Protein AF-0000000085168026 (afdb_homodimer)

Secondary structure (DSSP, 8-state):
-----SEEEES--EEEEEE-TTSEEEEEEE-HHHHHHHHHHHTT--EEEE-EEESSHHHHHHHHHHHHTT--GGG-EEESSBPPEEEEEEETTEEEEEE-TTBGGGG--GGGSPTTHHHH-SEEEEEGGGGGSTTHHHHHHHHHHHHHHTT-EEEEE----GGG-SHHHHHHHHHHHHH-SEEEEEHHHHHHHSTT-TTHHHHHHHH-TT-EEEEE-GGG-EEEEETTEEEEEPPPP---S--TTHHHHHHHHHHHHHHH-TTS-HHHHHHHHHHHHHHHHTSSSS----HHHHHHHHHH-/-----SEEEES--EEEEEE-TTSEEEEEEE-HHHHHHHHHHHTT--EEEE-EEESSHHHHHHHHHHHHTT--GGG-EEESSBPPEEEEEEETTEEEEEE-TTBGGGG--GGGSPTTHHHH-SEEEEEGGGGGSTTHHHHHHHHHHHHHHTT-EEEEE----GGG-SHHHHHHHHHHHHH-SEEEEEHHHHHHHSTT-TTHHHHHHHH-TT-EEEEE-GGG-EEEEETTEEEEEPPPP---S--TTHHHHHHHHHHHHHHH-TTS-HHHHHHHHHHHHHHHHTSSSS----HHHHHHHHHH-

Solvent-accessible surface area (backbone atoms only — not comparable to full-atom values): 30003 Å² total; per-residue (Å²): 125,86,74,66,36,35,34,38,24,32,34,34,50,30,35,34,35,37,52,42,95,86,66,32,31,40,74,41,80,41,38,65,33,44,42,20,30,39,16,17,16,40,44,69,39,47,19,17,39,42,30,16,30,10,65,47,74,67,19,44,48,48,52,51,50,42,53,72,40,59,35,42,64,71,36,47,43,69,34,99,34,38,53,34,35,36,42,29,72,32,79,83,67,73,39,68,50,72,41,55,87,60,13,12,44,51,65,55,55,79,85,68,44,56,85,65,46,74,75,54,30,50,36,38,33,42,33,34,69,33,54,63,35,78,61,33,21,61,53,52,51,50,49,51,53,53,36,47,74,68,70,36,43,26,34,37,36,56,66,72,56,86,76,57,82,42,73,70,32,51,56,51,50,48,54,51,33,57,60,20,41,33,35,43,46,39,61,67,36,39,50,68,75,32,68,90,49,91,54,38,67,59,54,50,42,67,48,17,72,72,24,38,32,40,41,37,52,68,84,68,13,35,31,43,35,46,89,88,48,72,46,82,42,68,45,57,91,62,69,75,68,25,68,47,44,18,69,26,17,22,53,13,24,31,54,35,35,43,72,76,39,72,84,57,58,70,67,58,26,49,50,37,11,37,33,23,19,32,54,8,16,47,28,77,47,69,39,57,49,40,48,65,58,32,54,49,52,63,70,70,101,124,84,74,64,36,36,33,37,23,31,33,34,51,30,34,34,36,38,55,42,96,85,67,32,30,39,75,40,81,42,37,63,33,44,43,20,30,38,16,17,19,39,45,69,37,46,18,17,39,42,30,17,31,10,67,48,75,67,19,44,48,50,52,51,51,42,53,74,40,59,36,41,65,70,37,46,42,72,35,95,33,39,53,36,36,35,43,30,73,33,79,84,67,74,39,68,50,71,40,54,86,61,14,13,45,52,65,54,54,79,84,67,44,55,84,65,44,74,76,53,30,49,36,38,34,42,33,35,68,34,52,62,36,78,61,32,22,60,53,52,51,52,50,52,52,53,36,48,76,67,69,36,42,26,34,36,34,56,67,73,55,86,78,57,81,39,74,69,34,52,58,52,48,48,55,51,34,57,61,20,40,34,36,41,43,39,60,68,36,41,49,69,76,34,69,92,50,92,53,38,66,60,52,50,43,68,47,16,73,73,24,38,33,41,40,36,51,68,85,67,12,34,33,42,36,46,90,89,47,74,45,82,43,68,46,60,90,62,69,74,67,24,67,47,44,18,68,26,17,21,53,12,24,30,52,34,34,43,71,77,39,72,85,57,58,69,67,57,27,48,49,38,12,36,33,23,19,31,53,7,16,48,29,77,47,69,38,55,49,39,49,65,58,34,53,49,51,63,69,72,101

Sequence (602 aa):
MTQSAAFVVFGEALTDFIRQPDEQWRAIPGGACWNVARAAARLGVPTGYAGSVSTDVFGAELYALTQAAGLDMRFTQQYAKAPLLAMVTSTTPPDYFFIGDDSADLHFDPQRLPAGWLDDAQVLHFGCISLTREPLASRLLQIAQEAARRNKKIAFDPNWRKLMDSPSYRLLFQQLLSLSHYVKVSDEDLERLFPGDTNALATLQSLAPQAEILYTLGAKGMQWIKGEQVIDQPAYRVEVIDTVGCGDASMGGWIASQLRQPDAPAQVHLQCAAAGAAIAASKAGAYAATWDEVQALIAHAMTQSAAFVVFGEALTDFIRQPDEQWRAIPGGACWNVARAAARLGVPTGYAGSVSTDVFGAELYALTQAAGLDMRFTQQYAKAPLLAMVTSTTPPDYFFIGDDSADLHFDPQRLPAGWLDDAQVLHFGCISLTREPLASRLLQIAQEAARRNKKIAFDPNWRKLMDSPSYRLLFQQLLSLSHYVKVSDEDLERLFPGDTNALATLQSLAPQAEILYTLGAKGMQWIKGEQVIDQPAYRVEVIDTVGCGDASMGGWIASQLRQPDAPAQVHLQCAAAGAAIAASKAGAYAATWDEVQALIAHA

Radius of gyration: 28.91 Å; Cα contacts (8 Å, |Δi|>4): 1362; chains: 2; bounding box: 50×87×67 Å

pLDDT: mean 96.21, std 5.26, range [40.66, 98.94]

Nearest PDB structures (foldseek):
  3iq0-assembly1_B  TM=8.845E-01  e=1.396E-22  Escherichia coli O6
  1v19-assembly1_A  TM=8.884E-01  e=4.660E-22  Thermus thermophilus HB8
  3k9e-assembly1_A  TM=8.737E-01  e=1.648E-21  Escherichia coli O6
  4e3a-assembly1_A  TM=8.126E-01  e=1.338E-15  Rhizobium etli CFN 42
  3ubo-assembly1_B  TM=8.043E-01  e=1.264E-15  Sinorhizobium meliloti

Organism: Herbaspirillum seropedicae (strain SmR1) (NCBI:txid757424)

InterPro domains:
  IPR011611 Carbohydrate kinase PfkB [PF00294] (8-289)
  IPR029056 Ribokinase-like [G3DSA:3.40.1190.20] (3-301)
  IPR029056 Ribokinase-like [SSF53613] (7-297)
  IPR050306 PfkB Carbohydrate Kinase [PTHR43085] (8-290)

Foldseek 3Di:
DLQFAQEEFEFDKAWEWAQDPVRDTDTDIDDLSLLLQLQLLQQPGAYAYAFEFEPDPNSVVSLVVCVVSPHDSQRYHYDNFAGKYWYFHDVVVTDIDIDCLPGGRQVRDPVSHDPCSLVNYAEYEDEECLCLHPPSVVVVLVVLVVSLVVVHAYEYEHVDDPSCPDPSNLVSVLSSLCSHAEYEDEPVRLCVNPPPDPCSVVVSCVSNVNYWYWYAYPQQAIWTDHPHDIDTDHAQDDDFDAQAQLSSQLSSQLVSCCVVPVPDDSVSSSQSSRLSSRVCRNDPHNDHDYSVSSVVSSVVD/DLQFAQEEFEFDKAWEWAQDPVRDTDTDIDDLSLLLQLQLLQQPGAYAYAFEFEPDPNSVVSLVVCVVSVHDSLRYYYDNFAGKYWYFHDVVVTDIDIDALPGGRQVRDPVSHDPCSLVSYAEYEDEECLCLHPPSVVVVLVVLVVSLVVVHAYEYEHVDDPSCPDPSNLVSVLSSLCSHAEYEDEPVRLCVNPPPDPCSVVVSCVSNVNYWYWYAYPQQAIWTDHPHDIDTDHAQDDDFDAQAQLSSQLSSQLVSCCVVPVPDDSVSSSLSSRLSSRVCRNDPHNDHDYSVSSVVSSVVD

Structure (mmCIF, N/CA/C/O backbone):
data_AF-0000000085168026-model_v1
#
loop_
_entity.id
_entity.type
_entity.pdbx_description
1 polymer 'Fructokinase protein'
#
loop_
_atom_site.group_PDB
_atom_site.id
_atom_site.type_symbol
_atom_site.label_atom_id
_atom_site.label_alt_id
_atom_site.label_comp_id
_atom_site.label_asym_id
_atom_site.label_entity_id
_atom_site.label_seq_id
_atom_site.pdbx_PDB_ins_code
_atom_site.Cartn_x
_atom_site.Cartn_y
_atom_site.Cartn_z
_atom_site.occupancy
_atom_site.B_iso_or_equiv
_atom_site.auth_seq_id
_atom_site.auth_comp_id
_atom_site.auth_asym_id
_atom_site.auth_atom_id
_atom_site.pdbx_PDB_model_num
ATOM 1 N N . MET A 1 1 ? -26.188 23.391 19.219 1 40.66 1 MET A N 1
ATOM 2 C CA . MET A 1 1 ? -25.781 23.594 17.844 1 40.66 1 MET A CA 1
ATOM 3 C C . MET A 1 1 ? -24.297 23.297 17.656 1 40.66 1 MET A C 1
ATOM 5 O O . MET A 1 1 ? -23.469 23.734 18.438 1 40.66 1 MET A O 1
ATOM 9 N N . THR A 1 2 ? -23.953 22.219 17.016 1 56.66 2 THR A N 1
ATOM 10 C CA . THR A 1 2 ? -22.547 21.844 16.938 1 56.66 2 THR A CA 1
ATOM 11 C C . THR A 1 2 ? -21.719 23.016 16.438 1 56.66 2 THR A C 1
ATOM 13 O O . THR A 1 2 ? -22.109 23.719 15.5 1 56.66 2 THR A O 1
ATOM 16 N N . GLN A 1 3 ? -20.891 23.547 17.359 1 77 3 GLN A N 1
ATOM 17 C CA . GLN A 1 3 ? -20.062 24.719 17.062 1 77 3 GLN A CA 1
ATOM 18 C C . GLN A 1 3 ? -19.344 24.547 15.727 1 77 3 GLN A C 1
ATOM 20 O O . GLN A 1 3 ? -18.812 23.469 15.43 1 77 3 GLN A O 1
ATOM 25 N N . SER A 1 4 ? -19.578 25.516 14.836 1 87.88 4 SER A N 1
ATOM 26 C CA . SER A 1 4 ? -18.953 25.547 13.516 1 87.88 4 SER A CA 1
ATOM 27 C C . SER A 1 4 ? -17.438 25.531 13.617 1 87.88 4 SER A C 1
ATOM 29 O O . SER A 1 4 ? -16.875 26.078 14.562 1 87.88 4 SER A O 1
ATOM 31 N N . ALA A 1 5 ? -16.734 24.891 12.75 1 96.5 5 ALA A N 1
ATOM 32 C CA . ALA A 1 5 ? -15.281 24.812 12.758 1 96.5 5 ALA A CA 1
ATOM 33 C C . ALA A 1 5 ? -14.656 26.172 12.438 1 96.5 5 ALA A C 1
ATOM 35 O O . ALA A 1 5 ? -14.898 26.75 11.375 1 96.5 5 ALA A O 1
ATOM 36 N N . ALA A 1 6 ? -13.977 26.688 13.406 1 98 6 ALA A N 1
ATOM 37 C CA . ALA A 1 6 ? -13.242 27.938 13.219 1 98 6 ALA A CA 1
ATOM 38 C C . ALA A 1 6 ? -11.914 27.688 12.5 1 98 6 ALA A C 1
ATOM 40 O O . ALA A 1 6 ? -11.398 28.578 11.805 1 98 6 ALA A O 1
ATOM 41 N N . PHE A 1 7 ? -11.391 26.547 12.734 1 98.75 7 PHE A N 1
ATOM 42 C CA . PHE A 1 7 ? -10.148 26.094 12.125 1 98.75 7 PHE A CA 1
ATOM 43 C C . PHE A 1 7 ? -10.391 24.859 11.25 1 98.75 7 PHE A C 1
ATOM 45 O O . PHE A 1 7 ? -10.883 23.844 11.727 1 98.75 7 PHE A O 1
ATOM 52 N N . VAL A 1 8 ? -10.086 24.953 9.938 1 98.94 8 VAL A N 1
ATOM 53 C CA . VAL A 1 8 ? -10.234 23.828 9.023 1 98.94 8 VAL A CA 1
ATOM 54 C C . VAL A 1 8 ? -8.875 23.438 8.445 1 98.94 8 VAL A C 1
ATOM 56 O O . VAL A 1 8 ? -8.203 24.266 7.824 1 98.94 8 VAL A O 1
ATOM 59 N N . VAL A 1 9 ? -8.469 22.25 8.688 1 98.94 9 VAL A N 1
ATOM 60 C CA . VAL A 1 9 ? -7.172 21.75 8.227 1 98.94 9 VAL A CA 1
ATOM 61 C C . VAL A 1 9 ? -7.367 20.812 7.039 1 98.94 9 VAL A C 1
ATOM 63 O O . VAL A 1 9 ? -8.023 19.781 7.16 1 98.94 9 VAL A O 1
ATOM 66 N N . PHE A 1 10 ? -6.793 21.219 5.898 1 98.94 10 PHE A N 1
ATOM 67 C CA . PHE A 1 10 ? -6.875 20.406 4.684 1 98.94 10 PHE A CA 1
ATOM 68 C C . PHE A 1 10 ? -5.609 19.594 4.488 1 98.94 10 PHE A C 1
ATOM 70 O O . PHE A 1 10 ? -4.504 20.062 4.742 1 98.94 10 PHE A O 1
ATOM 77 N N . GLY A 1 11 ? -5.781 18.375 4.035 1 98.62 11 GLY A N 1
ATOM 78 C CA . GLY A 1 11 ? -4.602 17.609 3.67 1 98.62 11 GLY A CA 1
ATOM 79 C C . GLY A 1 11 ? -4.73 16.125 3.979 1 98.62 11 GLY A C 1
ATOM 80 O O . GLY A 1 11 ? -5.824 15.57 3.904 1 98.62 11 GLY A O 1
ATOM 81 N N . GLU A 1 12 ? -3.611 15.508 4.223 1 97.94 12 GLU A N 1
ATOM 82 C CA . GLU A 1 12 ? -3.596 14.047 4.223 1 97.94 12 GLU A CA 1
ATOM 83 C C . GLU A 1 12 ? -3.67 13.492 5.645 1 97.94 12 GLU A C 1
ATOM 85 O O . GLU A 1 12 ? -3.213 14.141 6.59 1 97.94 12 GLU A O 1
ATOM 90 N N . ALA A 1 13 ? -4.273 12.398 5.82 1 98.75 13 ALA A N 1
ATOM 91 C CA . ALA A 1 13 ? -4.098 11.391 6.859 1 98.75 13 ALA A CA 1
ATOM 92 C C . ALA A 1 13 ? -3.596 10.07 6.27 1 98.75 13 ALA A C 1
ATOM 94 O O . ALA A 1 13 ? -3.939 9.719 5.141 1 98.75 13 ALA A O 1
ATOM 95 N N . LEU A 1 14 ? -2.727 9.461 6.969 1 98.69 14 LEU A N 1
ATOM 96 C CA . LEU A 1 14 ? -2.135 8.234 6.441 1 98.69 14 LEU A CA 1
ATOM 97 C C . LEU A 1 14 ? -1.729 7.297 7.57 1 98.69 14 LEU A C 1
ATOM 99 O O . LEU A 1 14 ? -1.909 7.617 8.75 1 98.69 14 LEU A O 1
ATOM 103 N N . THR A 1 15 ? -1.341 6.125 7.262 1 98.5 15 THR A N 1
ATOM 104 C CA . THR A 1 15 ? -0.771 5.176 8.211 1 98.5 15 THR A CA 1
ATOM 105 C C . THR A 1 15 ? 0.721 4.984 7.957 1 98.5 15 THR A C 1
ATOM 107 O O . THR A 1 15 ? 1.132 4.668 6.84 1 98.5 15 THR A O 1
ATOM 110 N N . ASP A 1 16 ? 1.492 5.242 8.945 1 97.38 16 ASP A N 1
ATOM 111 C CA . ASP A 1 16 ? 2.926 4.969 8.906 1 97.38 16 ASP A CA 1
ATOM 112 C C . ASP A 1 16 ? 3.213 3.502 9.219 1 97.38 16 ASP A C 1
ATOM 114 O O . ASP A 1 16 ? 2.826 3.004 10.281 1 97.38 16 ASP A O 1
ATOM 118 N N . PHE A 1 17 ? 3.822 2.83 8.305 1 97.5 17 PHE A N 1
ATOM 119 C CA . PHE A 1 17 ? 4.383 1.514 8.578 1 97.5 17 PHE A CA 1
ATOM 120 C C . PHE A 1 17 ? 5.875 1.615 8.883 1 97.5 17 PHE A C 1
ATOM 122 O O . PHE A 1 17 ? 6.676 1.896 7.992 1 97.5 17 PHE A O 1
ATOM 129 N N . ILE A 1 18 ? 6.195 1.359 10.094 1 95.5 18 ILE A N 1
ATOM 130 C CA . ILE A 1 18 ? 7.566 1.572 10.547 1 95.5 18 ILE A CA 1
ATOM 131 C C . ILE A 1 18 ? 8.258 0.226 10.742 1 95.5 18 ILE A C 1
ATOM 133 O O . ILE A 1 18 ? 7.828 -0.588 11.562 1 95.5 18 ILE A O 1
ATOM 137 N N . ARG A 1 19 ? 9.297 -0.004 10 1 95.75 19 ARG A N 1
ATOM 138 C CA . ARG A 1 19 ? 10.078 -1.226 10.148 1 95.75 19 ARG A CA 1
ATOM 139 C C . ARG A 1 19 ? 10.805 -1.249 11.492 1 95.75 19 ARG A C 1
ATOM 141 O O . ARG A 1 19 ? 11.453 -0.273 11.867 1 95.75 19 ARG A O 1
ATOM 148 N N . GLN A 1 20 ? 10.656 -2.32 12.195 1 92.94 20 GLN A N 1
ATOM 149 C CA . GLN A 1 20 ? 11.297 -2.51 13.492 1 92.94 20 GLN A CA 1
ATOM 150 C C . GLN A 1 20 ? 12.617 -3.26 13.352 1 92.94 20 GLN A C 1
ATOM 152 O O . GLN A 1 20 ? 12.875 -3.875 12.312 1 92.94 20 GLN A O 1
ATOM 157 N N . PRO A 1 21 ? 13.461 -3.254 14.359 1 87.5 21 PRO A N 1
ATOM 158 C CA . PRO A 1 21 ? 14.75 -3.953 14.289 1 87.5 21 PRO A CA 1
ATOM 159 C C . PRO A 1 21 ? 14.594 -5.461 14.094 1 87.5 21 PRO A C 1
ATOM 161 O O . PRO A 1 21 ? 15.469 -6.105 13.508 1 87.5 21 PRO A O 1
ATOM 164 N N . ASP A 1 22 ? 13.531 -6.125 14.531 1 86.5 22 ASP A N 1
ATOM 165 C CA . ASP A 1 22 ? 13.312 -7.562 14.414 1 86.5 22 ASP A CA 1
ATOM 166 C C . ASP A 1 22 ? 12.594 -7.906 13.109 1 86.5 22 ASP A C 1
ATOM 168 O O . ASP A 1 22 ? 11.961 -8.961 13 1 86.5 22 ASP A O 1
ATOM 172 N N . GLU A 1 23 ? 12.539 -7.035 12.211 1 84.94 23 GLU A N 1
ATOM 173 C CA . GLU A 1 23 ? 12.016 -7.188 10.859 1 84.94 23 GLU A CA 1
ATOM 174 C C . GLU A 1 23 ? 10.484 -7.184 10.859 1 84.94 23 GLU A C 1
ATOM 176 O O . GLU A 1 23 ? 9.859 -7.453 9.836 1 84.94 23 GLU A O 1
ATOM 181 N N . GLN A 1 24 ? 10.016 -6.914 12.031 1 93.38 24 GLN A N 1
ATOM 182 C CA . GLN A 1 24 ? 8.578 -6.68 12.117 1 93.38 24 GLN A CA 1
ATOM 183 C C . GLN A 1 24 ? 8.227 -5.238 11.758 1 93.38 24 GLN A C 1
ATOM 185 O O . GLN A 1 24 ? 9.117 -4.422 11.523 1 93.38 24 GLN A O 1
ATOM 190 N N . TRP A 1 25 ? 6.953 -5.031 11.586 1 97 25 TRP A N 1
ATOM 191 C CA . TRP A 1 25 ? 6.469 -3.695 11.25 1 97 25 TRP A CA 1
ATOM 192 C C . TRP A 1 25 ? 5.41 -3.236 12.242 1 97 25 TRP A C 1
ATOM 194 O O . TRP A 1 25 ? 4.664 -4.055 12.789 1 97 25 TRP A O 1
ATOM 204 N N . ARG A 1 26 ? 5.402 -1.965 12.461 1 95.56 26 ARG A N 1
ATOM 205 C CA . ARG A 1 26 ? 4.344 -1.345 13.258 1 95.56 26 ARG A CA 1
ATOM 206 C C . ARG A 1 26 ? 3.559 -0.335 12.422 1 95.56 26 ARG A C 1
ATOM 208 O O . ARG A 1 26 ? 4.145 0.464 11.695 1 95.56 26 ARG A O 1
ATOM 215 N N . ALA A 1 27 ? 2.254 -0.431 12.516 1 96.75 27 ALA A N 1
ATOM 216 C CA . ALA A 1 27 ? 1.377 0.529 11.844 1 96.75 27 ALA A CA 1
ATOM 217 C C . ALA A 1 27 ? 0.901 1.604 12.82 1 96.75 27 ALA A C 1
ATOM 219 O O . ALA A 1 27 ? 0.384 1.293 13.891 1 96.75 27 ALA A O 1
ATOM 220 N N . ILE A 1 28 ? 1.105 2.877 12.469 1 96.44 28 ILE A N 1
ATOM 221 C CA . ILE A 1 28 ? 0.729 3.992 13.328 1 96.44 28 ILE A CA 1
ATOM 222 C C . ILE A 1 28 ? -0.019 5.043 12.508 1 96.44 28 ILE A C 1
ATOM 224 O O . ILE A 1 28 ? 0.492 5.535 11.5 1 96.44 28 ILE A O 1
ATOM 228 N N . PRO A 1 29 ? -1.245 5.371 12.945 1 97.69 29 PRO A N 1
ATOM 229 C CA . PRO A 1 29 ? -1.928 6.465 12.25 1 97.69 29 PRO A CA 1
ATOM 230 C C . PRO A 1 29 ? -1.153 7.777 12.312 1 97.69 29 PRO A C 1
ATOM 232 O O . PRO A 1 29 ? -0.539 8.086 13.336 1 97.69 29 PRO A O 1
ATOM 235 N N . GLY A 1 30 ? -1.171 8.5 11.195 1 97.69 30 GLY A N 1
ATOM 236 C CA . GLY A 1 30 ? -0.46 9.766 11.148 1 97.69 30 GLY A CA 1
ATOM 237 C C . GLY A 1 30 ? -0.885 10.648 9.992 1 97.69 30 GLY A C 1
ATOM 238 O O . GLY A 1 30 ? -1.996 10.516 9.477 1 97.69 30 GLY A O 1
ATOM 239 N N . GLY A 1 31 ? 0.082 11.539 9.633 1 97.81 31 GLY A N 1
ATOM 240 C CA . GLY A 1 31 ? -0.162 12.617 8.68 1 97.81 31 GLY A CA 1
ATOM 241 C C . GLY A 1 31 ? -0.035 14 9.305 1 97.81 31 GLY A C 1
ATOM 242 O O . GLY A 1 31 ? -0.676 14.289 10.312 1 97.81 31 GLY A O 1
ATOM 243 N N . ALA A 1 32 ? 0.714 14.773 8.633 1 97.88 32 ALA A N 1
ATOM 244 C CA . ALA A 1 32 ? 1.046 16.078 9.219 1 97.88 32 ALA A CA 1
ATOM 245 C C . ALA A 1 32 ? -0.206 16.922 9.398 1 97.88 32 ALA A C 1
ATOM 247 O O . ALA A 1 32 ? -0.462 17.438 10.5 1 97.88 32 ALA A O 1
ATOM 248 N N . CYS A 1 33 ? -0.998 17.047 8.383 1 98.75 33 CYS A N 1
ATOM 249 C CA . CYS A 1 33 ? -2.188 17.891 8.438 1 98.75 33 CYS A CA 1
ATOM 250 C C . CYS A 1 33 ? -3.199 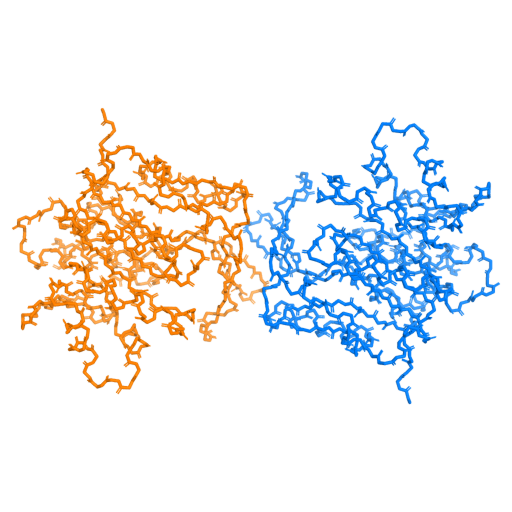17.344 9.438 1 98.75 33 CYS A C 1
ATOM 252 O O . CYS A 1 33 ? -3.787 18.109 10.211 1 98.75 33 CYS A O 1
ATOM 254 N N . TRP A 1 34 ? -3.354 16.047 9.398 1 98.81 34 TRP A N 1
ATOM 255 C CA . TRP A 1 34 ? -4.258 15.406 10.344 1 98.81 34 TRP A CA 1
ATOM 256 C C . TRP A 1 34 ? -3.791 15.625 11.781 1 98.81 34 TRP A C 1
ATOM 258 O O . TRP A 1 34 ? -4.602 15.906 12.672 1 98.81 34 TRP A O 1
ATOM 268 N N . ASN A 1 35 ? -2.518 15.586 12.047 1 98.69 35 ASN A N 1
ATOM 269 C CA . ASN A 1 35 ? -1.95 15.836 13.367 1 98.69 35 ASN A CA 1
ATOM 270 C C . ASN A 1 35 ? -2.178 17.281 13.812 1 98.69 35 ASN A C 1
ATOM 272 O O . ASN A 1 35 ? -2.459 17.547 14.984 1 98.69 35 ASN A O 1
ATOM 276 N N . VAL A 1 36 ? -2.025 18.203 12.883 1 98.88 36 VAL A N 1
ATOM 277 C CA . VAL A 1 36 ? -2.264 19.609 13.195 1 98.88 36 VAL A CA 1
ATOM 278 C C . VAL A 1 36 ? -3.711 19.797 13.641 1 98.88 36 VAL A C 1
ATOM 280 O O . VAL A 1 36 ? -3.975 20.5 14.625 1 98.88 36 VAL A O 1
ATOM 283 N N . ALA A 1 37 ? -4.633 19.203 12.906 1 98.88 37 ALA A N 1
ATOM 284 C CA . ALA A 1 37 ? -6.047 19.297 13.258 1 98.88 37 ALA A CA 1
ATOM 285 C C . ALA A 1 37 ? -6.309 18.75 14.656 1 98.88 37 ALA A C 1
ATOM 287 O O . ALA A 1 37 ? -7.008 19.391 15.453 1 98.88 37 ALA A O 1
ATOM 288 N N . ARG A 1 38 ? -5.73 17.625 14.938 1 98.69 38 ARG A N 1
ATOM 289 C CA . ARG A 1 38 ? -5.914 17 16.25 1 98.69 38 ARG A CA 1
ATOM 290 C C . ARG A 1 38 ? -5.34 17.891 17.359 1 98.69 38 ARG A C 1
ATOM 292 O O . ARG A 1 38 ? -5.957 18.047 18.406 1 98.69 38 ARG A O 1
ATOM 299 N N . ALA A 1 39 ? -4.168 18.406 17.094 1 98.62 39 ALA A N 1
ATOM 300 C CA . ALA A 1 39 ? -3.531 19.266 18.094 1 98.62 39 ALA A CA 1
ATOM 301 C C . ALA A 1 39 ? -4.418 20.469 18.422 1 98.62 39 ALA A C 1
ATOM 303 O O . ALA A 1 39 ? -4.641 20.781 19.594 1 98.62 39 ALA A O 1
ATOM 304 N N . ALA A 1 40 ? -4.945 21.109 17.406 1 98.75 40 ALA A N 1
ATOM 305 C CA . ALA A 1 40 ? -5.77 22.297 17.625 1 98.75 40 ALA A CA 1
ATOM 306 C C . ALA A 1 40 ? -7.062 21.938 18.344 1 98.75 40 ALA A C 1
ATOM 308 O O . ALA A 1 40 ? -7.492 22.672 19.25 1 98.75 40 ALA A O 1
ATOM 309 N N . ALA A 1 41 ? -7.664 20.828 17.938 1 98.5 41 ALA A N 1
ATOM 310 C CA . ALA A 1 41 ? -8.906 20.406 18.562 1 98.5 41 ALA A CA 1
ATOM 311 C C . ALA A 1 41 ? -8.703 20.125 20.047 1 98.5 41 ALA A C 1
ATOM 313 O O . ALA A 1 41 ? -9.523 20.516 20.891 1 98.5 41 ALA A O 1
ATOM 314 N N . ARG A 1 42 ? -7.617 19.516 20.359 1 98.06 42 ARG A N 1
ATOM 315 C CA . ARG A 1 42 ? -7.328 19.156 21.75 1 98.06 42 ARG A CA 1
ATOM 316 C C . ARG A 1 42 ? -7.07 20.406 22.594 1 98.06 42 ARG A C 1
ATOM 318 O O . ARG A 1 42 ? -7.273 20.406 23.797 1 98.06 42 ARG A O 1
ATOM 325 N N . LEU A 1 43 ? -6.691 21.422 21.969 1 98.31 43 LEU A N 1
ATOM 326 C CA . LEU A 1 43 ? -6.434 22.703 22.641 1 98.31 43 LEU A CA 1
ATOM 327 C C . LEU A 1 43 ? -7.719 23.5 22.781 1 98.31 43 LEU A C 1
ATOM 329 O O . LEU A 1 43 ? -7.691 24.641 23.281 1 98.31 43 LEU A O 1
ATOM 333 N N . GLY A 1 44 ? -8.82 22.984 22.297 1 97.12 44 GLY A N 1
ATOM 334 C CA . GLY A 1 44 ? -10.125 23.578 22.578 1 97.12 44 GLY A CA 1
ATOM 335 C C . GLY A 1 44 ? -10.664 24.406 21.438 1 97.12 44 GLY A C 1
ATOM 336 O O . GLY A 1 44 ? -11.664 25.109 21.594 1 97.12 44 GLY A O 1
ATOM 337 N N . VAL A 1 45 ? -10.062 24.359 20.328 1 98.12 45 VAL A N 1
ATOM 338 C CA . VAL A 1 45 ? -10.523 25.109 19.172 1 98.12 45 VAL A CA 1
ATOM 339 C C . VAL A 1 45 ? -11.484 24.266 18.344 1 98.12 45 VAL A C 1
ATOM 341 O O . VAL A 1 45 ? -11.172 23.109 18.031 1 98.12 45 VAL A O 1
ATOM 344 N N . PRO A 1 46 ? -12.711 24.766 18.031 1 98.44 46 PRO A N 1
ATOM 345 C CA . PRO A 1 46 ? -13.539 24.031 17.078 1 98.44 46 PRO A CA 1
ATOM 346 C C . PRO A 1 46 ? -12.844 23.812 15.734 1 98.44 46 PRO A C 1
ATOM 348 O O . PRO A 1 46 ? -12.586 24.781 15.008 1 98.44 46 PRO A O 1
ATOM 351 N N . THR A 1 47 ? -12.484 22.578 15.461 1 98.75 47 THR A N 1
ATOM 352 C CA . THR A 1 47 ? -11.617 22.266 14.328 1 98.75 47 THR A CA 1
ATOM 353 C C . THR A 1 47 ? -12.227 21.172 13.461 1 98.75 47 THR A C 1
ATOM 355 O O . THR A 1 47 ? -12.859 20.25 13.969 1 98.75 47 THR A O 1
ATOM 358 N N . GLY A 1 48 ? -12.133 21.344 12.148 1 98.75 48 GLY A N 1
ATOM 359 C CA . GLY A 1 48 ? -12.461 20.297 11.195 1 98.75 48 GLY A CA 1
ATOM 360 C C . GLY A 1 48 ? -11.258 19.797 10.422 1 98.75 48 GLY A C 1
ATOM 361 O O . GLY A 1 48 ? -10.43 20.594 9.969 1 98.75 48 GLY A O 1
ATOM 362 N N . TYR A 1 49 ? -11.086 18.516 10.406 1 98.81 49 TYR A N 1
ATOM 363 C CA . TYR A 1 49 ? -10.156 17.922 9.445 1 98.81 49 TYR A CA 1
ATOM 364 C C . TYR A 1 49 ? -10.844 17.641 8.117 1 98.81 49 TYR A C 1
ATOM 366 O O . TYR A 1 49 ? -11.719 16.781 8.039 1 98.81 49 TYR A O 1
ATOM 374 N N . ALA A 1 50 ? -10.414 18.359 7.129 1 98.88 50 ALA A N 1
ATOM 375 C CA . ALA A 1 50 ? -10.984 18.234 5.793 1 98.88 50 ALA A CA 1
ATOM 376 C C . ALA A 1 50 ? -10.109 17.375 4.891 1 98.88 50 ALA A C 1
ATOM 378 O O . ALA A 1 50 ? -9.375 17.891 4.051 1 98.88 50 ALA A O 1
ATOM 379 N N . GLY A 1 51 ? -10.133 16.156 4.969 1 98.75 51 GLY A N 1
ATOM 380 C CA . GLY A 1 51 ? -9.484 15.125 4.184 1 98.75 51 GLY A CA 1
ATOM 381 C C . GLY A 1 51 ? -10.305 13.852 4.078 1 98.75 51 GLY A C 1
ATOM 382 O O . GLY A 1 51 ? -11.422 13.789 4.59 1 98.75 51 GLY A O 1
ATOM 383 N N . SER A 1 52 ? -9.836 12.93 3.34 1 98.81 52 SER A N 1
ATOM 384 C CA . SER A 1 52 ? -10.562 11.68 3.16 1 98.81 52 SER A CA 1
ATOM 385 C C . SER A 1 52 ? -9.68 10.477 3.471 1 98.81 52 SER A C 1
ATOM 387 O O . SER A 1 52 ? -8.484 10.484 3.18 1 98.81 52 SER A O 1
ATOM 389 N N . VAL A 1 53 ? -10.258 9.469 4.094 1 98.88 53 VAL A N 1
ATOM 390 C CA . VAL A 1 53 ? -9.578 8.234 4.457 1 98.88 53 VAL A CA 1
ATOM 391 C C . VAL A 1 53 ? -10.344 7.039 3.883 1 98.88 53 VAL A C 1
ATOM 393 O O . VAL A 1 53 ? -11.492 7.172 3.469 1 98.88 53 VAL A O 1
ATOM 396 N N . SER A 1 54 ? -9.648 5.895 3.828 1 98.75 54 SER A N 1
ATOM 397 C CA . SER A 1 54 ? -10.242 4.672 3.299 1 98.75 54 SER A CA 1
ATOM 398 C C . SER A 1 54 ? -11.312 4.129 4.238 1 98.75 54 SER A C 1
ATOM 400 O O . SER A 1 54 ? -11.484 4.625 5.352 1 98.75 54 SER A O 1
ATOM 402 N N . THR A 1 55 ? -12.102 3.104 3.762 1 98.38 55 THR A N 1
ATOM 403 C CA . THR A 1 55 ? -13.094 2.439 4.598 1 98.38 55 THR A CA 1
ATOM 404 C C . THR A 1 55 ? -12.539 1.13 5.156 1 98.38 55 THR A C 1
ATOM 406 O O . THR A 1 55 ? -13.258 0.393 5.84 1 98.38 55 THR A O 1
ATOM 409 N N . ASP A 1 56 ? -11.297 0.817 4.816 1 97.5 56 ASP A N 1
ATOM 410 C CA . ASP A 1 56 ? -10.68 -0.398 5.336 1 97.5 56 ASP A CA 1
ATOM 411 C C . ASP A 1 56 ? -10.242 -0.212 6.785 1 97.5 56 ASP A C 1
ATOM 413 O O . ASP A 1 56 ? -10.609 0.771 7.434 1 97.5 56 ASP A O 1
ATOM 417 N N . VAL A 1 57 ? -9.5 -1.145 7.355 1 97.06 57 VAL A N 1
ATOM 418 C CA . VAL A 1 57 ? -9.141 -1.16 8.766 1 97.06 57 VAL A CA 1
ATOM 419 C C . VAL A 1 57 ? -8.289 0.063 9.102 1 97.06 57 VAL A C 1
ATOM 421 O O . VAL A 1 57 ? -8.391 0.622 10.195 1 97.06 57 VAL A O 1
ATOM 424 N N . PHE A 1 58 ? -7.461 0.493 8.18 1 98.25 58 PHE A N 1
ATOM 425 C CA . PHE A 1 58 ? -6.594 1.641 8.414 1 98.25 58 PHE A CA 1
ATOM 426 C C . PHE A 1 58 ? -7.398 2.936 8.422 1 98.25 58 PHE A C 1
ATOM 428 O O . PHE A 1 58 ? -7.219 3.779 9.297 1 98.25 58 PHE A O 1
ATOM 435 N N . GLY A 1 59 ? -8.234 3.066 7.359 1 98.69 59 GLY A N 1
ATOM 436 C CA . GLY A 1 59 ? -9.117 4.223 7.336 1 98.69 59 GLY A CA 1
ATOM 437 C C . GLY A 1 59 ? -10.078 4.262 8.508 1 98.69 59 GLY A C 1
ATOM 438 O O . GLY A 1 59 ? -10.375 5.332 9.039 1 98.69 59 GLY A O 1
ATOM 439 N N . ALA A 1 60 ? -10.578 3.127 8.914 1 98.38 60 ALA A N 1
ATOM 440 C CA . ALA A 1 60 ? -11.477 3.043 10.062 1 98.38 60 ALA A CA 1
ATOM 441 C C . ALA A 1 60 ? -10.789 3.523 11.336 1 98.38 60 ALA A C 1
ATOM 443 O O . ALA A 1 60 ? -11.406 4.199 12.164 1 98.38 60 ALA A O 1
ATOM 444 N N . GLU A 1 61 ? -9.586 3.15 11.516 1 98.12 61 GLU A N 1
ATOM 445 C CA . GLU A 1 61 ? -8.828 3.605 12.68 1 98.12 61 GLU A CA 1
ATOM 446 C C . GLU A 1 61 ? -8.656 5.121 12.664 1 98.12 61 GLU A C 1
ATOM 448 O O . GLU A 1 61 ? -8.875 5.785 13.688 1 98.12 61 GLU A O 1
ATOM 453 N N . LEU A 1 62 ? -8.25 5.672 11.547 1 98.81 62 LEU A N 1
ATOM 454 C CA . LEU A 1 62 ? -8.086 7.117 11.414 1 98.81 62 LEU A CA 1
ATOM 455 C C . LEU A 1 62 ? -9.406 7.836 11.688 1 98.81 62 LEU A C 1
ATOM 457 O O . LEU A 1 62 ? -9.422 8.867 12.359 1 98.81 62 LEU A O 1
ATOM 461 N N . TYR A 1 63 ? -10.414 7.273 11.148 1 98.81 63 TYR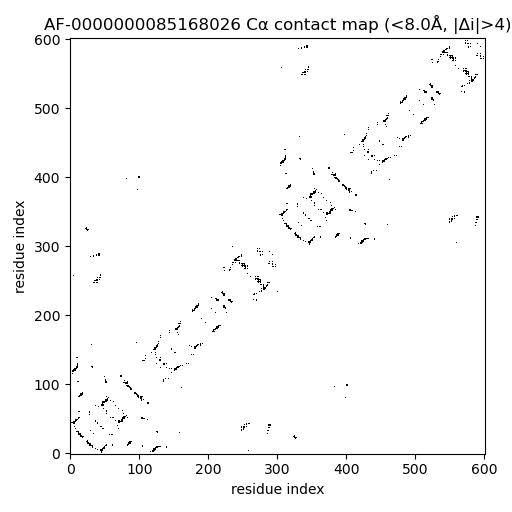 A N 1
ATOM 462 C CA . TYR A 1 63 ? -11.742 7.855 11.328 1 98.81 63 TYR A CA 1
ATOM 463 C C . TYR A 1 63 ? -12.133 7.867 12.797 1 98.81 63 TYR A C 1
ATOM 465 O O . TYR A 1 63 ? -12.617 8.883 13.312 1 98.81 63 TYR A O 1
ATOM 473 N N . ALA A 1 64 ? -11.93 6.766 13.477 1 98.69 64 ALA A N 1
ATOM 474 C CA . ALA A 1 64 ? -12.25 6.656 14.898 1 98.69 64 ALA A CA 1
ATOM 475 C C . ALA A 1 64 ? -11.414 7.625 15.727 1 98.69 64 ALA A C 1
ATOM 477 O O . ALA A 1 64 ? -11.93 8.25 16.656 1 98.69 64 ALA A O 1
ATOM 478 N N . LEU A 1 65 ? -10.172 7.742 15.438 1 98.38 65 LEU A N 1
ATOM 479 C CA . LEU A 1 65 ? -9.273 8.641 16.156 1 98.38 65 LEU A CA 1
ATOM 480 C C . LEU A 1 65 ? -9.648 10.102 15.898 1 98.38 65 LEU A C 1
ATOM 482 O O . LEU A 1 65 ? -9.484 10.945 16.781 1 98.38 65 LEU A O 1
ATOM 486 N N . THR A 1 66 ? -10.086 10.375 14.664 1 98.62 66 THR A N 1
ATOM 487 C CA . THR A 1 66 ? -10.586 11.711 14.352 1 98.62 66 THR A CA 1
ATOM 488 C C . THR A 1 66 ? -11.758 12.078 15.258 1 98.62 66 THR A C 1
ATOM 490 O O . THR A 1 66 ? -11.789 13.172 15.82 1 98.62 66 THR A O 1
ATOM 493 N N . GLN A 1 67 ? -12.648 11.148 15.391 1 98 67 GLN A N 1
ATOM 494 C CA . GLN A 1 67 ? -13.805 11.344 16.266 1 98 67 GLN A CA 1
ATOM 495 C C . GLN A 1 67 ? -13.367 11.492 17.719 1 98 67 GLN A C 1
ATOM 497 O O . GLN A 1 67 ? -13.844 12.383 18.422 1 98 67 GLN A O 1
ATOM 502 N N . ALA A 1 68 ? -12.477 10.68 18.141 1 97.81 68 ALA A N 1
ATOM 503 C CA . ALA A 1 68 ? -12 10.688 19.531 1 97.81 68 ALA A CA 1
ATOM 504 C C . ALA A 1 68 ? -11.305 12 19.859 1 97.81 68 ALA A C 1
ATOM 506 O O . ALA A 1 68 ? -11.336 12.453 21 1 97.81 68 ALA A O 1
ATOM 507 N N . ALA A 1 69 ? -10.734 12.656 18.859 1 97.5 69 ALA A N 1
ATOM 508 C CA . ALA A 1 69 ? -9.992 13.898 19.062 1 97.5 69 ALA A CA 1
ATOM 509 C C . ALA A 1 69 ? -10.945 15.094 19.156 1 97.5 69 ALA A C 1
ATOM 511 O O . ALA A 1 69 ? -10.516 16.219 19.438 1 97.5 69 ALA A O 1
ATOM 512 N N . GLY A 1 70 ? -12.211 14.883 18.828 1 97.06 70 GLY A N 1
ATOM 513 C CA . GLY A 1 70 ? -13.203 15.938 18.922 1 97.06 70 GLY A CA 1
ATOM 514 C C . GLY A 1 70 ? -13.289 16.797 17.672 1 97.06 70 GLY A C 1
ATOM 515 O O . GLY A 1 70 ? -13.742 17.938 17.734 1 97.06 70 GLY A O 1
ATOM 516 N N . LEU A 1 71 ? -12.82 16.281 16.594 1 98.38 71 LEU A N 1
ATOM 517 C CA . LEU A 1 71 ? -12.906 17.016 15.336 1 98.38 71 LEU A CA 1
ATOM 518 C C . LEU A 1 71 ? -14.336 16.984 14.789 1 98.38 71 LEU A C 1
ATOM 520 O O . LEU A 1 71 ? -15.102 16.062 15.086 1 98.38 71 LEU A O 1
ATOM 524 N N . ASP A 1 72 ? -14.734 18.016 14.078 1 98.25 72 ASP A N 1
ATOM 525 C CA . ASP A 1 72 ? -16.031 18.062 13.406 1 98.25 72 ASP A CA 1
ATOM 526 C C . ASP A 1 72 ? -16.109 17.016 12.289 1 98.25 72 ASP A C 1
ATOM 528 O O . ASP A 1 72 ? -15.516 17.203 11.219 1 98.25 72 ASP A O 1
ATOM 532 N N . MET A 1 73 ? -16.859 16.016 12.516 1 98 73 MET A N 1
ATOM 533 C CA . MET A 1 73 ? -16.859 14.836 11.648 1 98 73 MET A CA 1
ATOM 534 C C . MET A 1 73 ? -17.531 15.141 10.312 1 98 73 MET A C 1
ATOM 536 O O . MET A 1 73 ? -17.375 14.398 9.344 1 98 73 MET A O 1
ATOM 540 N N . ARG A 1 74 ? -18.297 16.281 10.211 1 98.06 74 ARG A N 1
ATOM 541 C CA . ARG A 1 74 ? -18.938 16.672 8.953 1 98.06 74 ARG A CA 1
ATOM 542 C C . ARG A 1 74 ? -17.891 16.984 7.887 1 98.06 74 ARG A C 1
ATOM 544 O O . ARG A 1 74 ? -18.219 17.016 6.695 1 98.06 74 ARG A O 1
ATOM 551 N N . PHE A 1 75 ? -16.594 17.156 8.258 1 98.75 75 PHE A N 1
ATOM 552 C CA . PHE A 1 75 ? -15.547 17.562 7.328 1 98.75 75 PHE A CA 1
ATOM 553 C C . PHE A 1 75 ? -14.781 16.344 6.812 1 98.75 75 PHE A C 1
ATOM 555 O O . PHE A 1 75 ? -14.164 16.391 5.75 1 98.75 75 PHE A O 1
ATOM 562 N N . THR A 1 76 ? -14.742 15.289 7.566 1 98.81 76 THR A N 1
ATOM 563 C CA . THR A 1 76 ? -13.945 14.109 7.234 1 98.81 76 THR A CA 1
ATOM 564 C C . THR A 1 76 ? -14.727 13.18 6.309 1 98.81 76 THR A C 1
ATOM 566 O O . THR A 1 76 ? -15.875 12.836 6.59 1 98.81 76 THR A O 1
ATOM 569 N N . GLN A 1 77 ? -14.133 12.781 5.234 1 98.88 77 GLN A N 1
ATOM 570 C CA . GLN A 1 77 ? -14.781 11.93 4.246 1 98.88 77 GLN A CA 1
ATOM 571 C C . GLN A 1 77 ? -14.148 10.539 4.215 1 98.88 77 GLN A C 1
ATOM 573 O O . GLN A 1 77 ? -13 10.367 4.629 1 98.88 77 GLN A O 1
ATOM 578 N N . GLN A 1 78 ? -14.891 9.523 3.807 1 98.75 78 GLN A N 1
ATOM 579 C CA . GLN A 1 78 ? -14.406 8.164 3.617 1 98.75 78 GLN A CA 1
ATOM 580 C C . GLN A 1 78 ? -14.758 7.641 2.227 1 98.75 78 GLN A C 1
ATOM 582 O O . GLN A 1 78 ? -15.836 7.93 1.703 1 98.75 78 GLN A O 1
ATOM 587 N N . TYR A 1 79 ? -13.859 7.008 1.611 1 98.69 79 TYR A N 1
ATOM 588 C CA . TYR A 1 79 ? -14.055 6.395 0.301 1 98.69 79 TYR A CA 1
ATOM 589 C C . TYR A 1 79 ? -13.586 4.949 0.298 1 98.69 79 TYR A C 1
ATOM 591 O O . TYR A 1 79 ? -12.617 4.602 0.985 1 98.69 79 TYR A O 1
ATOM 599 N N . ALA A 1 80 ? -14.297 4.059 -0.48 1 97.44 80 ALA A N 1
ATOM 600 C CA . ALA A 1 80 ? -13.859 2.68 -0.69 1 97.44 80 ALA A CA 1
ATOM 601 C C . ALA A 1 80 ? -12.688 2.615 -1.659 1 97.44 80 ALA A C 1
ATOM 603 O O . ALA A 1 80 ? -12.828 2.141 -2.789 1 97.44 80 ALA A O 1
ATOM 604 N N . LYS A 1 81 ? -11.586 3.15 -1.27 1 98 81 LYS A N 1
ATOM 605 C CA . LYS A 1 81 ? -10.289 3.197 -1.951 1 98 81 LYS A CA 1
ATOM 606 C C . LYS A 1 81 ? -9.172 2.725 -1.034 1 98 81 LYS A C 1
ATOM 608 O O . LYS A 1 81 ? -9.375 2.545 0.168 1 98 81 LYS A O 1
ATOM 613 N N . ALA A 1 82 ? -8.07 2.459 -1.549 1 97.88 82 ALA A N 1
ATOM 614 C CA . ALA A 1 82 ? -6.902 2.072 -0.767 1 97.88 82 ALA A CA 1
ATOM 615 C C . ALA A 1 82 ? -6.496 3.186 0.196 1 97.88 82 ALA A C 1
ATOM 617 O O . ALA A 1 82 ? -6.777 4.359 -0.05 1 97.88 82 ALA A O 1
ATOM 618 N N . PRO A 1 83 ? -5.914 2.83 1.32 1 98.5 83 PRO A N 1
ATOM 619 C CA . PRO A 1 83 ? -5.344 3.848 2.205 1 98.5 83 PRO A CA 1
ATOM 620 C C . PRO A 1 83 ? -4.055 4.453 1.656 1 98.5 83 PRO A C 1
ATOM 622 O O . PRO A 1 83 ? -3.449 3.896 0.737 1 98.5 83 PRO A O 1
ATOM 625 N N . LEU A 1 84 ? -3.721 5.621 2.104 1 98.62 84 LEU A N 1
ATOM 626 C CA . LEU A 1 84 ? -2.383 6.172 1.914 1 98.62 84 LEU A CA 1
ATOM 627 C C . LEU A 1 84 ? -1.422 5.637 2.971 1 98.62 84 LEU A C 1
ATOM 629 O O . LEU A 1 84 ? -1.701 5.723 4.168 1 98.62 84 LEU A O 1
ATOM 633 N N . LEU A 1 85 ? -0.324 5.027 2.557 1 98.56 85 LEU A N 1
ATOM 634 C CA . LEU A 1 85 ? 0.653 4.449 3.477 1 98.56 85 LEU A CA 1
ATOM 635 C C . LEU A 1 85 ? 2.002 5.148 3.342 1 98.56 85 LEU A C 1
ATOM 637 O O . LEU A 1 85 ? 2.42 5.496 2.234 1 98.56 85 LEU A O 1
ATOM 641 N N . ALA A 1 86 ? 2.65 5.418 4.41 1 97.88 86 ALA A N 1
ATOM 642 C CA . ALA A 1 86 ? 4.066 5.777 4.449 1 97.88 86 ALA A CA 1
ATOM 643 C C . ALA A 1 86 ? 4.914 4.605 4.945 1 97.88 86 ALA A C 1
ATOM 645 O O . ALA A 1 86 ? 4.789 4.188 6.098 1 97.88 86 ALA A O 1
ATOM 646 N N . MET A 1 87 ? 5.699 4.098 4.059 1 97.75 87 MET A N 1
ATOM 647 C CA . MET A 1 87 ? 6.57 2.979 4.406 1 97.75 87 MET A CA 1
ATOM 648 C C . MET A 1 87 ? 7.926 3.477 4.898 1 97.75 87 MET A C 1
ATOM 650 O O . MET A 1 87 ? 8.766 3.902 4.098 1 97.75 87 MET A O 1
ATOM 654 N N . VAL A 1 88 ? 8.125 3.404 6.18 1 96.69 88 VAL A N 1
ATOM 655 C CA . VAL A 1 88 ? 9.375 3.84 6.789 1 96.69 88 VAL A CA 1
ATOM 656 C C . VAL A 1 88 ? 10.328 2.65 6.926 1 96.69 88 VAL A C 1
ATOM 658 O O . VAL A 1 88 ? 10.297 1.942 7.938 1 96.69 88 VAL A O 1
ATOM 661 N N . THR A 1 89 ? 11.195 2.533 6.012 1 95.75 89 THR A N 1
ATOM 662 C CA . THR A 1 89 ? 12.031 1.345 5.906 1 95.75 89 THR A CA 1
ATOM 663 C C . THR A 1 89 ? 13.242 1.455 6.832 1 95.75 89 THR A C 1
ATOM 665 O O . THR A 1 89 ? 13.867 0.447 7.168 1 95.75 89 THR A O 1
ATOM 668 N N . SER A 1 90 ? 13.609 2.672 7.125 1 92.31 90 SER A N 1
ATOM 669 C CA . SER A 1 90 ? 14.703 2.934 8.055 1 92.31 90 SER A CA 1
ATOM 670 C C . SER A 1 90 ? 14.523 4.27 8.758 1 92.31 90 SER A C 1
ATOM 672 O O . SER A 1 90 ? 14.031 5.234 8.164 1 92.31 90 SER A O 1
ATOM 674 N N . THR A 1 91 ? 14.906 4.293 10.031 1 85.62 91 THR A N 1
ATOM 675 C CA . THR A 1 91 ? 14.852 5.543 10.781 1 85.62 91 THR A CA 1
ATOM 676 C C . THR A 1 91 ? 16.234 6.16 10.906 1 85.62 91 THR A C 1
ATOM 678 O O . THR A 1 91 ? 16.375 7.352 11.188 1 85.62 91 THR A O 1
ATOM 681 N N . THR A 1 92 ? 17.281 5.297 10.703 1 85.06 92 THR A N 1
ATOM 682 C CA . THR A 1 92 ? 18.672 5.758 10.805 1 85.06 92 THR A CA 1
ATOM 683 C C . THR A 1 92 ? 19.547 5.062 9.766 1 85.06 92 THR A C 1
ATOM 685 O O . THR A 1 92 ? 20.016 3.945 9.992 1 85.06 92 THR A O 1
ATOM 688 N N . PRO A 1 93 ? 19.859 5.77 8.719 1 87.75 93 PRO A N 1
ATOM 689 C CA . PRO A 1 93 ? 19.328 7.062 8.273 1 87.75 93 PRO A CA 1
ATOM 690 C C . PRO A 1 93 ? 17.859 6.984 7.859 1 87.75 93 PRO A C 1
ATOM 692 O O . PRO A 1 93 ? 17.375 5.906 7.523 1 87.75 93 PRO A O 1
ATOM 695 N N . PRO A 1 94 ? 17.234 8.078 7.91 1 88 94 PRO A N 1
ATOM 696 C CA . PRO A 1 94 ? 15.82 8.055 7.531 1 88 94 PRO A CA 1
ATOM 697 C C . PRO A 1 94 ? 15.609 7.66 6.07 1 88 94 PRO A C 1
ATOM 699 O O . PRO A 1 94 ? 16.297 8.164 5.184 1 88 94 PRO A O 1
ATOM 702 N N . ASP A 1 95 ? 14.766 6.711 5.836 1 93.94 95 ASP A N 1
ATOM 703 C CA . ASP A 1 95 ? 14.352 6.273 4.508 1 93.94 95 ASP A CA 1
ATOM 704 C C . ASP A 1 95 ? 12.883 5.852 4.508 1 93.94 95 ASP A C 1
ATOM 706 O O . ASP A 1 95 ? 12.43 5.156 5.418 1 93.94 95 ASP A O 1
ATOM 710 N N . TYR A 1 96 ? 12.195 6.426 3.533 1 95.5 96 TYR A N 1
ATOM 711 C CA . TYR A 1 96 ? 10.766 6.129 3.451 1 95.5 96 TYR A CA 1
ATOM 712 C C . TYR A 1 96 ? 10.234 6.391 2.049 1 95.5 96 TYR A C 1
ATOM 714 O O . TYR A 1 96 ? 10.898 7.035 1.234 1 95.5 96 TYR A O 1
ATOM 722 N N . PHE A 1 97 ? 9.148 5.812 1.775 1 96.5 97 PHE A N 1
ATOM 723 C CA . PHE A 1 97 ? 8.398 6.129 0.566 1 96.5 97 PHE A CA 1
ATOM 724 C C . PHE A 1 97 ? 6.898 5.969 0.802 1 96.5 97 PHE A C 1
ATOM 726 O O . PHE A 1 97 ? 6.48 5.434 1.831 1 96.5 97 PHE A O 1
ATOM 733 N N . PHE A 1 98 ? 6.137 6.457 -0.129 1 96.88 98 PHE A N 1
ATOM 734 C CA . PHE A 1 98 ? 4.688 6.453 0.036 1 96.88 98 PHE A CA 1
ATOM 735 C C . PHE A 1 98 ? 4.035 5.484 -0.944 1 96.88 98 PHE A C 1
ATOM 737 O O . PHE A 1 98 ? 4.523 5.301 -2.061 1 96.88 98 PHE A O 1
ATOM 744 N N . ILE A 1 99 ? 2.996 4.883 -0.494 1 97.81 99 ILE A N 1
ATOM 745 C CA . ILE A 1 99 ? 2.133 4.062 -1.337 1 97.81 99 ILE A CA 1
ATOM 746 C C . ILE A 1 99 ? 0.71 4.621 -1.312 1 97.81 99 ILE A C 1
ATOM 748 O O . ILE A 1 99 ? 0.091 4.711 -0.25 1 97.81 99 ILE A O 1
ATOM 752 N N . GLY A 1 100 ? 0.201 5.016 -2.572 1 97.44 100 GLY A N 1
ATOM 753 C CA . GLY A 1 100 ? -1.15 5.555 -2.592 1 97.44 100 GLY A CA 1
ATOM 754 C C . GLY A 1 100 ? -1.518 6.195 -3.916 1 97.44 100 GLY A C 1
ATOM 755 O O . GLY A 1 100 ? -2.045 7.309 -3.947 1 97.44 100 GLY A O 1
ATOM 756 N N . ASP A 1 101 ? -1.275 5.617 -5.113 1 94.69 101 ASP A N 1
ATOM 757 C CA . ASP A 1 101 ? -1.491 6.184 -6.441 1 94.69 101 ASP A CA 1
ATOM 758 C C . ASP A 1 101 ? -2.98 6.375 -6.723 1 94.69 101 ASP A C 1
ATOM 760 O O . ASP A 1 101 ? -3.355 7.133 -7.617 1 94.69 101 ASP A O 1
ATOM 764 N N . ASP A 1 102 ? -3.904 5.844 -6.07 1 96.69 102 ASP A N 1
ATOM 765 C CA . ASP A 1 102 ? -5.352 6.027 -6.121 1 96.69 102 ASP A CA 1
ATOM 766 C C . ASP A 1 102 ? -5.984 5.816 -4.75 1 96.69 102 ASP A C 1
ATOM 768 O O . ASP A 1 102 ? -7.055 5.219 -4.641 1 96.69 102 ASP A O 1
ATOM 772 N N . SER A 1 103 ? -5.262 6.328 -3.82 1 98.25 103 SER A N 1
ATOM 773 C CA . SER A 1 103 ? -5.707 6.152 -2.439 1 98.25 103 SER A CA 1
ATOM 774 C C . SER A 1 103 ? -6.832 7.121 -2.094 1 98.25 103 SER A C 1
ATOM 776 O O . SER A 1 103 ? -7.129 8.031 -2.863 1 98.25 103 SER A O 1
ATOM 778 N N . ALA A 1 104 ? -7.469 6.941 -0.982 1 98.69 104 ALA A N 1
ATOM 779 C CA . ALA A 1 104 ? -8.68 7.625 -0.543 1 98.69 104 ALA A CA 1
ATOM 780 C C . ALA A 1 104 ? -8.469 9.133 -0.48 1 98.69 104 ALA A C 1
ATOM 782 O O . ALA A 1 104 ? -9.375 9.914 -0.778 1 98.69 104 ALA A O 1
ATOM 783 N N . ASP A 1 105 ? -7.293 9.602 -0.083 1 98.75 105 ASP A N 1
ATOM 784 C CA . ASP A 1 105 ? -7.027 11.031 0.079 1 98.75 105 ASP A CA 1
ATOM 785 C C . ASP A 1 105 ? -7.242 11.781 -1.233 1 98.75 105 ASP A C 1
ATOM 787 O O . ASP A 1 105 ? -7.68 12.938 -1.23 1 98.75 105 ASP A O 1
ATOM 791 N N . LEU A 1 106 ? -7.023 11.109 -2.348 1 98.62 106 LEU A N 1
ATOM 792 C CA . LEU A 1 106 ? -7.074 11.758 -3.656 1 98.62 106 LEU A CA 1
ATOM 793 C C . LEU A 1 106 ? -8.516 11.969 -4.102 1 98.62 106 LEU A C 1
ATOM 795 O O . LEU A 1 106 ? -8.773 12.703 -5.059 1 98.62 106 LEU A O 1
ATOM 799 N N . HIS A 1 107 ? -9.406 11.422 -3.402 1 98.69 107 HIS A N 1
ATOM 800 C CA . HIS A 1 107 ? -10.812 11.477 -3.803 1 98.69 107 HIS A CA 1
ATOM 801 C C . HIS A 1 107 ? -11.578 12.5 -2.973 1 98.69 107 HIS A C 1
ATOM 803 O O . HIS A 1 107 ? -12.797 12.633 -3.119 1 98.69 107 HIS A O 1
ATOM 809 N N . PHE A 1 108 ? -10.891 13.227 -2.139 1 98.81 108 PHE A N 1
ATOM 810 C CA . PHE A 1 108 ? -11.523 14.281 -1.362 1 98.81 108 PHE A CA 1
ATOM 811 C C . PHE A 1 108 ? -12.32 15.219 -2.268 1 98.81 108 PHE A C 1
ATOM 813 O O . PHE A 1 108 ? -11.805 15.695 -3.279 1 98.81 108 PHE A O 1
ATOM 820 N N . ASP A 1 109 ? -13.531 15.445 -1.88 1 98.56 109 ASP A N 1
ATOM 821 C CA . ASP A 1 109 ? -14.438 16.266 -2.676 1 98.56 109 ASP A CA 1
ATOM 822 C C . ASP A 1 109 ? -14.859 17.516 -1.915 1 98.56 109 ASP A C 1
ATOM 824 O O . ASP A 1 109 ? -15.703 17.453 -1.019 1 98.56 109 ASP A O 1
ATOM 828 N N . PRO A 1 110 ? -14.375 18.656 -2.291 1 98.12 110 PRO A N 1
ATOM 829 C CA . PRO A 1 110 ? -14.727 19.906 -1.609 1 98.12 110 PRO A CA 1
ATOM 830 C C . PRO A 1 110 ? -16.234 20.188 -1.619 1 98.12 110 PRO A C 1
ATOM 832 O O . PRO A 1 110 ? -16.75 20.844 -0.717 1 98.12 110 PRO A O 1
ATOM 835 N N . GLN A 1 111 ? -16.938 19.625 -2.586 1 97.75 111 GLN A N 1
ATOM 836 C CA . GLN A 1 111 ? -18.375 19.875 -2.713 1 97.75 111 GLN A CA 1
ATOM 837 C C . GLN A 1 111 ? -19.156 19.141 -1.628 1 97.75 111 GLN A C 1
ATOM 839 O O . GLN A 1 111 ? -20.328 19.438 -1.405 1 97.75 111 GLN A O 1
ATOM 844 N N . ARG A 1 112 ? -18.5 18.234 -0.957 1 98 112 ARG A N 1
ATOM 845 C CA . ARG A 1 112 ? -19.172 17.469 0.081 1 98 112 ARG A CA 1
ATOM 846 C C . ARG A 1 112 ? -18.953 18.094 1.456 1 98 112 ARG A C 1
ATOM 848 O O . ARG A 1 112 ? -19.438 17.562 2.463 1 98 112 ARG A O 1
ATOM 855 N N . LEU A 1 113 ? -18.25 19.172 1.536 1 98.06 113 LEU A N 1
ATOM 856 C CA . LEU A 1 113 ? -18.094 19.906 2.791 1 98.06 113 LEU A CA 1
ATOM 857 C C . LEU A 1 113 ? -19.422 20.516 3.234 1 98.06 113 LEU A C 1
ATOM 859 O O . LEU A 1 113 ? -20.312 20.719 2.414 1 98.06 113 LEU A O 1
ATOM 863 N N . PRO A 1 114 ? -19.531 20.797 4.523 1 96.44 114 PRO A N 1
ATOM 864 C CA . PRO A 1 114 ? -20.797 21.359 5 1 96.44 114 PRO A CA 1
ATOM 865 C C . PRO A 1 114 ? -21.109 22.719 4.371 1 96.44 114 PRO A C 1
ATOM 867 O O . PRO A 1 114 ? -20.203 23.531 4.156 1 96.44 114 PRO A O 1
ATOM 870 N N . ALA A 1 115 ? -22.375 22.906 4.195 1 94.94 115 ALA A N 1
ATOM 871 C CA . ALA A 1 115 ? -22.812 24.188 3.648 1 94.94 115 ALA A CA 1
ATOM 872 C C . ALA A 1 115 ? -22.391 25.344 4.559 1 94.94 115 ALA A C 1
ATOM 874 O O . ALA A 1 115 ? -22.547 25.266 5.777 1 94.94 115 ALA A O 1
ATOM 875 N N . GLY A 1 116 ? -21.859 26.359 3.951 1 95.69 116 GLY A N 1
ATOM 876 C CA . GLY A 1 116 ? -21.516 27.578 4.68 1 95.69 116 GLY A CA 1
ATOM 877 C C . GLY A 1 116 ? -20.25 27.438 5.496 1 95.69 116 GLY A C 1
ATOM 878 O O . GLY A 1 116 ? -19.906 28.344 6.266 1 95.69 116 GLY A O 1
ATOM 879 N N . TRP A 1 117 ? -19.594 26.359 5.328 1 97.5 117 TRP A N 1
ATOM 880 C CA . TRP A 1 117 ? -18.438 26.109 6.18 1 97.5 117 TRP A CA 1
ATOM 881 C C . TRP A 1 117 ? -17.391 27.219 6.035 1 97.5 117 TRP A C 1
ATOM 883 O O . TRP A 1 117 ? -16.766 27.625 7.016 1 97.5 117 TRP A O 1
ATOM 893 N N . LEU A 1 118 ? -17.219 27.703 4.82 1 97.56 118 LEU A N 1
ATOM 894 C CA . LEU A 1 118 ? -16.188 28.703 4.559 1 97.56 118 LEU A CA 1
ATOM 895 C C . LEU A 1 118 ? -16.531 30.031 5.25 1 97.56 118 LEU A C 1
ATOM 897 O O . LEU A 1 118 ? -15.641 30.75 5.688 1 97.56 118 LEU A O 1
ATOM 901 N N . ASP A 1 119 ? -17.781 30.281 5.363 1 96.5 119 ASP A N 1
ATOM 902 C CA . ASP A 1 119 ? -18.203 31.5 6.07 1 96.5 119 ASP A CA 1
ATOM 903 C C . ASP A 1 119 ? -17.875 31.406 7.555 1 96.5 119 ASP A C 1
ATOM 905 O O . ASP A 1 119 ? -17.531 32.406 8.18 1 96.5 119 ASP A O 1
ATOM 909 N N . ASP A 1 120 ? -17.984 30.25 8.039 1 95.88 120 ASP A N 1
ATOM 910 C CA . ASP A 1 120 ? -17.781 30.047 9.477 1 95.88 120 ASP A CA 1
ATOM 911 C C . ASP A 1 120 ? -16.297 29.922 9.812 1 95.88 120 ASP A C 1
ATOM 913 O O . ASP A 1 120 ? -15.891 30.25 10.93 1 95.88 120 ASP A O 1
ATOM 917 N N . ALA A 1 121 ? -15.508 29.469 8.891 1 97.81 121 ALA A N 1
ATOM 918 C CA . ALA A 1 121 ? -14.086 29.25 9.133 1 97.81 121 ALA A CA 1
ATOM 919 C C . ALA A 1 121 ? -13.344 30.562 9.305 1 97.81 121 ALA A C 1
ATOM 921 O O . ALA A 1 121 ? -13.68 31.562 8.664 1 97.81 121 ALA A O 1
ATOM 922 N N . GLN A 1 122 ? -12.414 30.516 10.195 1 97.88 122 GLN A N 1
ATOM 923 C CA . GLN A 1 122 ? -11.578 31.688 10.406 1 97.88 122 GLN A CA 1
ATOM 924 C C . GLN A 1 122 ? -10.18 31.484 9.82 1 97.88 122 GLN A C 1
ATOM 926 O O . GLN A 1 122 ? -9.617 32.406 9.219 1 97.88 122 GLN A O 1
ATOM 931 N N . VAL A 1 123 ? -9.617 30.328 10.016 1 98.75 123 VAL A N 1
ATOM 932 C CA . VAL A 1 123 ? -8.297 30 9.5 1 98.75 123 VAL A CA 1
ATOM 933 C C . VAL A 1 123 ? -8.359 28.672 8.742 1 98.75 123 VAL A C 1
ATOM 935 O O . VAL A 1 123 ? -8.984 27.703 9.211 1 98.75 123 VAL A O 1
ATOM 938 N N . LEU A 1 124 ? -7.781 28.625 7.547 1 98.94 124 LEU A N 1
ATOM 939 C CA . LEU A 1 124 ? -7.609 27.391 6.77 1 98.94 124 LEU A CA 1
ATOM 940 C C . LEU A 1 124 ? -6.141 26.984 6.711 1 98.94 124 LEU A C 1
ATOM 942 O O . LEU A 1 124 ? -5.27 27.828 6.461 1 98.94 124 LEU A O 1
ATOM 946 N N . HIS A 1 125 ? -5.902 25.734 6.945 1 98.94 125 HIS A N 1
ATOM 947 C CA . HIS A 1 125 ? -4.535 25.234 6.961 1 98.94 125 HIS A CA 1
ATOM 948 C C . HIS A 1 125 ? -4.285 24.266 5.805 1 98.94 125 HIS A C 1
ATOM 950 O O . HIS A 1 125 ? -5.117 23.406 5.516 1 98.94 125 HIS A O 1
ATOM 956 N N . PHE A 1 126 ? -3.129 24.406 5.184 1 98.81 126 PHE A N 1
ATOM 957 C CA . PHE A 1 126 ? -2.652 23.547 4.109 1 98.81 126 PHE A CA 1
ATOM 958 C C . PHE A 1 126 ? -1.204 23.141 4.348 1 98.81 126 PHE A C 1
ATOM 960 O O . PHE A 1 126 ? -0.439 23.875 4.973 1 98.81 126 PHE A O 1
ATOM 967 N N . GLY A 1 127 ? -0.913 21.891 3.875 1 97.25 127 GLY A N 1
ATOM 968 C CA . GLY A 1 127 ? 0.503 21.594 4.02 1 97.25 127 GLY A CA 1
ATOM 969 C C . GLY A 1 127 ? 0.862 20.188 3.576 1 97.25 127 GLY A C 1
ATOM 970 O O . GLY A 1 127 ? -0.015 19.406 3.197 1 97.25 127 GLY A O 1
ATOM 971 N N . CYS A 1 128 ? 2.1 19.984 3.541 1 96 128 CYS A N 1
ATOM 972 C CA . CYS A 1 128 ? 2.795 18.703 3.48 1 96 128 CYS A CA 1
ATOM 973 C C . CYS A 1 128 ? 2.484 17.969 2.18 1 96 128 CYS A C 1
ATOM 975 O O . CYS A 1 128 ? 2.406 18.594 1.117 1 96 128 CYS A O 1
ATOM 977 N N . ILE A 1 129 ? 2.43 16.688 2.119 1 96.62 129 ILE A N 1
ATOM 978 C CA . ILE A 1 129 ? 2.523 15.859 0.918 1 96.62 129 ILE A CA 1
ATOM 979 C C . ILE A 1 129 ? 1.226 15.961 0.122 1 96.62 129 ILE A C 1
ATOM 981 O O . ILE A 1 129 ? 1.203 15.68 -1.079 1 96.62 129 ILE A O 1
ATOM 985 N N . SER A 1 130 ? 0.137 16.406 0.76 1 97.75 130 SER A N 1
ATOM 986 C CA . SER A 1 130 ? -1.125 16.562 0.043 1 97.75 130 SER A CA 1
ATOM 987 C C . SER A 1 130 ? -0.983 17.547 -1.117 1 97.75 130 SER A C 1
ATOM 989 O O . SER A 1 130 ? -1.715 17.453 -2.105 1 97.75 130 SER A O 1
ATOM 991 N N . LEU A 1 131 ? 0.006 18.375 -1.028 1 97.75 131 LEU A N 1
ATOM 992 C CA . LEU A 1 131 ? 0.193 19.438 -2.016 1 97.75 131 LEU A CA 1
ATOM 993 C C . LEU A 1 131 ? 1.053 18.938 -3.178 1 97.75 131 LEU A C 1
ATOM 995 O O . LEU A 1 131 ? 1.336 19.703 -4.109 1 97.75 131 LEU A O 1
ATOM 999 N N . THR A 1 132 ? 1.463 17.703 -3.158 1 96.44 132 THR A N 1
ATOM 1000 C CA . THR A 1 132 ? 2.227 17.109 -4.254 1 96.44 132 THR A CA 1
ATOM 1001 C C . THR A 1 132 ? 1.445 15.984 -4.914 1 96.44 132 THR A C 1
ATOM 1003 O O . THR A 1 132 ? 1.967 15.289 -5.789 1 96.44 132 THR A O 1
ATOM 1006 N N . ARG A 1 133 ? 0.26 15.805 -4.523 1 96.56 133 ARG A N 1
ATOM 1007 C CA . ARG A 1 133 ? -0.503 14.641 -4.973 1 96.56 133 ARG A CA 1
ATOM 1008 C C . ARG A 1 133 ? -1.75 15.07 -5.738 1 96.56 133 ARG A C 1
ATOM 1010 O O . ARG A 1 133 ? -2.746 15.484 -5.141 1 96.56 133 ARG A O 1
ATOM 1017 N N . GLU A 1 134 ? -1.634 14.977 -7.012 1 96.38 134 GLU A N 1
ATOM 1018 C CA . GLU A 1 134 ? -2.781 15.32 -7.844 1 96.38 134 GLU A CA 1
ATOM 1019 C C . GLU A 1 134 ? -3.82 14.203 -7.844 1 96.38 134 GLU A C 1
ATOM 1021 O O . GLU A 1 134 ? -3.473 13.023 -7.766 1 96.38 134 GLU A O 1
ATOM 1026 N N . PRO A 1 135 ? -5.113 14.586 -7.902 1 97.62 135 PRO A N 1
ATOM 1027 C CA . PRO A 1 135 ? -5.711 15.906 -8.125 1 97.62 135 PRO A CA 1
ATOM 1028 C C . PRO A 1 135 ? -5.906 16.688 -6.832 1 97.62 135 PRO A C 1
ATOM 1030 O O . PRO A 1 135 ? -6.438 17.797 -6.852 1 97.62 135 PRO A O 1
ATOM 1033 N N . LEU A 1 136 ? -5.547 16.109 -5.742 1 98.38 136 LEU A N 1
ATOM 1034 C CA . LEU A 1 136 ? -5.766 16.734 -4.438 1 98.38 136 LEU A CA 1
ATOM 1035 C C . LEU A 1 136 ? -5.059 18.078 -4.355 1 98.38 136 LEU A C 1
ATOM 1037 O O . LEU A 1 136 ? -5.652 19.062 -3.908 1 98.38 136 LEU A O 1
ATOM 1041 N N . ALA A 1 137 ? -3.85 18.156 -4.793 1 98.12 137 ALA A N 1
ATOM 1042 C CA . ALA A 1 137 ? -3.045 19.375 -4.738 1 98.12 137 ALA A CA 1
ATOM 1043 C C . ALA A 1 137 ? -3.766 20.547 -5.402 1 98.12 137 ALA A C 1
ATOM 1045 O O . ALA A 1 137 ? -3.902 21.609 -4.809 1 98.12 137 ALA A O 1
ATOM 1046 N N . SER A 1 138 ? -4.266 20.297 -6.598 1 97.81 138 SER A N 1
ATOM 1047 C CA . SER A 1 138 ? -4.969 21.344 -7.344 1 97.81 138 SER A CA 1
ATOM 1048 C C . SER A 1 138 ? -6.254 21.75 -6.641 1 97.81 138 SER A C 1
ATOM 1050 O O . SER A 1 138 ? -6.602 22.938 -6.605 1 97.81 138 SER A O 1
ATOM 1052 N N . ARG A 1 139 ? -6.957 20.781 -6.078 1 98.31 139 ARG A N 1
ATOM 1053 C CA . ARG A 1 139 ? -8.18 21.062 -5.336 1 98.31 139 ARG A CA 1
ATOM 1054 C C . ARG A 1 139 ? -7.902 21.953 -4.125 1 98.31 139 ARG A C 1
ATOM 1056 O O . ARG A 1 139 ? -8.633 22.906 -3.863 1 98.31 139 ARG A O 1
ATOM 1063 N N . LEU A 1 140 ? -6.875 21.641 -3.455 1 98.62 140 LEU A N 1
ATOM 1064 C CA . LEU A 1 140 ? -6.531 22.375 -2.242 1 98.62 140 LEU A CA 1
ATOM 1065 C C . LEU A 1 140 ? -6.098 23.797 -2.574 1 98.62 140 LEU A C 1
ATOM 1067 O O . LEU A 1 140 ? -6.445 24.734 -1.857 1 98.62 140 LEU A O 1
ATOM 1071 N N . LEU A 1 141 ? -5.344 23.906 -3.639 1 98.44 141 LEU A N 1
ATOM 1072 C CA . LEU A 1 141 ? -4.945 25.25 -4.066 1 98.44 141 LEU A CA 1
ATOM 1073 C C . LEU A 1 141 ? -6.168 26.094 -4.426 1 98.44 141 LEU A C 1
ATOM 1075 O O . LEU A 1 141 ? -6.238 27.266 -4.078 1 98.44 141 LEU A O 1
ATOM 1079 N N . GLN A 1 142 ? -7.102 25.484 -5.086 1 98.5 142 GLN A N 1
ATOM 1080 C CA . GLN A 1 142 ? -8.328 26.203 -5.445 1 98.5 142 GLN A CA 1
ATOM 1081 C C . GLN A 1 142 ? -9.086 26.656 -4.203 1 98.5 142 GLN A C 1
ATOM 1083 O O . GLN A 1 142 ? -9.633 27.75 -4.168 1 98.5 142 GLN A O 1
ATOM 1088 N N . ILE A 1 143 ? -9.125 25.828 -3.234 1 98.75 143 ILE A N 1
ATOM 1089 C CA . ILE A 1 143 ? -9.789 26.172 -1.979 1 98.75 143 ILE A CA 1
ATOM 1090 C C . ILE A 1 143 ? -9.078 27.344 -1.32 1 98.75 143 ILE A C 1
ATOM 1092 O O . ILE A 1 143 ? -9.727 28.281 -0.831 1 98.75 143 ILE A O 1
ATOM 1096 N N . ALA A 1 144 ? -7.785 27.297 -1.304 1 98.69 144 ALA A N 1
ATOM 1097 C CA . ALA A 1 144 ? -7 28.375 -0.722 1 98.69 144 ALA A CA 1
ATOM 1098 C C . ALA A 1 144 ? -7.277 29.703 -1.432 1 98.69 144 ALA A C 1
ATOM 1100 O O . ALA A 1 144 ? -7.434 30.734 -0.784 1 98.69 144 ALA A O 1
ATOM 1101 N N . GLN A 1 145 ? -7.34 29.609 -2.717 1 98.38 145 GLN A N 1
ATOM 1102 C CA . GLN A 1 145 ? -7.602 30.812 -3.516 1 98.38 145 GLN A CA 1
ATOM 1103 C C . GLN A 1 145 ? -8.992 31.375 -3.223 1 98.38 145 GLN A C 1
ATOM 1105 O O . GLN A 1 145 ? -9.156 32.594 -3.08 1 98.38 145 GLN A O 1
ATOM 1110 N N . GLU A 1 146 ? -9.906 30.5 -3.164 1 98.19 146 GLU A N 1
ATOM 1111 C CA . GLU A 1 146 ? -11.266 30.938 -2.836 1 98.19 146 GLU A CA 1
ATOM 1112 C C . GLU A 1 146 ? -11.32 31.562 -1.444 1 98.19 146 GLU A C 1
ATOM 1114 O O . GLU A 1 146 ? -11.977 32.594 -1.244 1 98.19 146 GLU A O 1
ATOM 1119 N N . ALA A 1 147 ? -10.711 30.938 -0.53 1 98.25 147 ALA A N 1
ATOM 1120 C CA . ALA A 1 147 ? -10.664 31.438 0.84 1 98.25 147 ALA A CA 1
ATOM 1121 C C . ALA A 1 147 ? -10.039 32.812 0.895 1 98.25 147 ALA A C 1
ATOM 1123 O O . ALA A 1 147 ? -10.516 33.719 1.612 1 98.25 147 ALA A O 1
ATOM 1124 N N . ALA A 1 148 ? -8.953 33 0.172 1 96.94 148 ALA A N 1
ATOM 1125 C CA . ALA A 1 148 ? -8.273 34.281 0.113 1 96.94 148 ALA A CA 1
ATOM 1126 C C . ALA A 1 148 ? -9.203 35.375 -0.428 1 96.94 148 ALA A C 1
ATOM 1128 O O . ALA A 1 148 ? -9.211 36.5 0.076 1 96.94 148 ALA A O 1
ATOM 1129 N N . ARG A 1 149 ? -9.969 35.031 -1.376 1 96.56 149 ARG A N 1
ATOM 1130 C CA . ARG A 1 149 ? -10.914 35.969 -1.966 1 96.56 149 ARG A CA 1
ATOM 1131 C C . ARG A 1 149 ? -11.977 36.375 -0.956 1 96.56 149 ARG A C 1
ATOM 1133 O O . ARG A 1 149 ? -12.523 37.469 -1.039 1 96.56 149 ARG A O 1
ATOM 1140 N N . ARG A 1 150 ? -12.18 35.562 -0.057 1 96.5 150 ARG A N 1
ATOM 1141 C CA . ARG A 1 150 ? -13.188 35.812 0.96 1 96.5 150 ARG A CA 1
ATOM 1142 C C . ARG A 1 150 ? -12.547 36.344 2.242 1 96.5 150 ARG A C 1
ATOM 1144 O O . ARG A 1 150 ? -13.18 36.344 3.301 1 96.5 150 ARG A O 1
ATOM 1151 N N . ASN A 1 151 ? -11.328 36.625 2.178 1 95.62 151 ASN A N 1
ATOM 1152 C CA . ASN A 1 151 ? -10.555 37.281 3.24 1 95.62 151 ASN A CA 1
ATOM 1153 C C . ASN A 1 151 ? -10.398 36.344 4.449 1 95.62 151 ASN A C 1
ATOM 1155 O O . ASN A 1 151 ? -10.477 36.812 5.594 1 95.62 151 ASN A O 1
ATOM 1159 N N . LYS A 1 152 ? -10.414 35.062 4.184 1 97.75 152 LYS A N 1
ATOM 1160 C CA . LYS A 1 152 ? -10.055 34.125 5.234 1 97.75 152 LYS A CA 1
ATOM 1161 C C . LYS A 1 152 ? -8.547 34.031 5.43 1 97.75 152 LYS A C 1
ATOM 1163 O O . LYS A 1 152 ? -7.781 34.312 4.496 1 97.75 152 LYS A O 1
ATOM 1168 N N . LYS A 1 153 ? -8.156 33.781 6.68 1 98.44 153 LYS A N 1
ATOM 1169 C CA . LYS A 1 153 ? -6.723 33.625 6.93 1 98.44 153 LYS A CA 1
ATOM 1170 C C . LYS A 1 153 ? -6.242 32.25 6.48 1 98.44 153 LYS A C 1
ATOM 1172 O O . LYS A 1 153 ? -6.941 31.25 6.656 1 98.44 153 LYS A O 1
ATOM 1177 N N . ILE A 1 154 ? -5.062 32.25 5.895 1 98.75 154 ILE A N 1
ATOM 1178 C CA . ILE A 1 154 ? -4.477 31.016 5.383 1 98.75 154 ILE A CA 1
ATOM 1179 C C . ILE A 1 154 ? -3.193 30.688 6.145 1 98.75 154 ILE A C 1
ATOM 1181 O O . ILE A 1 154 ? -2.314 31.547 6.281 1 98.75 154 ILE A O 1
ATOM 1185 N N . ALA A 1 155 ? -3.174 29.531 6.723 1 98.88 155 ALA A N 1
ATOM 1186 C CA . ALA A 1 155 ? -1.986 28.969 7.363 1 98.88 155 ALA A CA 1
ATOM 1187 C C . ALA A 1 155 ? -1.336 27.906 6.48 1 98.88 155 ALA A C 1
ATOM 1189 O O . ALA A 1 155 ? -2.029 27.094 5.871 1 98.88 155 ALA A O 1
ATOM 1190 N N . PHE A 1 156 ? -0.004 27.969 6.395 1 98.81 156 PHE A N 1
ATOM 1191 C CA . PHE A 1 156 ? 0.721 27.078 5.5 1 98.81 156 PHE A CA 1
ATOM 1192 C C . PHE A 1 156 ? 1.947 26.484 6.191 1 98.81 156 PHE A C 1
ATOM 1194 O O . PHE A 1 156 ? 2.771 27.219 6.734 1 98.81 156 PHE A O 1
ATOM 1201 N N . ASP A 1 157 ? 2.031 25.188 6.262 1 98.62 157 ASP A N 1
ATOM 1202 C CA . ASP A 1 157 ? 3.195 24.438 6.723 1 98.62 157 ASP A CA 1
ATOM 1203 C C . ASP A 1 157 ? 3.703 23.484 5.637 1 98.62 157 ASP A C 1
ATOM 1205 O O . ASP A 1 157 ? 3.199 22.375 5.496 1 98.62 157 ASP A O 1
ATOM 1209 N N . PRO A 1 158 ? 4.727 23.938 4.898 1 96.94 158 PRO A N 1
ATOM 1210 C CA . PRO A 1 158 ? 5.215 23.062 3.832 1 96.94 158 PRO A CA 1
ATOM 1211 C C . PRO A 1 158 ? 5.625 21.672 4.344 1 96.94 158 PRO A C 1
ATOM 1213 O O . PRO A 1 158 ? 5.32 20.656 3.711 1 96.94 158 PRO A O 1
ATOM 1216 N N . ASN A 1 159 ? 6.371 21.625 5.512 1 95.31 159 ASN A N 1
ATOM 1217 C CA . ASN A 1 159 ? 6.797 20.344 6.055 1 95.31 159 ASN A CA 1
ATOM 1218 C C . ASN A 1 159 ? 7.371 19.438 4.973 1 95.31 159 ASN A C 1
ATOM 1220 O O . ASN A 1 159 ? 6.832 18.359 4.703 1 95.31 159 ASN A O 1
ATOM 1224 N N . TRP A 1 160 ? 8.539 19.766 4.449 1 93.69 160 TRP A N 1
ATOM 1225 C CA . TRP A 1 160 ? 9.125 19.219 3.234 1 93.69 160 TRP A CA 1
ATOM 1226 C C . TRP A 1 160 ? 9.336 17.719 3.369 1 93.69 160 TRP A C 1
ATOM 1228 O O . TRP A 1 160 ? 9.781 17.234 4.414 1 93.69 160 TRP A O 1
ATOM 1238 N N . ARG A 1 161 ? 9.031 17.016 2.32 1 91.38 161 ARG A N 1
ATOM 1239 C CA . ARG A 1 161 ? 9.266 15.578 2.164 1 91.38 161 ARG A CA 1
ATOM 1240 C C . ARG A 1 161 ? 9.844 15.266 0.789 1 91.38 161 ARG A C 1
ATOM 1242 O O . ARG A 1 161 ? 9.812 16.109 -0.109 1 91.38 161 ARG A O 1
ATOM 1249 N N . LYS A 1 162 ? 10.258 13.984 0.572 1 83.19 162 LYS A N 1
ATOM 1250 C CA . LYS A 1 162 ? 10.945 13.523 -0.631 1 83.19 162 LYS A CA 1
ATOM 1251 C C . LYS A 1 162 ? 10.102 13.773 -1.877 1 83.19 162 LYS A C 1
ATOM 1253 O O . LYS A 1 162 ? 10.633 14.062 -2.949 1 83.19 162 LYS A O 1
ATOM 1258 N N . LEU A 1 163 ? 8.891 13.812 -1.737 1 81.44 163 LEU A N 1
ATOM 1259 C CA . LEU A 1 163 ? 7.977 13.945 -2.863 1 81.44 163 LEU A CA 1
ATOM 1260 C C . LEU A 1 163 ? 7.98 15.367 -3.402 1 81.44 163 LEU A C 1
ATOM 1262 O O . LEU A 1 163 ? 7.488 15.625 -4.504 1 81.44 163 LEU A O 1
ATOM 1266 N N . MET A 1 164 ? 8.555 16.219 -2.729 1 84 164 MET A N 1
ATOM 1267 C CA . MET A 1 164 ? 8.344 17.641 -3 1 84 164 MET A CA 1
ATOM 1268 C C . MET A 1 164 ? 9.469 18.203 -3.865 1 84 164 MET A C 1
ATOM 1270 O O . MET A 1 164 ? 9.539 19.422 -4.094 1 84 164 MET A O 1
ATOM 1274 N N . ASP A 1 165 ? 10.242 17.234 -4.445 1 83.19 165 ASP A N 1
ATOM 1275 C CA . ASP A 1 165 ? 11.289 17.656 -5.367 1 83.19 165 ASP A CA 1
ATOM 1276 C C . ASP A 1 165 ? 10.773 17.703 -6.805 1 83.19 165 ASP A C 1
ATOM 1278 O O . ASP A 1 165 ? 11.242 16.938 -7.664 1 83.19 165 ASP A O 1
ATOM 1282 N N . SER A 1 166 ? 9.695 18.422 -7.086 1 83.94 166 SER A N 1
ATOM 1283 C CA . SER A 1 166 ? 9.117 18.516 -8.422 1 83.94 166 SER A CA 1
ATOM 1284 C C . SER A 1 166 ? 8.844 19.969 -8.797 1 83.94 166 SER A C 1
ATOM 1286 O O . SER A 1 166 ? 8.516 20.797 -7.938 1 83.94 166 SER A O 1
ATOM 1288 N N . PRO A 1 167 ? 8.992 20.234 -10.047 1 83.88 167 PRO A N 1
ATOM 1289 C CA . PRO A 1 167 ? 8.688 21.594 -10.5 1 83.88 167 PRO A CA 1
ATOM 1290 C C . PRO A 1 167 ? 7.238 22 -10.242 1 83.88 167 PRO A C 1
ATOM 1292 O O . PRO A 1 167 ? 6.961 23.156 -9.945 1 83.88 167 PRO A O 1
ATOM 1295 N N . SER A 1 168 ? 6.441 21.047 -10.375 1 86.94 168 SER A N 1
ATOM 1296 C CA . SER A 1 168 ? 5.031 21.328 -10.156 1 86.94 168 SER A CA 1
ATOM 1297 C C . SER A 1 168 ? 4.773 21.781 -8.719 1 86.94 168 SER A C 1
ATOM 1299 O O . SER A 1 168 ? 3.957 22.672 -8.477 1 86.94 168 SER A O 1
ATOM 1301 N N . TYR A 1 169 ? 5.461 21.219 -7.812 1 91.94 169 TYR A N 1
ATOM 1302 C CA . TYR A 1 169 ? 5.289 21.625 -6.418 1 91.94 169 TYR A CA 1
ATOM 1303 C C . TYR A 1 169 ? 5.781 23.047 -6.199 1 91.94 169 TYR A C 1
ATOM 1305 O O . TYR A 1 169 ? 5.188 23.812 -5.426 1 91.94 169 TYR A O 1
ATOM 1313 N N . ARG A 1 170 ? 6.797 23.438 -6.883 1 91.38 170 ARG A N 1
ATOM 1314 C CA . ARG A 1 170 ? 7.383 24.766 -6.688 1 91.38 170 ARG A CA 1
ATOM 1315 C C . ARG A 1 170 ? 6.383 25.859 -7.027 1 91.38 170 ARG A C 1
ATOM 1317 O O . ARG A 1 170 ? 6.297 26.875 -6.32 1 91.38 170 ARG A O 1
ATOM 1324 N N . LEU A 1 171 ? 5.703 25.688 -8.109 1 93.38 171 LEU A N 1
ATOM 1325 C CA . LEU A 1 171 ? 4.711 26.672 -8.523 1 93.38 171 LEU A CA 1
ATOM 1326 C C . LEU A 1 171 ? 3.582 26.766 -7.504 1 93.38 171 LEU A C 1
ATOM 1328 O O . LEU A 1 171 ? 3.154 27.875 -7.148 1 93.38 171 LEU A O 1
ATOM 1332 N N . LEU A 1 172 ? 3.115 25.625 -7.09 1 96 172 LEU A N 1
ATOM 1333 C CA . LEU A 1 172 ? 2.049 25.578 -6.094 1 96 172 LEU A CA 1
ATOM 1334 C C . LEU A 1 172 ? 2.512 26.188 -4.777 1 96 172 LEU A C 1
ATOM 1336 O O . LEU A 1 172 ? 1.776 26.953 -4.152 1 96 172 LEU A O 1
ATOM 1340 N N . PHE A 1 173 ? 3.691 25.859 -4.484 1 96.69 173 PHE A N 1
ATOM 1341 C CA . PHE A 1 173 ? 4.328 26.344 -3.27 1 96.69 173 PHE A CA 1
ATOM 1342 C C . PHE A 1 173 ? 4.363 27.875 -3.26 1 96.69 173 PHE A C 1
ATOM 1344 O O . PHE A 1 173 ? 3.955 28.5 -2.281 1 96.69 173 PHE A O 1
ATOM 1351 N N . GLN A 1 174 ? 4.754 28.438 -4.27 1 96.81 174 GLN A N 1
ATOM 1352 C CA . GLN A 1 174 ? 4.855 29.891 -4.375 1 96.81 174 GLN A CA 1
ATOM 1353 C C . GLN A 1 174 ? 3.479 30.547 -4.312 1 96.81 174 GLN A C 1
ATOM 1355 O O . GLN A 1 174 ? 3.305 31.578 -3.658 1 96.81 174 GLN A O 1
ATOM 1360 N N . GLN A 1 175 ? 2.594 29.969 -4.98 1 97.56 175 GLN A N 1
ATOM 1361 C CA . GLN A 1 175 ? 1.238 30.516 -4.973 1 97.56 175 GLN A CA 1
ATOM 1362 C C . GLN A 1 175 ? 0.641 30.484 -3.568 1 97.56 175 GLN A C 1
ATOM 1364 O O . GLN A 1 175 ? 0.035 31.453 -3.123 1 97.56 175 GLN A O 1
ATOM 1369 N N . LEU A 1 176 ? 0.839 29.391 -2.93 1 98.19 176 LEU A N 1
ATOM 1370 C CA . LEU A 1 176 ? 0.28 29.25 -1.59 1 98.19 176 LEU A CA 1
ATOM 1371 C C . LEU A 1 176 ? 0.964 30.203 -0.615 1 98.19 176 LEU A C 1
ATOM 1373 O O . LEU A 1 176 ? 0.31 30.781 0.254 1 98.19 176 LEU A O 1
ATOM 1377 N N . LEU A 1 177 ? 2.229 30.391 -0.761 1 98.19 177 LEU A N 1
ATOM 1378 C CA . LEU A 1 177 ? 2.963 31.344 0.076 1 98.19 177 LEU A CA 1
ATOM 1379 C C . LEU A 1 177 ? 2.412 32.75 -0.087 1 98.19 177 LEU A C 1
ATOM 1381 O O . LEU A 1 177 ? 2.234 33.469 0.899 1 98.19 177 LEU A O 1
ATOM 1385 N N . SER A 1 178 ? 2.123 33.062 -1.272 1 98.19 178 SER A N 1
ATOM 1386 C CA . SER A 1 178 ? 1.672 34.406 -1.563 1 98.19 178 SER A CA 1
ATOM 1387 C C . SER A 1 178 ? 0.313 34.688 -0.931 1 98.19 178 SER A C 1
ATOM 1389 O O . SER A 1 178 ? -0.042 35.844 -0.694 1 98.19 178 SER A O 1
ATOM 1391 N N . LEU A 1 179 ? -0.401 33.625 -0.634 1 98.25 179 LEU A N 1
ATOM 1392 C CA . LEU A 1 179 ? -1.74 33.781 -0.072 1 98.25 179 LEU A CA 1
ATOM 1393 C C . LEU A 1 179 ? -1.708 33.625 1.447 1 98.25 179 LEU A C 1
ATOM 1395 O O . LEU A 1 179 ? -2.705 33.906 2.119 1 98.25 179 LEU A O 1
ATOM 1399 N N . SER A 1 180 ? -0.597 33.312 2.035 1 98.62 180 SER A N 1
ATOM 1400 C CA . SER A 1 180 ? -0.554 32.844 3.41 1 98.62 180 SER A CA 1
ATOM 1401 C C . SER A 1 180 ? -0.424 33.969 4.398 1 98.62 180 SER A C 1
ATOM 1403 O O . SER A 1 180 ? 0.29 34.969 4.141 1 98.62 180 SER A O 1
ATOM 1405 N N . HIS A 1 181 ? -1.106 33.812 5.492 1 98.44 181 HIS A N 1
ATOM 1406 C CA . HIS A 1 181 ? -1.024 34.75 6.613 1 98.44 181 HIS A CA 1
ATOM 1407 C C . HIS A 1 181 ? -0.126 34.219 7.719 1 98.44 181 HIS A C 1
ATOM 1409 O O . HIS A 1 181 ? 0.445 34.969 8.492 1 98.44 181 HIS A O 1
ATOM 1415 N N . TYR A 1 182 ? -0.084 32.906 7.879 1 98.75 182 TYR A N 1
ATOM 1416 C CA . TYR A 1 182 ? 0.741 32.188 8.836 1 98.75 182 TYR A CA 1
ATOM 1417 C C . TYR A 1 182 ? 1.569 31.125 8.133 1 98.75 182 TYR A C 1
ATOM 1419 O O . TYR A 1 182 ? 1.022 30.25 7.457 1 98.75 182 TYR A O 1
ATOM 1427 N N . VAL A 1 183 ? 2.918 31.188 8.234 1 98.81 183 VAL A N 1
ATOM 1428 C CA . VAL A 1 183 ? 3.785 30.188 7.613 1 98.81 183 VAL A CA 1
ATOM 1429 C C . VAL A 1 183 ? 4.723 29.594 8.664 1 98.81 183 VAL A C 1
ATOM 1431 O O . VAL A 1 183 ? 5.375 30.328 9.406 1 98.81 183 VAL A O 1
ATOM 1434 N N . LYS A 1 184 ? 4.723 28.328 8.758 1 98.88 184 LYS A N 1
ATOM 1435 C CA . LYS A 1 184 ? 5.699 27.641 9.609 1 98.88 184 LYS A CA 1
ATOM 1436 C C . LYS A 1 184 ? 6.754 26.922 8.773 1 98.88 184 LYS A C 1
ATOM 1438 O O . LYS A 1 184 ? 6.422 26.25 7.793 1 98.88 184 LYS A O 1
ATOM 1443 N N . VAL A 1 185 ? 8.016 27.094 9.133 1 98.31 185 VAL A N 1
ATOM 1444 C CA . VAL A 1 185 ? 9.117 26.391 8.492 1 98.31 185 VAL A CA 1
ATOM 1445 C C . VAL A 1 185 ? 10.188 26.047 9.523 1 98.31 185 VAL A C 1
ATOM 1447 O O . VAL A 1 185 ? 10.391 26.797 10.484 1 98.31 185 VAL A O 1
ATOM 1450 N N . SER A 1 186 ? 10.805 24.922 9.312 1 97.31 186 SER A N 1
ATOM 1451 C CA . SER A 1 186 ? 12 24.594 10.078 1 97.31 186 SER A CA 1
ATOM 1452 C C . SER A 1 186 ? 13.266 24.984 9.32 1 97.31 186 SER A C 1
ATOM 1454 O O . SER A 1 186 ? 13.211 25.297 8.133 1 97.31 186 SER A O 1
ATOM 1456 N N . ASP A 1 187 ? 14.367 24.984 10.047 1 95.31 187 ASP A N 1
ATOM 1457 C CA . ASP A 1 187 ? 15.641 25.203 9.383 1 95.31 187 ASP A CA 1
ATOM 1458 C C . ASP A 1 187 ? 15.922 24.141 8.328 1 95.31 187 ASP A C 1
ATOM 1460 O O . ASP A 1 187 ? 16.391 24.453 7.234 1 95.31 187 ASP A O 1
ATOM 1464 N N . GLU A 1 188 ? 15.539 22.953 8.586 1 93.56 188 GLU A N 1
ATOM 1465 C CA . GLU A 1 188 ? 15.695 21.859 7.633 1 93.56 188 GLU A CA 1
ATOM 1466 C C . GLU A 1 188 ? 14.82 22.078 6.402 1 93.56 188 GLU A C 1
ATOM 1468 O O . GLU A 1 188 ? 15.258 21.828 5.273 1 93.56 188 GLU A O 1
ATOM 1473 N N . ASP A 1 189 ? 13.594 22.453 6.66 1 95.38 189 ASP A N 1
ATOM 1474 C CA . ASP A 1 189 ? 12.703 22.766 5.551 1 95.38 189 ASP A CA 1
ATOM 1475 C C . ASP A 1 189 ? 13.328 23.797 4.613 1 95.38 189 ASP A C 1
ATOM 1477 O O . ASP A 1 189 ? 13.297 23.625 3.391 1 95.38 189 ASP A O 1
ATOM 1481 N N . LEU A 1 190 ? 13.82 24.891 5.176 1 95.31 190 LEU A N 1
ATOM 1482 C CA . LEU A 1 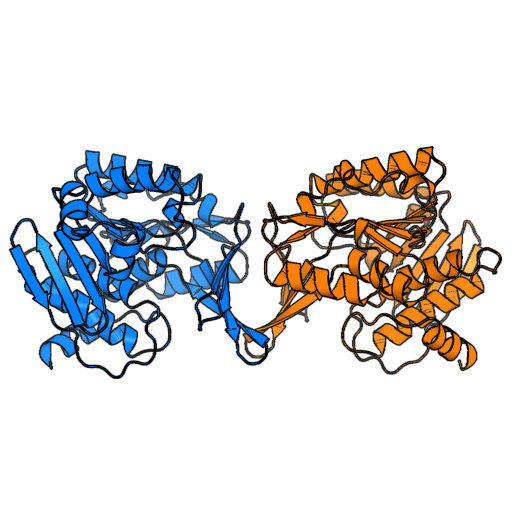190 ? 14.352 25.984 4.375 1 95.31 190 LEU A CA 1
ATOM 1483 C C . LEU A 1 190 ? 15.516 25.516 3.51 1 95.31 190 LEU A C 1
ATOM 1485 O O . LEU A 1 190 ? 15.641 25.938 2.354 1 95.31 190 LEU A O 1
ATOM 1489 N N . GLU A 1 191 ? 16.297 24.703 4.109 1 94 191 GLU A N 1
ATOM 1490 C CA . GLU A 1 191 ? 17.438 24.172 3.369 1 94 191 GLU A CA 1
ATOM 1491 C C . GLU A 1 191 ? 16.969 23.375 2.154 1 94 191 GLU A C 1
ATOM 1493 O O . GLU A 1 191 ? 17.609 23.406 1.1 1 94 191 GLU A O 1
ATOM 1498 N N . ARG A 1 192 ? 15.922 22.656 2.312 1 92.81 192 ARG A N 1
ATOM 1499 C CA . ARG A 1 192 ? 15.43 21.797 1.246 1 92.81 192 ARG A CA 1
ATOM 1500 C C . ARG A 1 192 ? 14.594 22.578 0.243 1 92.81 192 ARG A C 1
ATOM 1502 O O . ARG A 1 192 ? 14.562 22.25 -0.943 1 92.81 192 ARG A O 1
ATOM 1509 N N . LEU A 1 193 ? 13.859 23.562 0.73 1 93.75 193 LEU A N 1
ATOM 1510 C CA . LEU A 1 193 ? 12.984 24.359 -0.114 1 93.75 193 LEU A CA 1
ATOM 1511 C C . LEU A 1 193 ? 13.797 25.328 -0.97 1 93.75 193 LEU A C 1
ATOM 1513 O O . LEU A 1 193 ? 13.391 25.672 -2.082 1 93.75 193 LEU A O 1
ATOM 1517 N N . PHE A 1 194 ? 14.875 25.812 -0.415 1 94.5 194 PHE A N 1
ATOM 1518 C CA . PHE A 1 194 ? 15.734 26.766 -1.098 1 94.5 194 PHE A CA 1
ATOM 1519 C C . PHE A 1 194 ? 17.188 26.297 -1.064 1 94.5 194 PHE A C 1
ATOM 1521 O O . PHE A 1 194 ? 18.047 26.969 -0.489 1 94.5 194 PHE A O 1
ATOM 1528 N N . PRO A 1 195 ? 17.406 25.219 -1.826 1 92.06 195 PRO A N 1
ATOM 1529 C CA . PRO A 1 195 ? 18.766 24.688 -1.771 1 92.06 195 PRO A CA 1
ATOM 1530 C C . PRO A 1 195 ? 19.812 25.688 -2.281 1 92.06 195 PRO A C 1
ATOM 1532 O O . PRO A 1 195 ? 19.656 26.25 -3.365 1 92.06 195 PRO A O 1
ATOM 1535 N N . GLY A 1 196 ? 20.875 25.906 -1.503 1 93.06 196 GLY A N 1
ATOM 1536 C CA . GLY A 1 196 ? 21.984 26.766 -1.896 1 93.06 196 GLY A CA 1
ATOM 1537 C C . GLY A 1 196 ? 21.734 28.234 -1.612 1 93.06 196 GLY A C 1
ATOM 1538 O O . GLY A 1 196 ? 22.625 29.062 -1.806 1 93.06 196 GLY A O 1
ATOM 1539 N N . ASP A 1 197 ? 20.562 28.531 -1.194 1 95.06 197 ASP A N 1
ATOM 1540 C CA . ASP A 1 197 ? 20.234 29.922 -0.875 1 95.06 197 ASP A CA 1
ATOM 1541 C C . ASP A 1 197 ? 20.828 30.328 0.473 1 95.06 197 ASP A C 1
ATOM 1543 O O . ASP A 1 197 ? 20.453 29.781 1.513 1 95.06 197 ASP A O 1
ATOM 1547 N N . THR A 1 198 ? 21.688 31.312 0.524 1 94.19 198 THR A N 1
ATOM 1548 C CA . THR A 1 198 ? 22.375 31.734 1.733 1 94.19 198 THR A CA 1
ATOM 1549 C C . THR A 1 198 ? 21.469 32.625 2.592 1 94.19 198 THR A C 1
ATOM 1551 O O . THR A 1 198 ? 21.766 32.875 3.762 1 94.19 198 THR A O 1
ATOM 1554 N N . ASN A 1 199 ? 20.406 33.094 2.084 1 95.62 199 ASN A N 1
ATOM 1555 C CA . ASN A 1 199 ? 19.422 33.875 2.805 1 95.62 199 ASN A CA 1
ATOM 1556 C C . ASN A 1 199 ? 18 33.344 2.59 1 95.62 199 ASN A C 1
ATOM 1558 O O . ASN A 1 199 ? 17.109 34.062 2.176 1 95.62 199 ASN A O 1
ATOM 1562 N N . ALA A 1 200 ? 17.812 32.094 2.859 1 96.5 200 ALA A N 1
ATOM 1563 C CA . ALA A 1 200 ? 16.578 31.391 2.582 1 96.5 200 ALA A CA 1
ATOM 1564 C C . ALA A 1 200 ? 15.391 32.062 3.279 1 96.5 200 ALA A C 1
ATOM 1566 O O . ALA A 1 200 ? 14.289 32.094 2.732 1 96.5 200 ALA A O 1
ATOM 1567 N N . LEU A 1 201 ? 15.602 32.531 4.477 1 96 201 LEU A N 1
ATOM 1568 C CA . LEU A 1 201 ? 14.531 33.156 5.234 1 96 201 LEU A CA 1
ATOM 1569 C C . LEU A 1 201 ? 14.062 34.438 4.543 1 96 201 LEU A C 1
ATOM 1571 O O . LEU A 1 201 ? 12.859 34.719 4.492 1 96 201 LEU A O 1
ATOM 1575 N N . ALA A 1 202 ? 14.977 35.219 4.055 1 96.12 202 ALA A N 1
ATOM 1576 C CA . ALA A 1 202 ? 14.625 36.438 3.322 1 96.12 202 ALA A CA 1
ATOM 1577 C C . ALA A 1 202 ? 13.844 36.094 2.055 1 96.12 202 ALA A C 1
ATOM 1579 O O . ALA A 1 202 ? 12.906 36.812 1.689 1 96.12 202 ALA A O 1
ATOM 1580 N N . THR A 1 203 ? 14.344 35.094 1.423 1 97.38 203 THR A N 1
ATOM 1581 C CA . THR A 1 203 ? 13.641 34.625 0.226 1 97.38 203 THR A CA 1
ATOM 1582 C C . THR A 1 203 ? 12.211 34.219 0.561 1 97.38 203 THR A C 1
ATOM 1584 O O . THR A 1 203 ? 11.273 34.594 -0.153 1 97.38 203 THR A O 1
ATOM 1587 N N . LEU A 1 204 ? 12.039 33.469 1.619 1 98 204 LEU A N 1
ATOM 1588 C CA . LEU A 1 204 ? 10.711 33.062 2.07 1 98 204 LEU A CA 1
ATOM 1589 C C . LEU A 1 204 ? 9.836 34.281 2.357 1 98 204 LEU A C 1
ATOM 1591 O O . LEU A 1 204 ? 8.672 34.312 1.965 1 98 204 LEU A O 1
ATOM 1595 N N . GLN A 1 205 ? 10.359 35.281 3.008 1 97.62 205 GLN A N 1
ATOM 1596 C CA . GLN A 1 205 ? 9.625 36.5 3.348 1 97.62 205 GLN A CA 1
ATOM 1597 C C . GLN A 1 205 ? 9.164 37.219 2.09 1 97.62 205 GLN A C 1
ATOM 1599 O O . GLN A 1 205 ? 8.07 37.781 2.061 1 97.62 205 GLN A O 1
ATOM 1604 N N . SER A 1 206 ? 10.047 37.156 1.12 1 97.31 206 SER A N 1
ATOM 1605 C CA . SER A 1 206 ? 9.711 37.844 -0.129 1 97.31 206 SER A CA 1
ATOM 1606 C C . SER A 1 206 ? 8.547 37.156 -0.836 1 97.31 206 SER A C 1
ATOM 1608 O O . SER A 1 206 ? 7.746 37.812 -1.508 1 97.31 206 SER A O 1
ATOM 1610 N N . LEU A 1 207 ? 8.492 35.875 -0.721 1 97.5 207 LEU A N 1
ATOM 1611 C CA . LEU A 1 207 ? 7.449 35.094 -1.37 1 97.5 207 LEU A CA 1
ATOM 1612 C C . LEU A 1 207 ? 6.152 35.125 -0.57 1 97.5 207 LEU A C 1
ATOM 1614 O O . LEU A 1 207 ? 5.082 34.844 -1.102 1 97.5 207 LEU A O 1
ATOM 1618 N N . ALA A 1 208 ? 6.242 35.469 0.72 1 97.81 208 ALA A N 1
ATOM 1619 C CA . ALA A 1 208 ? 5.09 35.531 1.616 1 97.81 208 ALA A CA 1
ATOM 1620 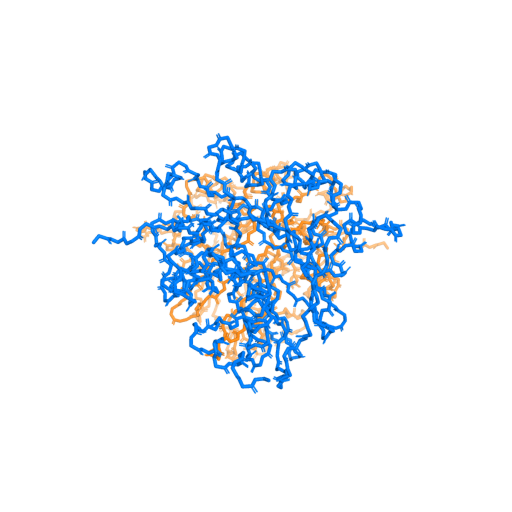C C . ALA A 1 208 ? 5.027 36.906 2.305 1 97.81 208 ALA A C 1
ATOM 1622 O O . ALA A 1 208 ? 5.117 37 3.531 1 97.81 208 ALA A O 1
ATOM 1623 N N . PRO A 1 209 ? 4.742 37.906 1.609 1 94.75 209 PRO A N 1
ATOM 1624 C CA . PRO A 1 209 ? 4.918 39.25 2.127 1 94.75 209 PRO A CA 1
ATOM 1625 C C . PRO A 1 209 ? 3.953 39.594 3.266 1 94.75 209 PRO A C 1
ATOM 1627 O O . PRO A 1 209 ? 4.25 40.438 4.105 1 94.75 209 PRO A O 1
ATOM 1630 N N . GLN A 1 210 ? 2.875 38.938 3.402 1 94.62 210 GLN A N 1
ATOM 1631 C CA . GLN A 1 210 ? 1.913 39.312 4.441 1 94.62 210 GLN A CA 1
ATOM 1632 C C . GLN A 1 210 ? 2.018 38.344 5.633 1 94.62 210 GLN A C 1
ATOM 1634 O O . GLN A 1 210 ? 1.339 38.531 6.645 1 94.62 210 GLN A O 1
ATOM 1639 N N . ALA A 1 211 ? 2.885 37.406 5.535 1 98 211 ALA A N 1
ATOM 1640 C CA . ALA A 1 211 ? 2.824 36.281 6.477 1 98 211 ALA A CA 1
ATOM 1641 C C . ALA A 1 211 ? 3.607 36.594 7.746 1 98 211 ALA A C 1
ATOM 1643 O O . ALA A 1 211 ? 4.672 37.219 7.695 1 98 211 ALA A O 1
ATOM 1644 N N . GLU A 1 212 ? 3.025 36.188 8.891 1 98.31 212 GLU A N 1
ATOM 1645 C CA . GLU A 1 212 ? 3.824 35.875 10.07 1 98.31 212 GLU A CA 1
ATOM 1646 C C . GLU A 1 212 ? 4.504 34.5 9.914 1 98.31 212 GLU A C 1
ATOM 1648 O O . GLU A 1 212 ? 3.883 33.562 9.461 1 98.31 212 GLU A O 1
ATOM 1653 N N . ILE A 1 213 ? 5.82 34.531 10.258 1 98.75 213 ILE A N 1
ATOM 1654 C CA . ILE A 1 213 ? 6.57 33.281 10.062 1 98.75 213 ILE A CA 1
ATOM 1655 C C . ILE A 1 213 ? 6.953 32.688 11.414 1 98.75 213 ILE A C 1
ATOM 1657 O O . ILE A 1 213 ? 7.48 33.406 12.281 1 98.75 213 ILE A O 1
ATOM 1661 N N . LEU A 1 214 ? 6.562 31.5 11.648 1 98.88 214 LEU A N 1
ATOM 1662 C CA . LEU A 1 214 ? 7.09 30.688 12.742 1 98.88 214 LEU A CA 1
ATOM 1663 C C . LEU A 1 214 ? 8.273 29.844 12.273 1 98.88 214 LEU A C 1
ATOM 1665 O O . LEU A 1 214 ? 8.102 28.859 11.562 1 98.88 214 LEU A O 1
ATOM 1669 N N . TYR A 1 215 ? 9.445 30.219 12.641 1 98.5 215 TYR A N 1
ATOM 1670 C CA . TYR A 1 215 ? 10.695 29.562 12.273 1 98.5 215 TYR A CA 1
ATOM 1671 C C . TYR A 1 215 ? 11.195 28.656 13.391 1 98.5 215 TYR A C 1
ATOM 1673 O O . TYR A 1 215 ? 11.609 29.141 14.445 1 98.5 215 TYR A O 1
ATOM 1681 N N . THR A 1 216 ? 11.109 27.359 13.172 1 98.19 216 THR A N 1
ATOM 1682 C CA . THR A 1 216 ? 11.453 26.422 14.227 1 98.19 216 THR A CA 1
ATOM 1683 C C . THR A 1 216 ? 12.883 25.922 14.062 1 98.19 216 THR A C 1
ATOM 1685 O O . THR A 1 216 ? 13.336 25.672 12.945 1 98.19 216 THR A O 1
ATOM 1688 N N . LEU A 1 217 ? 13.633 25.781 15.18 1 96.38 217 LEU A N 1
ATOM 1689 C CA . LEU A 1 217 ? 15.055 25.469 15.195 1 96.38 217 LEU A CA 1
ATOM 1690 C C . LEU A 1 217 ? 15.328 24.266 16.094 1 96.38 217 LEU A C 1
ATOM 1692 O O . LEU A 1 217 ? 16.344 24.219 16.781 1 96.38 217 LEU A O 1
ATOM 1696 N N . GLY A 1 218 ? 14.391 23.391 16.219 1 92.75 218 GLY A N 1
ATOM 1697 C CA . GLY A 1 218 ? 14.547 22.203 17.031 1 92.75 218 GLY A CA 1
ATOM 1698 C C . GLY A 1 218 ? 14.75 22.516 18.5 1 92.75 218 GLY A C 1
ATOM 1699 O O . GLY A 1 218 ? 13.953 23.234 19.109 1 92.75 218 GLY A O 1
ATOM 1700 N N . ALA A 1 219 ? 15.812 21.953 19.047 1 92.44 219 ALA A N 1
ATOM 1701 C CA . ALA A 1 219 ? 16.094 22.094 20.469 1 92.44 219 ALA A CA 1
ATOM 1702 C C . ALA A 1 219 ? 16.453 23.531 20.828 1 92.44 219 ALA A C 1
ATOM 1704 O O . ALA A 1 219 ? 16.422 23.906 22 1 92.44 219 ALA A O 1
ATOM 1705 N N . LYS A 1 220 ? 16.766 24.344 19.859 1 95.38 220 LYS A N 1
ATOM 1706 C CA . LYS A 1 220 ? 17.141 25.734 20.109 1 95.38 220 LYS A CA 1
ATOM 1707 C C . LYS A 1 220 ? 15.922 26.625 20.281 1 95.38 220 LYS A C 1
ATOM 1709 O O . LYS A 1 220 ? 16.031 27.766 20.734 1 95.38 220 LYS A O 1
ATOM 1714 N N . GLY A 1 221 ? 14.766 26.109 19.938 1 97.44 221 GLY A N 1
ATOM 1715 C CA . GLY A 1 221 ? 13.547 26.875 20.078 1 97.44 221 GLY A CA 1
ATOM 1716 C C . GLY A 1 221 ? 12.953 27.312 18.766 1 97.44 221 GLY A C 1
ATOM 1717 O O . GLY A 1 221 ? 12.883 26.516 17.812 1 97.44 221 GLY A O 1
ATOM 1718 N N . MET A 1 222 ? 12.359 28.5 18.781 1 98.56 222 MET A N 1
ATOM 1719 C CA . MET A 1 222 ? 11.703 29.016 17.578 1 98.56 222 MET A CA 1
ATOM 1720 C C . MET A 1 222 ? 11.695 30.531 17.578 1 98.56 222 MET A C 1
ATOM 1722 O O . MET A 1 222 ? 12 31.172 18.578 1 98.56 222 MET A O 1
ATOM 1726 N N . GLN A 1 223 ? 11.438 31.078 16.453 1 98.56 223 GLN A N 1
ATOM 1727 C CA . GLN A 1 223 ? 11.344 32.531 16.266 1 98.56 223 GLN A CA 1
ATOM 1728 C C . GLN A 1 223 ? 10.039 32.875 15.562 1 98.56 223 GLN A C 1
ATOM 1730 O O . GLN A 1 223 ? 9.531 32.125 14.734 1 98.56 223 GLN A O 1
ATOM 1735 N N . TRP A 1 224 ? 9.477 33.938 16.031 1 98.62 224 TRP A N 1
ATOM 1736 C CA . TRP A 1 224 ? 8.406 34.625 15.312 1 98.62 224 TRP A CA 1
ATOM 1737 C C . TRP A 1 224 ? 8.961 35.781 14.508 1 98.62 224 TRP A C 1
ATOM 1739 O O . TRP A 1 224 ? 9.68 36.625 15.039 1 98.62 224 TRP A O 1
ATOM 1749 N N . ILE A 1 225 ? 8.641 35.812 13.211 1 98.38 225 ILE A N 1
ATOM 1750 C CA . ILE A 1 225 ? 9.203 36.812 12.328 1 98.38 225 ILE A CA 1
ATOM 1751 C C . ILE A 1 225 ? 8.078 37.5 11.539 1 98.38 225 ILE A C 1
ATOM 1753 O O . ILE A 1 225 ? 7.246 36.812 10.938 1 98.38 225 ILE A O 1
ATOM 1757 N N . LYS A 1 226 ? 8.031 38.75 11.523 1 96.94 226 LYS A N 1
ATOM 1758 C CA . LYS A 1 226 ? 7.16 39.562 10.68 1 96.94 226 LYS A CA 1
ATOM 1759 C C . LYS A 1 226 ? 7.871 40.844 10.234 1 96.94 226 LYS A C 1
ATOM 1761 O O . LYS A 1 226 ? 8.141 41.719 11.055 1 96.94 226 LYS A O 1
ATOM 1766 N N . GLY A 1 227 ? 8.102 40.875 8.914 1 93.31 227 GLY A N 1
ATOM 1767 C CA . GLY A 1 227 ? 8.945 41.969 8.461 1 93.31 227 GLY A CA 1
ATOM 1768 C C . GLY A 1 227 ? 10.328 41.969 9.094 1 93.31 227 GLY A C 1
ATOM 1769 O O . GLY A 1 227 ? 11.031 40.969 9.047 1 93.31 227 GLY A O 1
ATOM 1770 N N . GLU A 1 228 ? 10.617 43.031 9.797 1 94.06 228 GLU A N 1
ATOM 1771 C CA . GLU A 1 228 ? 11.922 43.156 10.438 1 94.06 228 GLU A CA 1
ATOM 1772 C C . GLU A 1 228 ? 11.867 42.75 11.898 1 94.06 228 GLU A C 1
ATOM 1774 O O . GLU A 1 228 ? 12.898 42.594 12.555 1 94.06 228 GLU A O 1
ATOM 1779 N N . GLN A 1 229 ? 10.734 42.5 12.359 1 96.88 229 GLN A N 1
ATOM 1780 C CA . GLN A 1 229 ? 10.586 42.125 13.758 1 96.88 229 GLN A CA 1
ATOM 1781 C C . GLN A 1 229 ? 10.859 40.656 13.961 1 96.88 229 GLN A C 1
ATOM 1783 O O . GLN A 1 229 ? 10.391 39.812 13.188 1 96.88 229 GLN A O 1
ATOM 1788 N N . VAL A 1 230 ? 11.609 40.344 14.984 1 98 230 VAL A N 1
ATOM 1789 C CA . VAL A 1 230 ? 11.93 38.969 15.359 1 98 230 VAL A CA 1
ATOM 1790 C C . VAL A 1 230 ? 11.742 38.812 16.875 1 98 230 VAL A C 1
ATOM 1792 O O . VAL A 1 230 ? 12.234 39.625 17.656 1 98 230 VAL A O 1
ATOM 1795 N N . ILE A 1 231 ? 10.969 37.844 17.234 1 98.44 231 ILE A N 1
ATOM 1796 C CA . ILE A 1 231 ? 10.812 37.469 18.625 1 98.44 231 ILE A CA 1
ATOM 1797 C C . ILE A 1 231 ? 11.344 36.031 18.828 1 98.44 231 ILE A C 1
ATOM 1799 O O . ILE A 1 231 ? 10.969 35.125 18.109 1 98.44 231 ILE A O 1
ATOM 1803 N N . ASP A 1 232 ? 12.195 35.875 19.828 1 98.19 232 ASP A N 1
ATOM 1804 C CA . ASP A 1 232 ? 12.766 34.562 20.141 1 98.19 232 ASP A CA 1
ATOM 1805 C C . ASP A 1 232 ? 11.984 33.906 21.266 1 98.19 232 ASP A C 1
ATOM 1807 O O . ASP A 1 232 ? 11.531 34.562 22.203 1 98.19 232 ASP A O 1
ATOM 1811 N N . GLN A 1 233 ? 11.859 32.625 21.141 1 98.25 233 GLN A N 1
ATOM 1812 C CA . GLN A 1 233 ? 11.281 31.766 22.172 1 98.25 233 GLN A CA 1
ATOM 1813 C C . GLN A 1 233 ? 12.094 30.5 22.344 1 98.25 233 GLN A C 1
ATOM 1815 O O . GLN A 1 233 ? 12.039 29.594 21.516 1 98.25 233 GLN A O 1
ATOM 1820 N N . PRO A 1 234 ? 12.883 30.422 23.422 1 97.5 234 PRO A N 1
ATOM 1821 C CA . PRO A 1 234 ? 13.609 29.172 23.672 1 97.5 234 PRO A CA 1
ATOM 1822 C C . PRO A 1 234 ? 12.688 27.969 23.859 1 97.5 234 PRO A C 1
ATOM 1824 O O . PRO A 1 234 ? 11.555 28.125 24.312 1 97.5 234 PRO A O 1
ATOM 1827 N N . ALA A 1 235 ? 13.195 26.812 23.516 1 97.19 235 ALA A N 1
ATOM 1828 C CA . ALA A 1 235 ? 12.43 25.594 23.766 1 97.19 235 ALA A CA 1
ATOM 1829 C C . ALA A 1 235 ? 12.227 25.375 25.25 1 97.19 235 ALA A C 1
ATOM 1831 O O . ALA A 1 235 ? 13.125 25.641 26.062 1 97.19 235 ALA A O 1
ATOM 1832 N N . TYR A 1 236 ? 11.031 24.906 25.594 1 97.56 236 TYR A N 1
ATOM 1833 C CA . TYR A 1 236 ? 10.82 24.5 26.984 1 97.56 236 TYR A CA 1
ATOM 1834 C C . TYR A 1 236 ? 11.562 23.203 27.281 1 97.56 236 TYR A C 1
ATOM 1836 O O . TYR A 1 236 ? 11.617 22.312 26.453 1 97.56 236 TYR A O 1
ATOM 1844 N N . ARG A 1 237 ? 12.188 23.094 28.422 1 94.25 237 ARG A N 1
ATOM 1845 C CA . ARG A 1 237 ? 12.953 21.906 28.797 1 94.25 237 ARG A CA 1
ATOM 1846 C C . ARG A 1 237 ? 12.023 20.766 29.219 1 94.25 237 ARG A C 1
ATOM 1848 O O . ARG A 1 237 ? 11.266 20.906 30.188 1 94.25 237 ARG A O 1
ATOM 1855 N N . VAL A 1 238 ? 12.078 19.75 28.5 1 96.12 238 VAL A N 1
ATOM 1856 C CA . VAL A 1 238 ? 11.344 18.531 28.844 1 96.12 238 VAL A CA 1
ATOM 1857 C C . VAL A 1 238 ? 12.211 17.297 28.562 1 96.12 238 VAL A C 1
ATOM 1859 O O . VAL A 1 238 ? 13.234 17.406 27.875 1 96.12 238 VAL A O 1
ATOM 1862 N N . GLU A 1 239 ? 11.867 16.172 29.219 1 96.69 239 GLU A N 1
ATOM 1863 C CA . GLU A 1 239 ? 12.477 14.906 28.812 1 96.69 239 GLU A CA 1
ATOM 1864 C C . GLU A 1 239 ? 11.961 14.453 27.453 1 96.69 239 GLU A C 1
ATOM 1866 O O . GLU A 1 239 ? 10.773 14.133 27.297 1 96.69 239 GLU A O 1
ATOM 1871 N N . VAL A 1 240 ? 12.805 14.406 26.5 1 95.94 240 VAL A N 1
ATOM 1872 C CA . VAL A 1 240 ? 12.398 14.086 25.125 1 95.94 240 VAL A CA 1
ATOM 1873 C C . VAL A 1 240 ? 12.266 12.578 24.969 1 95.94 240 VAL A C 1
ATOM 1875 O O . VAL A 1 240 ? 13.227 11.836 25.172 1 95.94 240 VAL A O 1
ATOM 1878 N N . ILE A 1 241 ? 11.172 12.125 24.594 1 95.44 241 ILE A N 1
ATOM 1879 C CA . ILE A 1 241 ? 10.867 10.719 24.359 1 95.44 241 ILE A CA 1
ATOM 1880 C C . ILE A 1 241 ? 10.758 10.445 22.859 1 95.44 241 ILE A C 1
ATOM 1882 O O . ILE A 1 241 ? 11.305 9.461 22.375 1 95.44 241 ILE A O 1
ATOM 1886 N N . ASP A 1 242 ? 10.117 11.266 22.156 1 92.19 242 ASP A N 1
ATOM 1887 C CA . ASP A 1 242 ? 9.797 11.094 20.734 1 92.19 242 ASP A CA 1
ATOM 1888 C C . ASP A 1 242 ? 9.539 12.445 20.078 1 92.19 242 ASP A C 1
ATOM 1890 O O . ASP A 1 242 ? 8.781 13.266 20.594 1 92.19 242 ASP A O 1
ATOM 1894 N N . THR A 1 243 ? 10.156 12.625 18.906 1 91.12 243 THR A N 1
ATOM 1895 C CA . THR A 1 243 ? 10.008 13.945 18.297 1 91.12 243 THR A CA 1
ATOM 1896 C C . THR A 1 243 ? 8.945 13.914 17.203 1 91.12 243 THR A C 1
ATOM 1898 O O . THR A 1 243 ? 8.688 14.938 16.547 1 91.12 243 THR A O 1
ATOM 1901 N N . VAL A 1 244 ? 8.352 12.773 16.984 1 90.19 244 VAL A N 1
ATOM 1902 C CA . VAL A 1 244 ? 7.289 12.633 15.992 1 90.19 244 VAL A CA 1
ATOM 1903 C C . VAL A 1 244 ? 6.125 13.562 16.359 1 90.19 244 VAL A C 1
ATOM 1905 O O . VAL A 1 244 ? 5.641 13.547 17.484 1 90.19 244 VAL A O 1
ATOM 1908 N N . GLY A 1 245 ? 5.77 14.414 15.414 1 94.62 245 GLY A N 1
ATOM 1909 C CA . GLY A 1 245 ? 4.586 15.242 15.586 1 94.62 245 GLY A CA 1
ATOM 1910 C C . GLY A 1 245 ? 4.879 16.562 16.266 1 94.62 245 GLY A C 1
ATOM 1911 O O . GLY A 1 245 ? 3.988 17.406 16.406 1 94.62 245 GLY A O 1
ATOM 1912 N N . CYS A 1 246 ? 6.113 16.844 16.672 1 96.81 246 CYS A N 1
ATOM 1913 C CA . CYS A 1 246 ? 6.453 18.094 17.359 1 96.81 246 CYS A CA 1
ATOM 1914 C C . CYS A 1 246 ? 6.156 19.297 16.484 1 96.81 246 CYS A C 1
ATOM 1916 O O . CYS A 1 246 ? 5.617 20.297 16.969 1 96.81 246 CYS A O 1
ATOM 1918 N N . GLY A 1 247 ? 6.562 19.188 15.227 1 97.56 247 GLY A N 1
ATOM 1919 C CA . GLY A 1 247 ? 6.258 20.266 14.305 1 97.56 247 GLY A CA 1
ATOM 1920 C C . GLY A 1 247 ? 4.77 20.516 14.148 1 97.56 247 GLY A C 1
ATOM 1921 O O . GLY A 1 247 ? 4.328 21.672 14.141 1 97.56 247 GLY A O 1
ATOM 1922 N N . ASP A 1 248 ? 4.016 19.453 14.055 1 98.5 248 ASP A N 1
ATOM 1923 C CA . ASP A 1 248 ? 2.566 19.562 13.914 1 98.5 248 ASP A CA 1
ATOM 1924 C C . ASP A 1 248 ? 1.942 20.172 15.164 1 98.5 248 ASP A C 1
ATOM 1926 O O . ASP A 1 248 ? 1.013 20.969 15.07 1 98.5 248 ASP A O 1
ATOM 1930 N N . ALA A 1 249 ? 2.457 19.75 16.297 1 98.5 249 ALA A N 1
ATOM 1931 C CA . ALA A 1 249 ? 1.973 20.297 17.562 1 98.5 249 ALA A CA 1
ATOM 1932 C C . ALA A 1 249 ? 2.26 21.781 17.672 1 98.5 249 ALA A C 1
ATOM 1934 O O . ALA A 1 249 ? 1.442 22.547 18.203 1 98.5 249 ALA A O 1
ATOM 1935 N N . SER A 1 250 ? 3.424 22.188 17.234 1 98.62 250 SER A N 1
ATOM 1936 C CA . SER A 1 250 ? 3.771 23.609 17.234 1 98.62 250 SER A CA 1
ATOM 1937 C C . SER A 1 250 ? 2.842 24.406 16.328 1 98.62 250 SER A C 1
ATOM 1939 O O . SER A 1 250 ? 2.355 25.469 16.719 1 98.62 250 SER A O 1
ATOM 1941 N N . MET A 1 251 ? 2.584 23.906 15.148 1 98.81 251 MET A N 1
ATOM 1942 C CA . MET A 1 251 ? 1.687 24.562 14.203 1 98.81 251 MET A CA 1
ATOM 1943 C C . MET A 1 251 ? 0.273 24.656 14.766 1 98.81 251 MET A C 1
ATOM 1945 O O . MET A 1 251 ? -0.339 25.719 14.742 1 98.81 251 MET A O 1
ATOM 1949 N N . GLY A 1 252 ? -0.205 23.5 15.281 1 98.75 252 GLY A N 1
ATOM 1950 C CA . GLY A 1 252 ? -1.516 23.5 15.906 1 98.75 252 GLY A CA 1
ATOM 1951 C C . GLY A 1 252 ? -1.617 24.438 17.094 1 98.75 252 GLY A C 1
ATOM 1952 O O . GLY A 1 252 ? -2.609 25.141 17.25 1 98.75 252 GLY A O 1
ATOM 1953 N N . GLY A 1 253 ? -0.616 24.406 17.922 1 98.69 253 GLY A N 1
ATOM 1954 C CA . GLY A 1 253 ? -0.583 25.281 19.078 1 98.69 253 GLY A CA 1
ATOM 1955 C C . GLY A 1 253 ? -0.562 26.75 18.719 1 98.69 253 GLY A C 1
ATOM 1956 O O . GLY A 1 253 ? -1.221 27.562 19.375 1 98.69 253 GLY A O 1
ATOM 1957 N N . TRP A 1 254 ? 0.19 27.109 17.703 1 98.81 254 TRP A N 1
ATOM 1958 C CA . TRP A 1 254 ? 0.296 28.484 17.234 1 98.81 254 TRP A CA 1
ATOM 1959 C C . TRP A 1 254 ? -1.063 29.016 16.797 1 98.81 254 TRP A C 1
ATOM 1961 O O . TRP A 1 254 ? -1.517 30.047 17.281 1 98.81 254 TRP A O 1
ATOM 1971 N N . ILE A 1 255 ? -1.754 28.281 15.977 1 98.81 255 ILE A N 1
ATOM 1972 C CA . ILE A 1 255 ? -3.025 28.719 15.422 1 98.81 255 ILE A CA 1
ATOM 1973 C C . ILE A 1 255 ? -4.105 28.688 16.5 1 98.81 255 ILE A C 1
ATOM 1975 O O . ILE A 1 255 ? -4.957 29.562 16.562 1 98.81 255 ILE A O 1
ATOM 1979 N N . ALA A 1 256 ? -4.039 27.641 17.312 1 98.69 256 ALA A N 1
ATOM 1980 C CA . ALA A 1 256 ? -5.012 27.562 18.391 1 98.69 256 ALA A CA 1
ATOM 1981 C C . ALA A 1 256 ? -4.91 28.781 19.312 1 98.69 256 ALA A C 1
ATOM 1983 O O . ALA A 1 256 ? -5.93 29.344 19.719 1 98.69 256 ALA A O 1
ATOM 1984 N N . SER A 1 257 ? -3.707 29.172 19.656 1 98.69 257 SER A N 1
ATOM 1985 C CA . SER A 1 257 ? -3.504 30.328 20.5 1 98.69 257 SER A CA 1
ATOM 1986 C C . SER A 1 257 ? -4.07 31.594 19.844 1 98.69 257 SER A C 1
ATOM 1988 O O . SER A 1 257 ? -4.711 32.406 20.516 1 98.69 257 SER A O 1
ATOM 1990 N N . GLN A 1 258 ? -3.85 31.734 18.547 1 98.31 258 GLN A N 1
ATOM 1991 C CA . GLN A 1 258 ? -4.383 32.875 17.797 1 98.31 258 GLN A CA 1
ATOM 1992 C C . GLN A 1 258 ? -5.906 32.906 17.891 1 98.31 258 GLN A C 1
ATOM 1994 O O . GLN A 1 258 ? -6.488 34 18.047 1 98.31 258 GLN A O 1
ATOM 1999 N N . LEU A 1 259 ? -6.516 31.781 17.781 1 98.25 259 LEU A N 1
ATOM 2000 C CA . LEU A 1 259 ? -7.969 31.703 17.734 1 98.25 259 LEU A CA 1
ATOM 2001 C C . LEU A 1 259 ? -8.578 31.859 19.125 1 98.25 259 LEU A C 1
ATOM 2003 O O . LEU A 1 259 ? -9.641 32.469 19.281 1 98.25 259 LEU A O 1
ATOM 2007 N N . ARG A 1 260 ? -7.895 31.391 20.125 1 97.69 260 ARG A N 1
ATOM 2008 C CA . ARG A 1 260 ? -8.398 31.469 21.484 1 97.69 260 ARG A CA 1
ATOM 2009 C C . ARG A 1 260 ? -8.156 32.844 22.094 1 97.69 260 ARG A C 1
ATOM 2011 O O . ARG A 1 260 ? -8.93 33.312 22.938 1 97.69 260 ARG A O 1
ATOM 2018 N N . GLN A 1 261 ? -7.027 33.438 21.641 1 97.69 261 GLN A N 1
ATOM 2019 C CA . GLN A 1 261 ? -6.613 34.719 22.188 1 97.69 261 GLN A CA 1
ATOM 2020 C C . GLN A 1 261 ? -6.242 35.688 21.078 1 97.69 261 GLN A C 1
ATOM 2022 O O . GLN A 1 261 ? -5.094 36.125 20.984 1 97.69 261 GLN A O 1
ATOM 2027 N N . PRO A 1 262 ? -7.246 36.156 20.359 1 96.19 262 PRO A N 1
ATOM 2028 C CA . PRO A 1 262 ? -6.953 36.938 19.156 1 96.19 262 PRO A CA 1
ATOM 2029 C C . PRO A 1 262 ? -6.266 38.25 19.469 1 96.19 262 PRO A C 1
ATOM 2031 O O . PRO A 1 262 ? -5.551 38.812 18.609 1 96.19 262 PRO A O 1
ATOM 2034 N N . ASP A 1 263 ? -6.348 38.75 20.719 1 97.38 263 ASP A N 1
ATOM 2035 C CA . ASP A 1 263 ? -5.805 40.062 21.047 1 97.38 263 ASP A CA 1
ATOM 2036 C C . ASP A 1 263 ? -4.484 39.938 21.797 1 97.38 263 ASP A C 1
ATOM 2038 O O . ASP A 1 263 ? -3.861 40.938 22.141 1 97.38 263 ASP A O 1
ATOM 2042 N N . ALA A 1 264 ? -4.012 38.719 22 1 98.06 264 ALA A N 1
ATOM 2043 C CA . ALA A 1 264 ? -2.762 38.531 22.719 1 98.06 264 ALA A CA 1
ATOM 2044 C C . ALA A 1 264 ? -1.56 38.906 21.859 1 98.06 264 ALA A C 1
ATOM 2046 O O . ALA A 1 264 ? -1.633 38.844 20.625 1 98.06 264 ALA A O 1
ATOM 2047 N N . PRO A 1 265 ? -0.464 39.375 22.531 1 97.69 265 PRO A N 1
ATOM 2048 C CA . PRO A 1 265 ? 0.742 39.656 21.75 1 97.69 265 PRO A CA 1
ATOM 2049 C C . PRO A 1 265 ? 1.381 38.406 21.156 1 97.69 265 PRO A C 1
ATOM 2051 O O . PRO A 1 265 ? 1.134 37.281 21.641 1 97.69 265 PRO A O 1
ATOM 2054 N N . ALA A 1 266 ? 2.23 38.594 20.172 1 97.88 266 ALA A N 1
ATOM 2055 C CA . ALA A 1 266 ? 2.873 37.5 19.438 1 97.88 266 ALA A CA 1
ATOM 2056 C C . ALA A 1 266 ? 3.631 36.562 20.375 1 97.88 266 ALA A C 1
ATOM 2058 O O . ALA A 1 266 ? 3.693 35.344 20.141 1 97.88 266 ALA A O 1
ATOM 2059 N N . GLN A 1 267 ? 4.133 37.094 21.438 1 98 267 GLN A N 1
ATOM 2060 C CA . GLN A 1 267 ? 4.91 36.312 22.391 1 98 267 GLN A CA 1
ATOM 2061 C C . GLN A 1 267 ? 4.059 35.188 23.031 1 98 267 GLN A C 1
ATOM 2063 O O . GLN A 1 267 ? 4.547 34.094 23.266 1 98 267 GLN A O 1
ATOM 2068 N N . VAL A 1 268 ? 2.848 35.531 23.281 1 98.06 268 VAL A N 1
ATOM 2069 C CA . VAL A 1 268 ? 1.937 34.562 23.906 1 98.06 268 VAL A CA 1
ATOM 2070 C C . VAL A 1 268 ? 1.698 33.406 22.953 1 98.06 268 VAL A C 1
ATOM 2072 O O . VAL A 1 268 ? 1.708 32.25 23.375 1 98.06 268 VAL A O 1
ATOM 2075 N N . HIS A 1 269 ? 1.474 33.688 21.688 1 98.44 269 HIS A N 1
ATOM 2076 C CA . HIS A 1 269 ? 1.237 32.656 20.688 1 98.44 269 HIS A CA 1
ATOM 2077 C C . HIS A 1 269 ? 2.473 31.797 20.484 1 98.44 269 HIS A C 1
ATOM 2079 O O . HIS A 1 269 ? 2.355 30.578 20.312 1 98.44 269 HIS A O 1
ATOM 2085 N N . LEU A 1 270 ? 3.637 32.406 20.578 1 98.38 270 LEU A N 1
ATOM 2086 C CA . LEU A 1 270 ? 4.898 31.703 20.469 1 98.38 270 LEU A CA 1
ATOM 2087 C C . LEU A 1 270 ? 5.09 30.75 21.641 1 98.38 270 LEU A C 1
ATOM 2089 O O . LEU A 1 270 ? 5.574 29.625 21.453 1 98.38 270 LEU A O 1
ATOM 2093 N N . GLN A 1 271 ? 4.766 31.219 22.766 1 98.62 271 GLN A N 1
ATOM 2094 C CA . GLN A 1 271 ? 4.871 30.375 23.953 1 98.62 271 GLN A CA 1
ATOM 2095 C C . GLN A 1 271 ? 3.971 29.156 23.844 1 98.62 271 GLN A C 1
ATOM 2097 O O . GLN A 1 271 ? 4.375 28.047 24.219 1 98.62 271 GLN A O 1
ATOM 2102 N N . CYS A 1 272 ? 2.777 29.344 23.375 1 98.62 272 CYS A N 1
ATOM 2103 C CA . CYS A 1 272 ? 1.85 28.234 23.203 1 98.62 272 CYS A CA 1
ATOM 2104 C C . CYS A 1 272 ? 2.379 27.234 22.172 1 98.62 272 CYS A C 1
ATOM 2106 O O . CYS A 1 272 ? 2.309 26.016 22.391 1 98.62 272 CYS A O 1
ATOM 2108 N N . ALA A 1 273 ? 2.918 27.734 21.047 1 98.75 273 ALA A N 1
ATOM 2109 C CA . ALA A 1 273 ? 3.504 26.875 20.016 1 98.75 273 ALA A CA 1
ATOM 2110 C C . ALA A 1 273 ? 4.656 26.047 20.594 1 98.75 273 ALA A C 1
ATOM 2112 O O . ALA A 1 273 ? 4.723 24.828 20.391 1 98.75 273 ALA A O 1
ATOM 2113 N N . ALA A 1 274 ? 5.527 26.703 21.312 1 98.62 274 ALA A N 1
ATOM 2114 C CA . ALA A 1 274 ? 6.699 26.062 21.891 1 98.62 274 ALA A CA 1
ATOM 2115 C C . ALA A 1 274 ? 6.289 25.031 22.953 1 98.62 274 ALA A C 1
ATOM 2117 O O . ALA A 1 274 ? 6.875 23.938 23.031 1 98.62 274 ALA A O 1
ATOM 2118 N N . ALA A 1 275 ? 5.324 25.391 23.75 1 98.69 275 ALA A N 1
ATOM 2119 C CA . ALA A 1 275 ? 4.848 24.484 24.781 1 98.69 275 ALA A CA 1
ATOM 2120 C C . ALA A 1 275 ? 4.211 23.234 24.172 1 98.69 275 ALA A C 1
ATOM 2122 O O . ALA A 1 275 ? 4.445 22.125 24.641 1 98.69 275 ALA A O 1
ATOM 2123 N N . GLY A 1 276 ? 3.375 23.453 23.172 1 98.31 276 GLY A N 1
ATOM 2124 C CA . GLY A 1 276 ? 2.797 22.328 22.469 1 98.31 276 GLY A CA 1
ATOM 2125 C C . GLY A 1 276 ? 3.838 21.359 21.938 1 98.31 276 GLY A C 1
ATOM 2126 O O . GLY A 1 276 ? 3.709 20.141 22.094 1 98.31 276 GLY A O 1
ATOM 2127 N N . ALA A 1 277 ? 4.883 21.906 21.312 1 98.38 277 ALA A N 1
ATOM 2128 C CA . ALA A 1 277 ? 5.957 21.094 20.766 1 98.38 277 ALA A CA 1
ATOM 2129 C C . ALA A 1 277 ? 6.695 20.328 21.859 1 98.38 277 ALA A C 1
ATOM 2131 O O . ALA A 1 277 ? 7.012 19.156 21.703 1 98.38 277 ALA A O 1
ATOM 2132 N N . ALA A 1 278 ? 6.961 21 22.922 1 98.19 278 ALA A N 1
ATOM 2133 C CA . ALA A 1 278 ? 7.699 20.406 24.031 1 98.19 278 ALA A CA 1
ATOM 2134 C C . ALA A 1 278 ? 6.914 19.25 24.656 1 98.19 278 ALA A C 1
ATOM 2136 O O . ALA A 1 278 ? 7.484 18.203 24.984 1 98.19 278 ALA A O 1
ATOM 2137 N N . ILE A 1 279 ? 5.672 19.469 24.875 1 98.25 279 ILE A N 1
ATOM 2138 C CA . ILE A 1 279 ? 4.836 18.422 25.453 1 98.25 279 ILE A CA 1
ATOM 2139 C C . ILE A 1 279 ? 4.758 17.234 24.516 1 98.25 279 ILE A C 1
ATOM 2141 O O . ILE A 1 279 ? 4.855 16.078 24.953 1 98.25 279 ILE A O 1
ATOM 2145 N N . ALA A 1 280 ? 4.551 17.484 23.219 1 97.88 280 ALA A N 1
ATOM 2146 C CA . ALA A 1 280 ? 4.555 16.406 22.25 1 97.88 280 ALA A CA 1
ATOM 2147 C C . ALA A 1 280 ? 5.852 15.609 22.312 1 97.88 280 ALA A C 1
ATOM 2149 O O . ALA A 1 280 ? 5.832 14.375 22.25 1 97.88 280 ALA A O 1
ATOM 2150 N N . ALA A 1 281 ? 6.973 16.266 22.438 1 97.44 281 ALA A N 1
ATOM 2151 C CA . ALA A 1 281 ? 8.281 15.617 22.484 1 97.44 281 ALA A CA 1
ATOM 2152 C C . ALA A 1 281 ? 8.414 14.719 23.703 1 97.44 281 ALA A C 1
ATOM 2154 O O . ALA A 1 281 ? 9.188 13.758 23.688 1 97.44 281 ALA A O 1
ATOM 2155 N N . SER A 1 282 ? 7.668 15.023 24.75 1 97.44 282 SER A N 1
ATOM 2156 C CA . SER A 1 282 ? 7.797 14.305 26.016 1 97.44 282 SER A CA 1
ATOM 2157 C C . SER A 1 282 ? 6.91 13.062 26.047 1 97.44 282 SER A C 1
ATOM 2159 O O . SER A 1 282 ? 6.824 12.375 27.062 1 97.44 282 SER A O 1
ATOM 2161 N N . LYS A 1 283 ? 6.199 12.781 25.031 1 96.62 283 LYS A N 1
ATOM 2162 C CA . LYS A 1 283 ? 5.297 11.641 24.906 1 96.62 283 LYS A CA 1
ATOM 2163 C C . LYS A 1 283 ? 5.621 10.82 23.656 1 96.62 283 LYS A C 1
ATOM 2165 O O . LYS A 1 283 ? 6.258 11.32 22.734 1 96.62 283 LYS A O 1
ATOM 2170 N N . ALA A 1 284 ? 5.207 9.547 23.688 1 92.44 284 ALA A N 1
ATOM 2171 C CA . ALA A 1 284 ? 5.398 8.711 22.516 1 92.44 284 ALA A CA 1
ATOM 2172 C C . ALA A 1 284 ? 4.371 9.039 21.422 1 92.44 284 ALA A C 1
ATOM 2174 O O . ALA A 1 284 ? 3.182 9.18 21.719 1 92.44 284 ALA A O 1
ATOM 2175 N N . GLY A 1 285 ? 4.867 9.133 20.203 1 90.88 285 GLY A N 1
ATOM 2176 C CA . GLY A 1 285 ? 3.975 9.391 19.078 1 90.88 285 GLY A CA 1
ATOM 2177 C C . GLY A 1 285 ? 3.539 10.844 18.984 1 90.88 285 GLY A C 1
ATOM 2178 O O . GLY A 1 285 ? 4.066 11.703 19.688 1 90.88 285 GLY A O 1
ATOM 2179 N N . ALA A 1 286 ? 2.615 11.164 18.094 1 93 286 ALA A N 1
ATOM 2180 C CA . ALA A 1 286 ? 2.117 12.516 17.844 1 93 286 ALA A CA 1
ATOM 2181 C C . ALA A 1 286 ? 1.08 12.914 18.891 1 93 286 ALA A C 1
ATOM 2183 O O . ALA A 1 286 ? -0.098 13.086 18.578 1 93 286 ALA A O 1
ATOM 2184 N N . TYR A 1 287 ? 1.614 13.172 20.094 1 95.81 287 TYR A N 1
ATOM 2185 C CA . TYR A 1 287 ? 0.753 13.531 21.219 1 95.81 287 TYR A CA 1
ATOM 2186 C C . TYR A 1 287 ? 0.213 14.945 21.062 1 95.81 287 TYR A C 1
ATOM 2188 O O . TYR A 1 287 ? 0.942 15.852 20.641 1 95.81 287 TYR A O 1
ATOM 2196 N N . ALA A 1 288 ? -1.067 15.109 21.312 1 97.31 288 ALA A N 1
ATOM 2197 C CA . ALA A 1 288 ? -1.72 16.422 21.297 1 97.31 288 ALA A CA 1
ATOM 2198 C C . ALA A 1 288 ? -2.014 16.891 22.719 1 97.31 288 ALA A C 1
ATOM 2200 O O . ALA A 1 288 ? -2.783 16.25 23.453 1 97.31 288 ALA A O 1
ATOM 2201 N N . ALA A 1 289 ? -1.467 18 23.094 1 98.25 289 ALA A N 1
ATOM 2202 C CA . ALA A 1 289 ? -1.608 18.531 24.438 1 98.25 289 ALA A CA 1
ATOM 2203 C C . ALA A 1 289 ? -2.959 19.219 24.625 1 98.25 289 ALA A C 1
ATOM 2205 O O . ALA A 1 289 ? -3.533 19.734 23.672 1 98.25 289 ALA A O 1
ATOM 2206 N N . THR A 1 290 ? -3.4 19.25 25.891 1 98.44 290 THR A N 1
ATOM 2207 C CA . THR A 1 290 ? -4.559 20.062 26.234 1 98.44 290 THR A CA 1
ATOM 2208 C C . THR A 1 290 ? -4.145 21.5 26.5 1 98.44 290 THR A C 1
ATOM 2210 O O . THR A 1 290 ? -2.967 21.781 26.734 1 98.44 290 THR A O 1
ATOM 2213 N N . TRP A 1 291 ? -5.18 22.344 26.469 1 98.38 291 TRP A N 1
ATOM 2214 C CA . TRP A 1 291 ? -4.93 23.75 26.797 1 98.38 291 TRP A CA 1
ATOM 2215 C C . TRP A 1 291 ? -4.344 23.875 28.203 1 98.38 291 TRP A C 1
ATOM 2217 O O . TRP A 1 291 ? -3.42 24.672 28.422 1 98.38 291 TRP A O 1
ATOM 2227 N N . ASP A 1 292 ? -4.82 23.062 29.125 1 98.44 292 ASP A N 1
ATOM 2228 C CA . ASP A 1 292 ? -4.352 23.109 30.5 1 98.44 292 ASP A CA 1
ATOM 2229 C C . ASP A 1 292 ? -2.889 22.688 30.609 1 98.44 292 ASP A C 1
ATOM 2231 O O . ASP A 1 292 ? -2.111 23.281 31.359 1 98.44 292 ASP A O 1
ATOM 2235 N N . GLU A 1 293 ? -2.535 21.641 29.906 1 98.44 293 GLU A N 1
ATOM 2236 C CA . GLU A 1 293 ? -1.149 21.188 29.906 1 98.44 293 GLU A CA 1
ATOM 2237 C C . GLU A 1 293 ? -0.214 22.281 29.391 1 98.44 293 GLU A C 1
ATOM 2239 O O . GLU A 1 293 ? 0.853 22.516 29.969 1 98.44 293 GLU A O 1
ATOM 2244 N N . VAL A 1 294 ? -0.651 22.953 28.344 1 98.56 294 VAL A N 1
ATOM 2245 C CA . VAL A 1 294 ? 0.146 24 27.719 1 98.56 294 VAL A CA 1
ATOM 2246 C C . VAL A 1 294 ? 0.306 25.188 28.688 1 98.56 294 VAL A C 1
ATOM 2248 O O . VAL A 1 294 ? 1.421 25.656 28.906 1 98.56 294 VAL A O 1
ATOM 2251 N N . GLN A 1 295 ? -0.802 25.625 29.281 1 98.19 295 GLN A N 1
ATOM 2252 C CA . GLN A 1 295 ? -0.756 26.75 30.188 1 98.19 295 GLN A CA 1
ATOM 2253 C C . GLN A 1 295 ? 0.077 26.422 31.438 1 98.19 295 GLN A C 1
ATOM 2255 O O . GLN A 1 295 ? 0.8 27.281 31.938 1 98.19 295 GLN A O 1
ATOM 2260 N N . ALA A 1 296 ? -0.012 25.188 31.828 1 98.25 296 ALA A N 1
ATOM 2261 C CA . ALA A 1 296 ? 0.752 24.766 33 1 98.25 296 ALA A CA 1
ATOM 2262 C C . ALA A 1 296 ? 2.252 24.781 32.719 1 98.25 296 ALA A C 1
ATOM 2264 O O . ALA A 1 296 ? 3.041 25.219 33.562 1 98.25 296 ALA A O 1
ATOM 2265 N N . LEU A 1 297 ? 2.645 24.328 31.594 1 98.25 297 LEU A N 1
ATOM 2266 C CA . LEU A 1 297 ? 4.059 24.312 31.234 1 98.25 297 LEU A CA 1
ATOM 2267 C C . LEU A 1 297 ? 4.594 25.734 31.125 1 98.25 297 LEU A C 1
ATOM 2269 O O . LEU A 1 297 ? 5.699 26.031 31.578 1 98.25 297 LEU A O 1
ATOM 2273 N N . ILE A 1 298 ? 3.82 26.672 30.516 1 97.62 298 ILE A N 1
ATOM 2274 C CA . ILE A 1 298 ? 4.227 28.062 30.328 1 97.62 298 ILE A CA 1
ATOM 2275 C C . ILE A 1 298 ? 4.383 28.734 31.688 1 97.62 298 ILE A C 1
ATOM 2277 O O . ILE A 1 298 ? 5.34 29.469 31.906 1 97.62 298 ILE A O 1
ATOM 2281 N N . ALA A 1 299 ? 3.451 28.391 32.562 1 96.88 299 ALA A N 1
ATOM 2282 C CA . ALA A 1 299 ? 3.434 29.031 33.875 1 96.88 299 ALA A CA 1
ATOM 2283 C C . ALA A 1 299 ? 4.605 28.562 34.75 1 96.88 299 ALA A C 1
ATOM 2285 O O . ALA A 1 299 ? 5.102 29.297 35.594 1 96.88 299 ALA A O 1
ATOM 2286 N N . HIS A 1 300 ? 5.043 27.344 34.562 1 92 300 HIS A N 1
ATOM 2287 C CA . HIS A 1 300 ? 6.055 26.766 35.438 1 92 300 HIS A CA 1
ATOM 2288 C C . HIS A 1 300 ? 7.449 26.891 34.812 1 92 300 HIS A C 1
ATOM 2290 O O . HIS A 1 300 ? 8.438 26.5 35.438 1 92 300 HIS A O 1
ATOM 2296 N N . ALA A 1 301 ? 7.582 27.375 33.75 1 85.12 301 ALA A N 1
ATOM 2297 C CA . ALA A 1 301 ? 8.891 27.453 33.094 1 85.12 301 ALA A CA 1
ATOM 2298 C C . ALA A 1 301 ? 9.648 28.688 33.562 1 85.12 301 ALA A C 1
ATOM 2300 O O . ALA A 1 301 ? 9.039 29.703 33.938 1 85.12 301 ALA A O 1
ATOM 2301 N N . MET B 1 1 ? 25.266 -21.859 -22.5 1 40.66 1 MET B N 1
ATOM 2302 C CA . MET B 1 1 ? 24.109 -21.156 -23.031 1 40.66 1 MET B CA 1
ATOM 2303 C C . MET B 1 1 ? 22.922 -21.234 -22.062 1 40.66 1 MET B C 1
ATOM 2305 O O . MET B 1 1 ? 22.609 -22.312 -21.547 1 40.66 1 MET B O 1
ATOM 2309 N N . THR B 1 2 ? 22.594 -20.188 -21.391 1 56.41 2 THR B N 1
ATOM 2310 C CA . THR B 1 2 ? 21.547 -20.266 -20.375 1 56.41 2 THR B CA 1
ATOM 2311 C C . THR B 1 2 ? 20.297 -20.938 -20.922 1 56.41 2 THR B C 1
ATOM 2313 O O . THR B 1 2 ? 19.875 -20.641 -22.047 1 56.41 2 THR B O 1
ATOM 2316 N N . GLN B 1 3 ? 20.047 -22.141 -20.406 1 76.75 3 GLN B N 1
ATOM 2317 C CA . GLN B 1 3 ? 18.922 -22.938 -20.875 1 76.75 3 GLN B CA 1
ATOM 2318 C C . GLN B 1 3 ? 17.641 -22.109 -20.938 1 76.75 3 GLN B C 1
ATOM 2320 O O . GLN B 1 3 ? 17.359 -21.328 -20.016 1 76.75 3 GLN B O 1
ATOM 2325 N N . SER B 1 4 ? 17.047 -22.078 -22.141 1 87.69 4 SER B N 1
ATOM 2326 C CA . SER B 1 4 ? 15.805 -21.344 -22.391 1 87.69 4 SER B CA 1
ATOM 2327 C C . SER B 1 4 ? 14.688 -21.812 -21.453 1 87.69 4 SER B C 1
ATOM 2329 O O . SER B 1 4 ? 14.641 -23 -21.094 1 87.69 4 SER B O 1
ATOM 2331 N N . ALA B 1 5 ? 13.828 -20.984 -21.016 1 96.44 5 ALA B N 1
ATOM 2332 C CA . ALA B 1 5 ? 12.727 -21.328 -20.109 1 96.44 5 ALA B CA 1
ATOM 2333 C C . ALA B 1 5 ? 11.695 -22.203 -20.828 1 96.44 5 ALA B C 1
ATOM 2335 O O . ALA B 1 5 ? 11.117 -21.797 -21.844 1 96.44 5 ALA B O 1
ATOM 2336 N N . ALA B 1 6 ? 11.578 -23.406 -20.359 1 98 6 ALA B N 1
ATOM 2337 C CA . ALA B 1 6 ? 10.562 -24.312 -20.875 1 98 6 ALA B CA 1
ATOM 2338 C C . ALA B 1 6 ? 9.203 -24.016 -20.266 1 98 6 ALA B C 1
ATOM 2340 O O . ALA B 1 6 ? 8.164 -24.281 -20.875 1 98 6 ALA B O 1
ATOM 2341 N N . PHE B 1 7 ? 9.25 -23.547 -19.062 1 98.75 7 PHE B N 1
ATOM 2342 C CA . PHE B 1 7 ? 8.062 -23.156 -18.312 1 98.75 7 PHE B CA 1
ATOM 2343 C C . PHE B 1 7 ? 8.078 -21.656 -18.016 1 98.75 7 PHE B C 1
ATOM 2345 O O . PHE B 1 7 ? 9.008 -21.156 -17.375 1 98.75 7 PHE B O 1
ATOM 2352 N N . VAL B 1 8 ? 7.059 -20.906 -18.484 1 98.94 8 VAL B N 1
ATOM 2353 C CA . VAL B 1 8 ? 6.953 -19.484 -18.219 1 98.94 8 VAL B CA 1
ATOM 2354 C C . VAL B 1 8 ? 5.676 -19.188 -17.422 1 98.94 8 VAL B C 1
ATOM 2356 O O . VAL B 1 8 ? 4.578 -19.516 -17.875 1 98.94 8 VAL B O 1
ATOM 2359 N N . VAL B 1 9 ? 5.828 -18.656 -16.266 1 98.94 9 VAL B N 1
ATOM 2360 C CA . VAL B 1 9 ? 4.703 -18.359 -15.391 1 98.94 9 VAL B CA 1
ATOM 2361 C C . VAL B 1 9 ? 4.418 -16.859 -15.398 1 98.94 9 VAL B C 1
ATOM 2363 O O . VAL B 1 9 ? 5.277 -16.062 -15.016 1 98.94 9 VAL B O 1
ATOM 2366 N N . PHE B 1 10 ? 3.217 -16.5 -15.852 1 98.94 10 PHE B N 1
ATOM 2367 C CA . PHE B 1 10 ? 2.797 -15.102 -15.898 1 98.94 10 PHE B CA 1
ATOM 2368 C C . PHE B 1 10 ? 1.933 -14.758 -14.695 1 98.94 10 PHE B C 1
ATOM 2370 O O . PHE B 1 10 ? 1.097 -15.555 -14.266 1 98.94 10 PHE B O 1
ATOM 2377 N N . GLY B 1 11 ? 2.135 -13.578 -14.172 1 98.62 11 GLY B N 1
ATOM 2378 C CA . GLY B 1 11 ? 1.223 -13.125 -13.125 1 98.62 11 GLY B CA 1
ATOM 2379 C C . GLY B 1 11 ? 1.901 -12.297 -12.055 1 98.62 11 GLY B C 1
ATOM 2380 O O . GLY B 1 11 ? 2.854 -11.57 -12.336 1 98.62 11 GLY B O 1
ATOM 2381 N N . GLU B 1 12 ? 1.347 -12.344 -10.875 1 97.81 12 GLU B N 1
ATOM 2382 C CA . GLU B 1 12 ? 1.73 -11.359 -9.867 1 97.81 12 GLU B CA 1
ATOM 2383 C C . GLU B 1 12 ? 2.756 -11.93 -8.891 1 97.81 12 GLU B C 1
ATOM 2385 O O . GLU B 1 12 ? 2.773 -13.141 -8.641 1 97.81 12 GLU B O 1
ATOM 2390 N N . ALA B 1 13 ? 3.617 -11.141 -8.414 1 98.75 13 ALA B N 1
ATOM 2391 C CA . ALA B 1 13 ? 4.359 -11.219 -7.16 1 98.75 13 ALA B CA 1
ATOM 2392 C C . ALA B 1 13 ? 3.994 -10.055 -6.238 1 98.75 13 ALA B C 1
ATOM 2394 O O . ALA B 1 13 ? 3.709 -8.953 -6.703 1 98.75 13 ALA B O 1
ATOM 2395 N N . LEU B 1 14 ? 3.891 -10.352 -5.004 1 98.69 14 LEU B N 1
ATOM 2396 C CA . LEU B 1 14 ? 3.467 -9.32 -4.062 1 98.69 14 LEU B CA 1
ATOM 2397 C C . LEU B 1 14 ? 4.062 -9.57 -2.68 1 98.69 14 LEU B C 1
ATOM 2399 O O . LEU B 1 14 ? 4.785 -10.547 -2.477 1 98.69 14 LEU B O 1
ATOM 2403 N N . THR B 1 15 ? 3.908 -8.664 -1.797 1 98.5 15 THR B N 1
ATOM 2404 C CA . THR B 1 15 ? 4.273 -8.828 -0.394 1 98.5 15 THR B CA 1
ATOM 2405 C C . THR B 1 15 ? 3.025 -8.938 0.479 1 98.5 15 THR B C 1
ATOM 2407 O O . THR B 1 15 ? 2.15 -8.07 0.427 1 98.5 15 THR B O 1
ATOM 2410 N N . ASP B 1 16 ? 2.928 -9.992 1.193 1 97.38 16 ASP B N 1
ATOM 2411 C CA . ASP B 1 16 ? 1.872 -10.164 2.188 1 97.38 16 ASP B CA 1
ATOM 2412 C C . ASP B 1 16 ? 2.23 -9.469 3.496 1 97.38 16 ASP B C 1
ATOM 2414 O O . ASP B 1 16 ? 3.277 -9.742 4.086 1 97.38 16 ASP B O 1
ATOM 2418 N N . PHE B 1 17 ? 1.413 -8.555 3.9 1 97.56 17 PHE B N 1
ATOM 2419 C CA . PHE B 1 17 ? 1.493 -8.008 5.25 1 97.56 17 PHE B CA 1
ATOM 2420 C C . PHE B 1 17 ? 0.486 -8.688 6.168 1 97.56 17 PHE B C 1
ATOM 2422 O O . PHE B 1 17 ? -0.723 -8.492 6.031 1 97.56 17 PHE B O 1
ATOM 2429 N N . ILE B 1 18 ? 0.997 -9.422 7.07 1 95.56 18 ILE B N 1
ATOM 2430 C CA . ILE B 1 18 ? 0.139 -10.25 7.918 1 95.56 18 ILE B CA 1
ATOM 2431 C C . ILE B 1 18 ? 0.08 -9.656 9.32 1 95.56 18 ILE B C 1
ATOM 2433 O O . ILE B 1 18 ? 1.104 -9.547 10 1 95.56 18 ILE B O 1
ATOM 2437 N N . ARG B 1 19 ? -1.086 -9.273 9.734 1 95.81 19 ARG B N 1
ATOM 2438 C CA . ARG B 1 19 ? -1.272 -8.766 11.086 1 95.81 19 ARG B CA 1
ATOM 2439 C C . ARG B 1 19 ? -1.054 -9.859 12.125 1 95.81 19 ARG B C 1
ATOM 2441 O O . ARG B 1 19 ? -1.609 -10.953 12.008 1 95.81 19 ARG B O 1
ATOM 2448 N N . GLN B 1 20 ? -0.234 -9.586 13.094 1 92.94 20 GLN B N 1
ATOM 2449 C CA . GLN B 1 20 ? 0.068 -10.516 14.172 1 92.94 20 GLN B CA 1
ATOM 2450 C C . GLN B 1 20 ? -0.833 -10.266 15.383 1 92.94 20 GLN B C 1
ATOM 2452 O O . GLN B 1 20 ? -1.465 -9.219 15.484 1 92.94 20 GLN B O 1
ATOM 2457 N N . PRO B 1 21 ? -0.913 -11.188 16.312 1 87.5 21 PRO B N 1
ATOM 2458 C CA . PRO B 1 21 ? -1.756 -11.016 17.5 1 87.5 21 PRO B CA 1
ATOM 2459 C C . PRO B 1 21 ? -1.337 -9.82 18.359 1 87.5 21 PRO B C 1
ATOM 2461 O O . PRO B 1 21 ? -2.172 -9.219 19.031 1 87.5 21 PRO B O 1
ATOM 2464 N N . ASP B 1 22 ? -0.075 -9.375 18.391 1 86.19 22 ASP B N 1
ATOM 2465 C CA . ASP B 1 22 ? 0.415 -8.266 19.203 1 86.19 22 ASP B CA 1
ATOM 2466 C C . ASP B 1 22 ? 0.318 -6.945 18.438 1 86.19 22 ASP B C 1
ATOM 2468 O O . ASP B 1 22 ? 1.039 -5.996 18.75 1 86.19 22 ASP B O 1
ATOM 2472 N N . GLU B 1 23 ? -0.404 -6.906 17.422 1 84.88 23 GLU B N 1
ATOM 2473 C CA . GLU B 1 23 ? -0.726 -5.73 16.609 1 84.88 23 GLU B CA 1
ATOM 2474 C C . GLU B 1 23 ? 0.452 -5.324 15.734 1 84.88 23 GLU B C 1
ATOM 2476 O O . GLU B 1 23 ? 0.427 -4.266 15.109 1 84.88 23 GLU B O 1
ATOM 2481 N N . GLN B 1 24 ? 1.398 -6.184 15.789 1 93.38 24 GLN B N 1
ATOM 2482 C CA . GLN B 1 24 ? 2.496 -6.016 14.844 1 93.38 24 GLN B CA 1
ATOM 2483 C C . GLN B 1 24 ? 2.166 -6.652 13.5 1 93.38 24 GLN B C 1
ATOM 2485 O O . GLN B 1 24 ? 1.121 -7.289 13.352 1 93.38 24 GLN B O 1
ATOM 2490 N N . TRP B 1 25 ? 2.99 -6.316 12.547 1 97 25 TRP B N 1
ATOM 2491 C CA . TRP B 1 25 ? 2.811 -6.863 11.203 1 97 25 TRP B CA 1
ATOM 2492 C C . TRP B 1 25 ? 4.078 -7.566 10.727 1 97 25 TRP B C 1
ATOM 2494 O O . TRP B 1 25 ? 5.188 -7.184 11.102 1 97 25 TRP B O 1
ATOM 2504 N N . ARG B 1 26 ? 3.869 -8.586 9.945 1 95.62 26 ARG B N 1
ATOM 2505 C CA . ARG B 1 26 ? 4.973 -9.258 9.273 1 95.62 26 ARG B CA 1
ATOM 2506 C C . ARG B 1 26 ? 4.828 -9.156 7.754 1 95.62 26 ARG B C 1
ATOM 2508 O O . ARG B 1 26 ? 3.74 -9.359 7.215 1 95.62 26 ARG B O 1
ATOM 2515 N N . ALA B 1 27 ? 5.914 -8.805 7.117 1 96.75 27 ALA B N 1
ATOM 2516 C CA . ALA B 1 27 ? 5.949 -8.758 5.656 1 96.75 27 ALA B CA 1
ATOM 2517 C C . ALA B 1 27 ? 6.582 -10.023 5.086 1 96.75 27 ALA B C 1
ATOM 2519 O O . ALA B 1 27 ? 7.688 -10.406 5.48 1 96.75 27 ALA B O 1
ATOM 2520 N N . ILE B 1 28 ? 5.887 -10.688 4.172 1 96.44 28 ILE B N 1
ATOM 2521 C CA . ILE B 1 28 ? 6.371 -11.93 3.58 1 96.44 28 ILE B CA 1
ATOM 2522 C C . ILE B 1 28 ? 6.195 -11.875 2.064 1 96.44 28 ILE B C 1
ATOM 2524 O O . ILE B 1 28 ? 5.082 -11.664 1.569 1 96.44 28 ILE B O 1
ATOM 2528 N N . PRO B 1 29 ? 7.301 -12.062 1.332 1 97.69 29 PRO B N 1
ATOM 2529 C CA . PRO B 1 29 ? 7.129 -12.148 -0.121 1 97.69 29 PRO B CA 1
ATOM 2530 C C . PRO B 1 29 ? 6.215 -13.289 -0.544 1 97.69 29 PRO B C 1
ATOM 2532 O O . PRO B 1 29 ? 6.246 -14.367 0.058 1 97.69 29 PRO B O 1
ATOM 2535 N N . GLY B 1 30 ? 5.387 -13.008 -1.548 1 97.69 30 GLY B N 1
ATOM 2536 C CA . GLY B 1 30 ? 4.469 -14.031 -2.021 1 97.69 30 GLY B CA 1
ATOM 2537 C C . GLY B 1 30 ? 3.889 -13.727 -3.389 1 97.69 30 GLY B C 1
ATOM 2538 O O . GLY B 1 30 ? 4.477 -12.969 -4.164 1 97.69 30 GLY B O 1
ATOM 2539 N N . GLY B 1 31 ? 2.693 -14.344 -3.609 1 97.75 31 GLY B N 1
ATOM 2540 C CA . GLY B 1 31 ? 2.039 -14.359 -4.91 1 97.75 31 GLY B CA 1
ATOM 2541 C C . GLY B 1 31 ? 1.927 -15.758 -5.5 1 97.75 31 GLY B C 1
ATOM 2542 O O . GLY B 1 31 ? 2.924 -16.469 -5.609 1 97.75 31 GLY B O 1
ATOM 2543 N N . ALA B 1 32 ? 0.756 -16.031 -5.898 1 97.81 32 ALA B N 1
ATOM 2544 C CA . ALA B 1 32 ? 0.482 -17.391 -6.336 1 97.81 32 ALA B CA 1
ATOM 2545 C C . ALA B 1 32 ? 1.324 -17.766 -7.555 1 97.81 32 ALA B C 1
ATOM 2547 O O . ALA B 1 32 ? 2.018 -18.781 -7.551 1 97.81 32 ALA B O 1
ATOM 2548 N N . CYS B 1 33 ? 1.31 -16.938 -8.555 1 98.75 33 CYS B N 1
ATOM 2549 C CA . CYS B 1 33 ? 2.029 -17.234 -9.789 1 98.75 33 CYS B CA 1
ATOM 2550 C C . CYS B 1 33 ? 3.533 -17.266 -9.547 1 98.75 33 CYS B C 1
ATOM 2552 O O . CYS B 1 33 ? 4.227 -18.156 -10.055 1 98.75 33 CYS B O 1
ATOM 2554 N N . TRP B 1 34 ? 3.986 -16.312 -8.781 1 98.81 34 TRP B N 1
ATOM 2555 C CA . TRP B 1 34 ? 5.402 -16.281 -8.438 1 98.81 34 TRP B CA 1
ATOM 2556 C C . TRP B 1 34 ? 5.812 -17.531 -7.672 1 98.81 34 TRP B C 1
ATOM 2558 O O . TRP B 1 34 ? 6.871 -18.109 -7.93 1 98.81 34 TRP B O 1
ATOM 2568 N N . ASN B 1 35 ? 4.996 -18.031 -6.785 1 98.69 35 ASN B N 1
ATOM 2569 C CA . ASN B 1 35 ? 5.25 -19.266 -6.035 1 98.69 35 ASN B CA 1
ATOM 2570 C C . ASN B 1 35 ? 5.289 -20.484 -6.953 1 98.69 35 ASN B C 1
ATOM 2572 O O . ASN B 1 35 ? 6.113 -21.375 -6.766 1 98.69 35 ASN B O 1
ATOM 2576 N N . VAL B 1 36 ? 4.387 -20.516 -7.902 1 98.88 36 VAL B N 1
ATOM 2577 C CA . VAL B 1 36 ? 4.363 -21.625 -8.859 1 98.88 36 VAL B CA 1
ATOM 2578 C C . VAL B 1 36 ? 5.684 -21.656 -9.625 1 98.88 36 VAL B C 1
ATOM 2580 O O . VAL B 1 36 ? 6.27 -22.734 -9.805 1 98.88 36 VAL B O 1
ATOM 2583 N N . ALA B 1 37 ? 6.141 -20.5 -10.078 1 98.88 37 ALA B N 1
ATOM 2584 C CA . ALA B 1 37 ? 7.402 -20.438 -10.805 1 98.88 37 ALA B CA 1
ATOM 2585 C C . ALA B 1 37 ? 8.562 -20.938 -9.953 1 98.88 37 ALA B C 1
ATOM 2587 O O . ALA B 1 37 ? 9.383 -21.734 -10.43 1 98.88 37 ALA B O 1
ATOM 2588 N N . ARG B 1 38 ? 8.586 -20.531 -8.727 1 98.69 38 ARG B N 1
ATOM 2589 C CA . ARG B 1 38 ? 9.656 -20.953 -7.824 1 98.69 38 ARG B CA 1
ATOM 2590 C C . ARG B 1 38 ? 9.609 -22.453 -7.594 1 98.69 38 ARG B C 1
ATOM 2592 O O . ARG B 1 38 ? 10.648 -23.109 -7.578 1 98.69 38 ARG B O 1
ATOM 2599 N N . ALA B 1 39 ? 8.422 -22.953 -7.387 1 98.62 39 ALA B N 1
ATOM 2600 C CA . ALA B 1 39 ? 8.258 -24.391 -7.164 1 98.62 39 ALA B CA 1
ATOM 2601 C C . ALA B 1 39 ? 8.812 -25.188 -8.344 1 98.62 39 ALA B C 1
ATOM 2603 O O . ALA B 1 39 ? 9.578 -26.141 -8.148 1 98.62 39 ALA B O 1
ATOM 2604 N N . ALA B 1 40 ? 8.461 -24.797 -9.531 1 98.75 40 ALA B N 1
ATOM 2605 C CA . ALA B 1 40 ? 8.891 -25.516 -10.727 1 98.75 40 ALA B CA 1
ATOM 2606 C C . ALA B 1 40 ? 10.406 -25.422 -10.906 1 98.75 40 ALA B C 1
ATOM 2608 O O . ALA B 1 40 ? 11.055 -26.422 -11.234 1 98.75 40 ALA B O 1
ATOM 2609 N N . ALA B 1 41 ? 10.93 -24.219 -10.688 1 98.5 41 ALA B N 1
ATOM 2610 C CA . ALA B 1 41 ? 12.367 -24.031 -10.828 1 98.5 41 ALA B CA 1
ATOM 2611 C C . ALA B 1 41 ? 13.141 -24.906 -9.852 1 98.5 41 ALA B C 1
ATOM 2613 O O . ALA B 1 41 ? 14.148 -25.516 -10.219 1 98.5 41 ALA B O 1
ATOM 2614 N N . ARG B 1 42 ? 12.656 -24.984 -8.656 1 98 42 ARG B N 1
ATOM 2615 C CA . ARG B 1 42 ? 13.328 -25.781 -7.629 1 98 42 ARG B CA 1
ATOM 2616 C C . ARG B 1 42 ? 13.273 -27.266 -7.957 1 98 42 ARG B C 1
ATOM 2618 O O . ARG B 1 42 ? 14.133 -28.031 -7.527 1 98 42 ARG B O 1
ATOM 2625 N N . LEU B 1 43 ? 12.352 -27.641 -8.711 1 98.31 43 LEU B N 1
ATOM 2626 C CA . LEU B 1 43 ? 12.195 -29.031 -9.125 1 98.31 43 LEU B CA 1
ATOM 2627 C C . LEU B 1 43 ? 13.055 -29.344 -10.344 1 98.31 43 LEU B C 1
ATOM 2629 O O . LEU B 1 43 ? 13.023 -30.453 -10.875 1 98.31 43 LEU B O 1
ATOM 2633 N N . GLY B 1 44 ? 13.758 -28.359 -10.859 1 97.12 44 GLY B N 1
ATOM 2634 C CA . GLY B 1 44 ? 14.773 -28.578 -11.883 1 97.12 44 GLY B CA 1
ATOM 2635 C C . GLY B 1 44 ? 14.297 -28.234 -13.281 1 97.12 44 GLY B C 1
ATOM 2636 O O . GLY B 1 44 ? 14.977 -28.531 -14.266 1 97.12 44 GLY B O 1
ATOM 2637 N N . VAL B 1 45 ? 13.211 -27.609 -13.398 1 98.12 45 VAL B N 1
ATOM 2638 C CA . VAL B 1 45 ? 12.688 -27.203 -14.695 1 98.12 45 VAL B CA 1
ATOM 2639 C C . VAL B 1 45 ? 13.18 -25.797 -15.039 1 98.12 45 VAL B C 1
ATOM 2641 O O . VAL B 1 45 ? 13.07 -24.875 -14.219 1 98.12 45 VAL B O 1
ATOM 2644 N N . PRO B 1 46 ? 13.812 -25.594 -16.234 1 98.44 46 PRO B N 1
ATOM 2645 C CA . PRO B 1 46 ? 14.094 -24.219 -16.641 1 98.44 46 PRO B CA 1
ATOM 2646 C C . PRO B 1 46 ? 12.844 -23.359 -16.688 1 98.44 46 PRO B C 1
ATOM 2648 O O . PRO B 1 46 ? 11.961 -23.578 -17.531 1 98.44 46 PRO B O 1
ATOM 2651 N N . THR B 1 47 ? 12.742 -22.406 -15.766 1 98.69 47 THR B N 1
ATOM 2652 C CA . THR B 1 47 ? 11.508 -21.672 -15.555 1 98.69 47 THR B CA 1
ATOM 2653 C C . THR B 1 47 ? 11.773 -20.172 -15.555 1 98.69 47 THR B C 1
ATOM 2655 O O . THR B 1 47 ? 12.797 -19.719 -15.055 1 98.69 47 THR B O 1
ATOM 2658 N N . GLY B 1 48 ? 10.898 -19.422 -16.203 1 98.75 48 GLY B N 1
ATOM 2659 C CA . GLY B 1 48 ? 10.891 -17.969 -16.109 1 98.75 48 GLY B CA 1
ATOM 2660 C C . GLY B 1 48 ? 9.648 -17.422 -15.422 1 98.75 48 GLY B C 1
ATOM 2661 O O . GLY B 1 48 ? 8.531 -17.891 -15.688 1 98.75 48 GLY B O 1
ATOM 2662 N N . TYR B 1 49 ? 9.844 -16.578 -14.461 1 98.81 49 TYR B N 1
ATOM 2663 C CA . TYR B 1 49 ? 8.742 -15.781 -13.953 1 98.81 49 TYR B CA 1
ATOM 2664 C C . TYR B 1 49 ? 8.586 -14.492 -14.75 1 98.81 49 TYR B C 1
ATOM 2666 O O . TYR B 1 49 ? 9.453 -13.617 -14.703 1 98.81 49 TYR B O 1
ATOM 2674 N N . ALA B 1 50 ? 7.484 -14.422 -15.43 1 98.88 50 ALA B N 1
ATOM 2675 C CA . ALA B 1 50 ? 7.195 -13.266 -16.281 1 98.88 50 ALA B CA 1
ATOM 2676 C C . ALA B 1 50 ? 6.23 -12.305 -15.594 1 98.88 50 ALA B C 1
ATOM 2678 O O . ALA B 1 50 ? 5.039 -12.281 -15.906 1 98.88 50 ALA B O 1
ATOM 2679 N N . GLY B 1 51 ? 6.625 -11.531 -14.742 1 98.75 51 GLY B N 1
ATOM 2680 C CA . GLY B 1 51 ? 5.953 -10.461 -14.016 1 98.75 51 GLY B CA 1
ATOM 2681 C C . GLY B 1 51 ? 6.867 -9.305 -13.672 1 98.75 51 GLY B C 1
ATOM 2682 O O . GLY B 1 51 ? 8.047 -9.305 -14.039 1 98.75 51 GLY B O 1
ATOM 2683 N N . SER B 1 52 ? 6.328 -8.305 -13.102 1 98.81 52 SER B N 1
ATOM 2684 C CA . SER B 1 52 ? 7.133 -7.137 -12.742 1 98.81 52 SER B CA 1
ATOM 2685 C C . SER B 1 52 ? 6.953 -6.77 -11.273 1 98.81 52 SER B C 1
ATOM 2687 O O . SER B 1 52 ? 5.855 -6.902 -10.727 1 98.81 52 SER B O 1
ATOM 2689 N N . VAL B 1 53 ? 8.039 -6.355 -10.648 1 98.88 53 VAL B N 1
ATOM 2690 C CA . VAL B 1 53 ? 8.062 -5.945 -9.25 1 98.88 53 VAL B CA 1
ATOM 2691 C C . VAL B 1 53 ? 8.641 -4.543 -9.133 1 98.88 53 VAL B C 1
ATOM 2693 O O . VAL B 1 53 ? 9.258 -4.035 -10.078 1 98.88 53 VAL B O 1
ATOM 2696 N N . SER B 1 54 ? 8.398 -3.908 -7.977 1 98.75 54 SER B N 1
ATOM 2697 C CA . SER B 1 54 ? 8.883 -2.555 -7.723 1 98.75 54 SER B CA 1
ATOM 2698 C C . SER B 1 54 ? 10.398 -2.535 -7.547 1 98.75 54 SER B C 1
ATOM 2700 O O . SER B 1 54 ? 11.031 -3.588 -7.477 1 98.75 54 SER B O 1
ATOM 2702 N N . THR B 1 55 ? 11 -1.308 -7.508 1 98.38 55 THR B N 1
ATOM 2703 C CA . THR B 1 55 ? 12.43 -1.156 -7.254 1 98.38 55 THR B CA 1
ATOM 2704 C C . THR B 1 55 ? 12.68 -0.8 -5.793 1 98.38 55 THR B C 1
ATOM 2706 O O . THR B 1 55 ? 13.828 -0.575 -5.395 1 98.38 55 THR B O 1
ATOM 2709 N N . ASP B 1 56 ? 11.617 -0.701 -5.004 1 97.5 56 ASP B N 1
ATOM 2710 C CA . ASP B 1 56 ? 11.773 -0.403 -3.582 1 97.5 56 ASP B CA 1
ATOM 2711 C C . ASP B 1 56 ? 12.219 -1.64 -2.805 1 97.5 56 ASP B C 1
ATOM 2713 O O . ASP B 1 56 ? 12.609 -2.646 -3.402 1 97.5 56 ASP B O 1
ATOM 2717 N N . VAL B 1 57 ? 12.219 -1.598 -1.491 1 97.12 57 VAL B N 1
ATOM 2718 C CA . VAL B 1 57 ? 12.766 -2.65 -0.64 1 97.12 57 VAL B CA 1
ATOM 2719 C C . VAL B 1 57 ? 11.961 -3.938 -0.835 1 97.12 57 VAL B C 1
ATOM 2721 O O . VAL B 1 57 ? 12.523 -5.035 -0.794 1 97.12 57 VAL B O 1
ATOM 2724 N N . PHE B 1 58 ? 10.68 -3.82 -1.067 1 98.25 58 PHE B N 1
ATOM 2725 C CA . PHE B 1 58 ? 9.836 -4.996 -1.244 1 98.25 58 PHE B CA 1
ATOM 2726 C C . PHE B 1 58 ? 10.102 -5.66 -2.59 1 98.25 58 PHE B C 1
ATOM 2728 O O . PHE B 1 58 ? 10.242 -6.879 -2.67 1 98.25 58 PHE B O 1
ATOM 2735 N N . GLY B 1 59 ? 10.102 -4.789 -3.635 1 98.69 59 GLY B N 1
ATOM 2736 C CA . GLY B 1 59 ? 10.453 -5.32 -4.945 1 98.69 59 GLY B CA 1
ATOM 2737 C C . GLY B 1 59 ? 11.859 -5.887 -5 1 98.69 59 GLY B C 1
ATOM 2738 O O . GLY B 1 59 ? 12.094 -6.898 -5.664 1 98.69 59 GLY B O 1
ATOM 2739 N N . ALA B 1 60 ? 12.789 -5.254 -4.332 1 98.38 60 ALA B N 1
ATOM 2740 C CA . ALA B 1 60 ? 14.164 -5.738 -4.277 1 98.38 60 ALA B CA 1
ATOM 2741 C C . ALA B 1 60 ? 14.242 -7.121 -3.639 1 98.38 60 ALA B C 1
ATOM 2743 O O . ALA B 1 60 ? 15.008 -7.98 -4.082 1 98.38 60 ALA B O 1
ATOM 2744 N N . GLU B 1 61 ? 13.516 -7.32 -2.607 1 98.12 61 GLU B N 1
ATOM 2745 C CA . GLU B 1 61 ? 13.477 -8.625 -1.959 1 98.12 61 GLU B CA 1
ATOM 2746 C C . GLU B 1 61 ? 12.922 -9.695 -2.9 1 98.12 61 GLU B C 1
ATOM 2748 O O . GLU B 1 61 ? 13.5 -10.781 -3.023 1 98.12 61 GLU B O 1
ATOM 2753 N N . LEU B 1 62 ? 11.812 -9.422 -3.537 1 98.81 62 LEU B N 1
ATOM 2754 C CA . LEU B 1 62 ? 11.219 -10.344 -4.492 1 98.81 62 LEU B CA 1
ATOM 2755 C C . LEU B 1 62 ? 12.195 -10.664 -5.621 1 98.81 62 LEU B C 1
ATOM 2757 O O . LEU B 1 62 ? 12.312 -11.82 -6.035 1 98.81 62 LEU B O 1
ATOM 2761 N N . TYR B 1 63 ? 12.812 -9.641 -6.059 1 98.81 63 TYR B N 1
ATOM 2762 C CA . TYR B 1 63 ? 13.781 -9.805 -7.141 1 98.81 63 TYR B CA 1
ATOM 2763 C C . TYR B 1 63 ? 14.93 -10.703 -6.715 1 98.81 63 TYR B C 1
ATOM 2765 O O . TYR B 1 63 ? 15.32 -11.617 -7.449 1 98.81 63 TYR B O 1
ATOM 2773 N N . ALA B 1 64 ? 15.461 -10.477 -5.543 1 98.69 64 ALA B N 1
ATOM 2774 C CA . ALA B 1 64 ? 16.562 -11.281 -5.016 1 98.69 64 ALA B CA 1
ATOM 2775 C C . ALA B 1 64 ? 16.125 -12.734 -4.82 1 98.69 64 ALA B C 1
ATOM 2777 O O . ALA B 1 64 ? 16.891 -13.656 -5.125 1 98.69 64 ALA B O 1
ATOM 2778 N N . LEU B 1 65 ? 14.977 -12.953 -4.32 1 98.38 65 LEU B N 1
ATOM 2779 C CA . LEU B 1 65 ? 14.453 -14.297 -4.094 1 98.38 65 LEU B CA 1
ATOM 2780 C C . LEU B 1 65 ? 14.195 -15.016 -5.418 1 98.38 65 LEU B C 1
ATOM 2782 O O . LEU B 1 65 ? 14.344 -16.234 -5.508 1 98.38 65 LEU B O 1
ATOM 2786 N N . THR B 1 66 ? 13.75 -14.242 -6.41 1 98.62 66 THR B N 1
ATOM 2787 C CA . THR B 1 66 ? 13.594 -14.797 -7.754 1 98.62 66 THR B CA 1
ATOM 2788 C C . THR B 1 66 ? 14.922 -15.352 -8.266 1 98.62 66 THR B C 1
ATOM 2790 O O . THR B 1 66 ? 14.977 -16.469 -8.773 1 98.62 66 THR B O 1
ATOM 2793 N N . GLN B 1 67 ? 15.945 -14.555 -8.086 1 98 67 GLN B N 1
ATOM 2794 C CA . GLN B 1 67 ? 17.281 -14.977 -8.484 1 98 67 GLN B CA 1
ATOM 2795 C C . GLN B 1 67 ? 17.734 -16.188 -7.684 1 98 67 GLN B C 1
ATOM 2797 O O . GLN B 1 67 ? 18.281 -17.141 -8.25 1 98 67 GLN B O 1
ATOM 2802 N N . ALA B 1 68 ? 17.516 -16.172 -6.43 1 97.75 68 ALA B N 1
ATOM 2803 C CA . ALA B 1 68 ? 17.938 -17.25 -5.535 1 97.75 68 ALA B CA 1
ATOM 2804 C C . ALA B 1 68 ? 17.234 -18.562 -5.883 1 97.75 68 ALA B C 1
ATOM 2806 O O . ALA B 1 68 ? 17.797 -19.641 -5.691 1 97.75 68 ALA B O 1
ATOM 2807 N N . ALA B 1 69 ? 16.047 -18.484 -6.445 1 97.5 69 ALA B N 1
ATOM 2808 C CA . ALA B 1 69 ? 15.258 -19.672 -6.785 1 97.5 69 ALA B CA 1
ATOM 2809 C C . ALA B 1 69 ? 15.727 -20.281 -8.102 1 97.5 69 ALA B C 1
ATOM 2811 O O . ALA B 1 69 ? 15.258 -21.359 -8.492 1 97.5 69 ALA B O 1
ATOM 2812 N N . GLY B 1 70 ? 16.562 -19.562 -8.836 1 97.06 70 GLY B N 1
ATOM 2813 C CA . GLY B 1 70 ? 17.109 -20.078 -10.086 1 97.06 70 GLY B CA 1
ATOM 2814 C C . GLY B 1 70 ? 16.219 -19.781 -11.281 1 97.06 70 GLY B C 1
ATOM 2815 O O . GLY B 1 70 ? 16.297 -20.469 -12.297 1 97.06 70 GLY B O 1
ATOM 2816 N N . LEU B 1 71 ? 15.367 -18.828 -11.141 1 98.38 71 LEU B N 1
ATOM 2817 C CA . LEU B 1 71 ? 14.508 -18.438 -12.258 1 98.38 71 LEU B CA 1
ATOM 2818 C C . LEU B 1 71 ? 15.305 -17.672 -13.312 1 98.38 71 LEU B C 1
ATOM 2820 O O . LEU B 1 71 ? 16.312 -17.047 -12.992 1 98.38 71 LEU B O 1
ATOM 2824 N N . ASP B 1 72 ? 14.914 -17.766 -14.562 1 98.25 72 ASP B N 1
ATOM 2825 C CA . ASP B 1 72 ? 15.516 -16.984 -15.641 1 98.25 72 ASP B CA 1
ATOM 2826 C C . ASP B 1 72 ? 15.211 -15.5 -15.477 1 98.25 72 ASP B C 1
ATOM 2828 O O . ASP B 1 72 ? 14.086 -15.055 -15.742 1 98.25 72 ASP B O 1
ATOM 2832 N N . MET B 1 73 ? 16.188 -14.766 -15.133 1 98 73 MET B N 1
ATOM 2833 C CA . MET B 1 73 ? 16.016 -13.383 -14.719 1 98 73 MET B CA 1
ATOM 2834 C C . MET B 1 73 ? 15.688 -12.492 -15.914 1 98 73 MET B C 1
ATOM 2836 O O . MET B 1 73 ? 15.211 -11.367 -15.75 1 98 73 MET B O 1
ATOM 2840 N N . ARG B 1 74 ? 15.898 -12.992 -17.188 1 98.12 74 ARG B N 1
ATOM 2841 C CA . ARG B 1 74 ? 15.562 -12.234 -18.391 1 98.12 74 ARG B CA 1
ATOM 2842 C C . ARG B 1 74 ? 14.055 -11.992 -18.469 1 98.12 74 ARG B C 1
ATOM 2844 O O . ARG B 1 74 ? 13.602 -11.125 -19.219 1 98.12 74 ARG B O 1
ATOM 2851 N N . PHE B 1 75 ? 13.234 -12.711 -17.672 1 98.75 75 PHE B N 1
ATOM 2852 C CA . PHE B 1 75 ? 11.781 -12.633 -17.766 1 98.75 75 PHE B CA 1
ATOM 2853 C C . PHE B 1 75 ? 11.219 -11.672 -16.719 1 98.75 75 PHE B C 1
ATOM 2855 O O . PHE B 1 75 ? 10.109 -11.156 -16.875 1 98.75 75 PHE B O 1
ATOM 2862 N N . THR B 1 76 ? 11.914 -11.469 -15.641 1 98.81 76 THR B N 1
ATOM 2863 C CA . THR B 1 76 ? 11.438 -10.656 -14.531 1 98.81 76 THR B CA 1
ATOM 2864 C C . THR B 1 76 ? 11.758 -9.18 -14.758 1 98.81 76 THR B C 1
ATOM 2866 O O . THR B 1 76 ? 12.898 -8.828 -15.062 1 98.81 76 THR B O 1
ATOM 2869 N N . GLN B 1 77 ? 10.789 -8.336 -14.633 1 98.88 77 GLN B N 1
ATOM 2870 C CA . GLN B 1 77 ? 10.953 -6.91 -14.867 1 98.88 77 GLN B CA 1
ATOM 2871 C C . GLN B 1 77 ? 10.82 -6.117 -13.57 1 98.88 77 GLN B C 1
ATOM 2873 O O . GLN B 1 77 ? 10.227 -6.59 -12.602 1 98.88 77 GLN B O 1
ATOM 2878 N N . GLN B 1 78 ? 11.43 -4.949 -13.484 1 98.75 78 GLN B N 1
ATOM 2879 C CA . GLN B 1 78 ? 11.32 -4.023 -12.367 1 98.75 78 GLN B CA 1
ATOM 2880 C C . GLN B 1 78 ? 10.93 -2.627 -12.836 1 98.75 78 GLN B C 1
ATOM 2882 O O . GLN B 1 78 ? 11.383 -2.172 -13.891 1 98.75 78 GLN B O 1
ATOM 2887 N N . TYR B 1 79 ? 10.047 -2.014 -12.164 1 98.69 79 TYR B N 1
ATOM 2888 C CA . TYR B 1 79 ? 9.609 -0.652 -12.453 1 98.69 79 TYR B CA 1
ATOM 2889 C C . TYR B 1 79 ? 9.633 0.205 -11.188 1 98.69 79 TYR B C 1
ATOM 2891 O O . TYR B 1 79 ? 9.383 -0.29 -10.086 1 98.69 79 TYR B O 1
ATOM 2899 N N . ALA B 1 80 ? 9.969 1.53 -11.344 1 97.44 80 ALA B N 1
ATOM 2900 C CA . ALA B 1 80 ? 9.891 2.492 -10.25 1 97.44 80 ALA B CA 1
ATOM 2901 C C . ALA B 1 80 ? 8.445 2.879 -9.961 1 97.44 80 ALA B C 1
ATOM 2903 O O . ALA B 1 80 ? 8.031 4.012 -10.227 1 97.44 80 ALA B O 1
ATOM 2904 N N . LYS B 1 81 ? 7.672 1.955 -9.516 1 98 81 LYS B N 1
ATOM 2905 C CA . LYS B 1 81 ? 6.27 2.037 -9.109 1 98 81 LYS B CA 1
ATOM 2906 C C . LYS B 1 81 ? 6.062 1.429 -7.723 1 98 81 LYS B C 1
ATOM 2908 O O . LYS B 1 81 ? 6.965 0.788 -7.18 1 98 81 LYS B O 1
ATOM 2913 N N . ALA B 1 82 ? 4.992 1.666 -7.141 1 97.94 82 ALA B N 1
ATOM 2914 C CA . ALA B 1 82 ? 4.652 1.075 -5.848 1 97.94 82 ALA B CA 1
ATOM 2915 C C . ALA B 1 82 ? 4.594 -0.447 -5.941 1 97.94 82 ALA B C 1
ATOM 2917 O O . ALA B 1 82 ? 4.344 -1.001 -7.016 1 97.94 82 ALA B O 1
ATOM 2918 N N . PRO B 1 83 ? 4.902 -1.129 -4.855 1 98.5 83 PRO B N 1
ATOM 2919 C CA . PRO B 1 83 ? 4.699 -2.578 -4.824 1 98.5 83 PRO B CA 1
ATOM 2920 C C . PRO B 1 83 ? 3.223 -2.967 -4.738 1 98.5 83 PRO B C 1
ATOM 2922 O O . PRO B 1 83 ? 2.379 -2.127 -4.418 1 98.5 83 PRO B O 1
ATOM 2925 N N . LEU B 1 84 ? 2.904 -4.156 -5.141 1 98.62 84 LEU B N 1
ATOM 2926 C CA . LEU B 1 84 ? 1.614 -4.762 -4.828 1 98.62 84 LEU B CA 1
ATOM 2927 C C . LEU B 1 84 ? 1.628 -5.387 -3.436 1 98.62 84 LEU B C 1
ATOM 2929 O O . LEU B 1 84 ? 2.512 -6.184 -3.117 1 98.62 84 LEU B O 1
ATOM 2933 N N . LEU B 1 85 ? 0.706 -4.984 -2.576 1 98.56 85 LEU B N 1
ATOM 2934 C CA . LEU B 1 85 ? 0.637 -5.484 -1.208 1 98.56 85 LEU B CA 1
ATOM 2935 C C . LEU B 1 85 ? -0.67 -6.234 -0.969 1 98.56 85 LEU B C 1
ATOM 2937 O O . LEU B 1 85 ? -1.724 -5.824 -1.462 1 98.56 85 LEU B O 1
ATOM 2941 N N . ALA B 1 86 ? -0.623 -7.324 -0.293 1 97.88 86 ALA B N 1
ATOM 2942 C CA . ALA B 1 86 ? -1.79 -7.98 0.293 1 97.88 86 ALA B CA 1
ATOM 2943 C C . ALA B 1 86 ? -1.842 -7.758 1.803 1 97.88 86 ALA B C 1
ATOM 2945 O O . ALA B 1 86 ? -0.968 -8.227 2.535 1 97.88 86 ALA B O 1
ATOM 2946 N N . MET B 1 87 ? -2.834 -7.027 2.199 1 97.75 87 MET B N 1
ATOM 2947 C CA . MET B 1 87 ? -3.006 -6.746 3.621 1 97.75 87 MET B CA 1
ATOM 2948 C C . MET B 1 87 ? -3.902 -7.789 4.281 1 97.75 87 MET B C 1
ATOM 2950 O O . MET B 1 87 ? -5.121 -7.762 4.109 1 97.75 87 MET B O 1
ATOM 2954 N N . VAL B 1 88 ? -3.291 -8.664 5.02 1 96.69 88 VAL B N 1
ATOM 2955 C CA . VAL B 1 88 ? -4.027 -9.719 5.715 1 96.69 88 VAL B CA 1
ATOM 2956 C C . VAL B 1 88 ? -4.355 -9.266 7.133 1 96.69 88 VAL B C 1
ATOM 2958 O O . VAL B 1 88 ? -3.559 -9.453 8.055 1 96.69 88 VAL B O 1
ATOM 2961 N N . THR B 1 89 ? -5.527 -8.805 7.293 1 95.75 89 THR B N 1
ATOM 2962 C CA . THR B 1 89 ? -5.91 -8.156 8.539 1 95.75 89 THR B CA 1
ATOM 2963 C C . THR B 1 89 ? -6.352 -9.188 9.578 1 95.75 89 THR B C 1
ATOM 2965 O O . THR B 1 89 ? -6.367 -8.906 10.773 1 95.75 89 THR B O 1
ATOM 2968 N N . SER B 1 90 ? -6.793 -10.305 9.086 1 92.31 90 SER B N 1
ATOM 2969 C CA . SER B 1 90 ? -7.18 -11.414 9.953 1 92.31 90 SER B CA 1
ATOM 2970 C C . SER B 1 90 ? -6.996 -12.75 9.25 1 92.31 90 SER B C 1
ATOM 2972 O O . SER B 1 90 ? -7.223 -12.859 8.039 1 92.31 90 SER B O 1
ATOM 2974 N N . THR B 1 91 ? -6.574 -13.742 10.023 1 85.62 91 THR B N 1
ATOM 2975 C CA . THR B 1 91 ? -6.445 -15.086 9.469 1 85.62 91 THR B CA 1
ATOM 2976 C C . THR B 1 91 ? -7.613 -15.969 9.898 1 85.62 91 THR B C 1
ATOM 2978 O O . THR B 1 91 ? -7.875 -17 9.289 1 85.62 91 THR B O 1
ATOM 2981 N N . THR B 1 92 ? -8.305 -15.531 11.008 1 85 92 THR B N 1
ATOM 2982 C CA . THR B 1 92 ? -9.438 -16.281 11.531 1 85 92 THR B CA 1
ATOM 2983 C C . THR B 1 92 ? -10.523 -15.336 12.039 1 85 92 THR B C 1
ATOM 2985 O O . THR B 1 92 ? -10.453 -14.852 13.164 1 85 92 THR B O 1
ATOM 2988 N N . PRO B 1 93 ? -11.555 -15.195 11.25 1 87.5 93 PRO B N 1
ATOM 2989 C CA . PRO B 1 93 ? -11.742 -15.617 9.867 1 87.5 93 PRO B CA 1
ATOM 2990 C C . PRO B 1 93 ? -10.836 -14.883 8.891 1 87.5 93 PRO B C 1
ATOM 2992 O O . PRO B 1 93 ? -10.359 -13.781 9.195 1 87.5 93 PRO B O 1
ATOM 2995 N N . PRO B 1 94 ? -10.617 -15.492 7.801 1 87.88 94 PRO B N 1
ATOM 2996 C CA . PRO B 1 94 ? -9.727 -14.82 6.844 1 87.88 94 PRO B CA 1
ATOM 2997 C C . PRO B 1 94 ? -10.297 -13.5 6.336 1 87.88 94 PRO B C 1
ATOM 2999 O O . PRO B 1 94 ? -11.477 -13.422 5.988 1 87.88 94 PRO B O 1
ATOM 3002 N N . ASP B 1 95 ? -9.531 -12.469 6.398 1 93.81 95 ASP B N 1
ATOM 3003 C CA . ASP B 1 95 ? -9.852 -11.148 5.871 1 93.81 95 ASP B CA 1
ATOM 3004 C C . ASP B 1 95 ? -8.602 -10.461 5.316 1 93.81 95 ASP B C 1
ATOM 3006 O O . ASP B 1 95 ? -7.539 -10.5 5.941 1 93.81 95 ASP B O 1
ATOM 3010 N N . TYR B 1 96 ? -8.789 -9.992 4.094 1 95.38 96 TYR B N 1
ATOM 3011 C CA . TYR B 1 96 ? -7.648 -9.352 3.447 1 95.38 96 TYR B CA 1
ATOM 3012 C C . TYR B 1 96 ? -8.109 -8.422 2.332 1 95.38 96 TYR B C 1
ATOM 3014 O O . TYR B 1 96 ? -9.266 -8.477 1.91 1 95.38 96 TYR B O 1
ATOM 3022 N N . PHE B 1 97 ? -7.27 -7.547 1.984 1 96.44 97 PHE B N 1
ATOM 3023 C CA . PHE B 1 97 ? -7.465 -6.727 0.795 1 96.44 97 PHE B CA 1
ATOM 3024 C C . PHE B 1 97 ? -6.133 -6.383 0.148 1 96.44 97 PHE B C 1
ATOM 3026 O O . PHE B 1 97 ? -5.07 -6.621 0.731 1 96.44 97 PHE B O 1
ATOM 3033 N N . PHE B 1 98 ? -6.211 -5.859 -1.041 1 96.81 98 PHE B N 1
ATOM 3034 C CA . PHE B 1 98 ? -4.996 -5.578 -1.797 1 96.81 98 PHE B CA 1
ATOM 3035 C C . PHE B 1 98 ? -4.793 -4.078 -1.955 1 96.81 98 PHE B C 1
ATOM 3037 O O . PHE B 1 98 ? -5.762 -3.32 -2.049 1 96.81 98 PHE B O 1
ATOM 3044 N N . ILE B 1 99 ? -3.576 -3.697 -1.941 1 97.81 99 ILE B N 1
ATOM 3045 C CA . ILE B 1 99 ? -3.172 -2.332 -2.258 1 97.81 99 ILE B CA 1
ATOM 3046 C C . ILE B 1 99 ? -2.215 -2.338 -3.447 1 97.81 99 ILE B C 1
ATOM 3048 O O . ILE B 1 99 ? -1.147 -2.953 -3.389 1 97.81 99 ILE B O 1
ATOM 3052 N N . GLY B 1 100 ? -2.654 -1.625 -4.57 1 97.44 100 GLY B N 1
ATOM 3053 C CA . GLY B 1 100 ? -1.771 -1.613 -5.727 1 97.44 100 GLY B CA 1
ATOM 3054 C C . GLY B 1 100 ? -2.422 -1.047 -6.973 1 97.44 100 GLY B C 1
ATOM 3055 O O . GLY B 1 100 ? -2.332 -1.638 -8.047 1 97.44 100 GLY B O 1
ATOM 3056 N N . ASP B 1 101 ? -3.141 0.099 -6.98 1 94.69 101 ASP B N 1
ATOM 3057 C CA . ASP B 1 101 ? -3.895 0.677 -8.094 1 94.69 101 ASP B CA 1
ATOM 3058 C C . ASP B 1 101 ? -2.961 1.136 -9.211 1 94.69 101 ASP B C 1
ATOM 3060 O O . ASP B 1 101 ? -3.391 1.314 -10.352 1 94.69 101 ASP B O 1
ATOM 3064 N N . ASP B 1 102 ? -1.735 1.32 -9.086 1 96.75 102 ASP B N 1
ATOM 3065 C CA . ASP B 1 102 ? -0.7 1.626 -10.07 1 96.75 102 ASP B CA 1
ATOM 3066 C C . ASP B 1 102 ? 0.636 1.002 -9.672 1 96.75 102 ASP B C 1
ATOM 3068 O O . ASP B 1 102 ? 1.688 1.623 -9.828 1 96.75 102 ASP B O 1
ATOM 3072 N N . SER B 1 103 ? 0.477 -0.177 -9.188 1 98.25 103 SER B N 1
ATOM 3073 C CA . SER B 1 103 ? 1.659 -0.881 -8.695 1 98.25 103 SER B CA 1
ATOM 3074 C C . SER B 1 103 ? 2.467 -1.468 -9.852 1 98.25 103 SER B C 1
ATOM 3076 O O . SER B 1 103 ? 2.006 -1.486 -10.992 1 98.25 103 SER B O 1
ATOM 3078 N N . ALA B 1 104 ? 3.646 -1.929 -9.594 1 98.69 104 ALA B N 1
ATOM 3079 C CA . ALA B 1 104 ? 4.648 -2.361 -10.562 1 98.69 104 ALA B CA 1
ATOM 3080 C C . ALA B 1 104 ? 4.113 -3.488 -11.445 1 98.69 104 ALA B C 1
ATOM 3082 O O . ALA B 1 104 ? 4.434 -3.562 -12.633 1 98.69 104 ALA B O 1
ATOM 3083 N N . ASP B 1 105 ? 3.314 -4.398 -10.914 1 98.75 105 ASP B N 1
ATOM 3084 C CA . ASP B 1 105 ? 2.818 -5.551 -11.664 1 98.75 105 ASP B CA 1
ATOM 3085 C C . ASP B 1 105 ? 2.027 -5.105 -12.891 1 98.75 105 ASP B C 1
ATOM 3087 O O . ASP B 1 105 ? 2.061 -5.77 -13.93 1 98.75 105 ASP B O 1
ATOM 3091 N N . LEU B 1 106 ? 1.393 -3.957 -12.805 1 98.62 106 LEU B N 1
ATOM 3092 C CA . LEU B 1 106 ? 0.502 -3.486 -13.859 1 98.62 106 LEU B CA 1
ATOM 3093 C C . LEU B 1 106 ? 1.299 -2.936 -15.039 1 98.62 106 LEU B C 1
ATOM 3095 O O . LEU B 1 106 ? 0.744 -2.707 -16.109 1 98.62 106 LEU B O 1
ATOM 3099 N N . HIS B 1 107 ? 2.537 -2.795 -14.867 1 98.69 107 HIS B N 1
ATOM 3100 C CA . HIS B 1 107 ? 3.373 -2.18 -15.891 1 98.69 107 HIS B CA 1
ATOM 3101 C C . HIS B 1 107 ? 4.168 -3.229 -16.656 1 98.69 107 HIS B C 1
ATOM 3103 O O . HIS B 1 107 ? 4.98 -2.891 -17.531 1 98.69 107 HIS B O 1
ATOM 3109 N N . PHE B 1 108 ? 3.918 -4.484 -16.375 1 98.81 108 PHE B N 1
ATOM 3110 C CA . PHE B 1 108 ? 4.566 -5.559 -17.109 1 98.81 108 PHE B CA 1
ATOM 3111 C C . PHE B 1 108 ? 4.402 -5.359 -18.609 1 98.81 108 PHE B C 1
ATOM 3113 O O . PHE B 1 108 ? 3.293 -5.133 -19.094 1 98.81 108 PHE B O 1
ATOM 3120 N N . ASP B 1 109 ? 5.5 -5.453 -19.297 1 98.56 109 ASP B N 1
ATOM 3121 C CA . ASP B 1 109 ? 5.527 -5.215 -20.734 1 98.56 109 ASP B CA 1
ATOM 3122 C C . ASP B 1 109 ? 5.945 -6.473 -21.484 1 98.56 109 ASP B C 1
ATOM 3124 O O . ASP B 1 109 ? 7.129 -6.816 -21.531 1 98.56 109 ASP B O 1
ATOM 3128 N N . PRO B 1 110 ? 5.039 -7.121 -22.172 1 98.06 110 PRO B N 1
ATOM 3129 C CA . PRO B 1 110 ? 5.367 -8.336 -22.922 1 98.06 110 PRO B CA 1
ATOM 3130 C C . PRO B 1 110 ? 6.449 -8.102 -23.969 1 98.06 110 PRO B C 1
ATOM 3132 O O . PRO B 1 110 ? 7.188 -9.031 -24.312 1 98.06 110 PRO B O 1
ATOM 3135 N N . GLN B 1 111 ? 6.59 -6.891 -24.438 1 97.75 111 GLN B N 1
ATOM 3136 C CA . GLN B 1 111 ? 7.559 -6.578 -25.484 1 97.75 111 GLN B CA 1
ATOM 3137 C C . GLN B 1 111 ? 8.984 -6.617 -24.938 1 97.75 111 GLN B C 1
ATOM 3139 O O . GLN B 1 111 ? 9.945 -6.633 -25.719 1 97.75 111 GLN B O 1
ATOM 3144 N N . ARG B 1 112 ? 9.109 -6.629 -23.641 1 98 112 ARG B N 1
ATOM 3145 C CA . ARG B 1 112 ? 10.438 -6.633 -23.047 1 98 112 ARG B CA 1
ATOM 3146 C C . ARG B 1 112 ? 10.883 -8.055 -22.719 1 98 112 ARG B C 1
ATOM 3148 O O . ARG B 1 112 ? 11.984 -8.266 -22.203 1 98 112 ARG B O 1
ATOM 3155 N N . LEU B 1 113 ? 10.086 -9.039 -23.016 1 98 113 LEU B N 1
ATOM 3156 C CA . LEU B 1 113 ? 10.492 -10.43 -22.875 1 98 113 LEU B CA 1
ATOM 3157 C C . LEU B 1 113 ? 11.609 -10.781 -23.844 1 98 113 LEU B C 1
ATOM 3159 O O . LEU B 1 113 ? 11.766 -10.125 -24.875 1 98 113 LEU B O 1
ATOM 3163 N N . PRO B 1 114 ? 12.352 -11.836 -23.531 1 96.44 114 PRO B N 1
ATOM 3164 C CA . PRO B 1 114 ? 13.453 -12.195 -24.438 1 96.44 114 PRO B CA 1
ATOM 3165 C C . PRO B 1 114 ? 12.969 -12.602 -25.828 1 96.44 114 PRO B C 1
ATOM 3167 O O . PRO B 1 114 ? 11.93 -13.242 -25.953 1 96.44 114 PRO B O 1
ATOM 3170 N N . ALA B 1 115 ? 13.797 -12.273 -26.766 1 94.94 115 ALA B N 1
ATOM 3171 C CA . ALA B 1 115 ? 13.469 -12.656 -28.141 1 94.94 115 ALA B CA 1
ATOM 3172 C C . ALA B 1 115 ? 13.359 -14.172 -28.266 1 94.94 115 ALA B C 1
ATOM 3174 O O . ALA B 1 115 ? 14.195 -14.914 -27.75 1 94.94 115 ALA B O 1
ATOM 3175 N N . GLY B 1 116 ? 12.32 -14.594 -28.938 1 95.62 116 GLY B N 1
ATOM 3176 C CA . GLY B 1 116 ? 12.148 -16 -29.234 1 95.62 116 GLY B CA 1
ATOM 3177 C C . GLY B 1 116 ? 11.672 -16.812 -28.047 1 95.62 116 GLY B C 1
ATOM 3178 O O . GLY B 1 116 ? 11.602 -18.047 -28.125 1 95.62 116 GLY B O 1
ATOM 3179 N N . TRP B 1 117 ? 11.352 -16.141 -27.016 1 97.5 117 TRP B N 1
ATOM 3180 C CA . TRP B 1 117 ? 11.016 -16.859 -25.781 1 97.5 117 TRP B CA 1
ATOM 3181 C C . TRP B 1 117 ? 9.836 -17.797 -26.016 1 97.5 117 TRP B C 1
ATOM 3183 O O . TRP B 1 117 ? 9.805 -18.922 -25.484 1 97.5 117 TRP B O 1
ATOM 3193 N N . LEU B 1 118 ? 8.859 -17.359 -26.781 1 97.56 118 LEU B N 1
ATOM 3194 C CA . LEU B 1 118 ? 7.648 -18.141 -27 1 97.56 118 LEU B CA 1
ATOM 3195 C C . LEU B 1 118 ? 7.957 -19.406 -27.781 1 97.56 118 LEU B C 1
ATOM 3197 O O . LEU B 1 118 ? 7.32 -20.438 -27.562 1 97.56 118 LEU B O 1
ATOM 3201 N N . ASP B 1 119 ? 8.914 -19.312 -28.625 1 96.44 119 ASP B N 1
ATOM 3202 C CA . ASP B 1 119 ? 9.328 -20.5 -29.375 1 96.44 119 ASP B CA 1
ATOM 3203 C C . ASP B 1 119 ? 9.945 -21.547 -28.453 1 96.44 119 ASP B C 1
ATOM 3205 O O . ASP B 1 119 ? 9.766 -22.75 -28.672 1 96.44 119 ASP B O 1
ATOM 3209 N N . ASP B 1 120 ? 10.617 -21.078 -27.516 1 95.88 120 ASP B N 1
ATOM 3210 C CA . ASP B 1 120 ? 11.352 -21.953 -26.609 1 95.88 120 ASP B CA 1
ATOM 3211 C C . ASP B 1 120 ? 10.438 -22.516 -25.516 1 95.88 120 ASP B C 1
ATOM 3213 O O . ASP B 1 120 ? 10.672 -23.609 -25.016 1 95.88 120 ASP B O 1
ATOM 3217 N N . ALA B 1 121 ? 9.422 -21.797 -25.172 1 97.81 121 ALA B N 1
ATOM 3218 C CA . ALA B 1 121 ? 8.523 -22.188 -24.078 1 97.81 121 ALA B CA 1
ATOM 3219 C C . ALA B 1 121 ? 7.688 -23.406 -24.469 1 97.81 121 ALA B C 1
ATOM 3221 O O . ALA B 1 121 ? 7.305 -23.547 -25.641 1 97.81 121 ALA B O 1
ATOM 3222 N N . GLN B 1 122 ? 7.492 -24.219 -23.516 1 97.88 122 GLN B N 1
ATOM 3223 C CA . GLN B 1 122 ? 6.652 -25.391 -23.734 1 97.88 122 GLN B CA 1
ATOM 3224 C C . GLN B 1 122 ? 5.293 -25.234 -23.062 1 97.88 122 GLN B C 1
ATOM 3226 O O . GLN B 1 122 ? 4.262 -25.594 -23.625 1 97.88 122 GLN B O 1
ATOM 3231 N N . VAL B 1 123 ? 5.289 -24.734 -21.859 1 98.75 123 VAL B N 1
ATOM 3232 C CA . VAL B 1 123 ? 4.062 -24.516 -21.094 1 98.75 123 VAL B CA 1
ATOM 3233 C C . VAL B 1 123 ? 4.035 -23.078 -20.562 1 98.75 123 VAL B C 1
ATOM 3235 O O . VAL B 1 123 ? 5.043 -22.578 -20.062 1 98.75 123 VAL B O 1
ATOM 3238 N N . LEU B 1 124 ? 2.914 -22.391 -20.734 1 98.94 124 LEU B N 1
ATOM 3239 C CA . LEU B 1 124 ? 2.668 -21.078 -20.156 1 98.94 124 LEU B CA 1
ATOM 3240 C C . LEU B 1 124 ? 1.612 -21.156 -19.047 1 98.94 124 LEU B C 1
ATOM 3242 O O . LEU B 1 124 ? 0.57 -21.797 -19.234 1 98.94 124 LEU B O 1
ATOM 3246 N N . HIS B 1 125 ? 1.905 -20.531 -17.953 1 98.94 125 HIS B N 1
ATOM 3247 C CA . HIS B 1 125 ? 0.996 -20.578 -16.812 1 98.94 125 HIS B CA 1
ATOM 3248 C C . HIS B 1 125 ? 0.397 -19.203 -16.531 1 98.94 125 HIS B C 1
ATOM 3250 O O . HIS B 1 125 ? 1.106 -18.188 -16.562 1 98.94 125 HIS B O 1
ATOM 3256 N N . PHE B 1 126 ? -0.894 -19.172 -16.234 1 98.81 126 PHE B N 1
ATOM 3257 C CA . PHE B 1 126 ? -1.646 -17.984 -15.852 1 98.81 126 PHE B CA 1
ATOM 3258 C C . PHE B 1 126 ? -2.512 -18.266 -14.633 1 98.81 126 PHE B C 1
ATOM 3260 O O . PHE B 1 126 ? -2.936 -19.406 -14.406 1 98.81 126 PHE B O 1
ATOM 3267 N N . GLY B 1 127 ? -2.674 -17.172 -13.836 1 97.19 127 GLY B N 1
ATOM 3268 C CA . GLY B 1 127 ? -3.602 -17.453 -12.75 1 97.19 127 GLY B CA 1
ATOM 3269 C C . GLY B 1 127 ? -3.754 -16.281 -11.789 1 97.19 127 GLY B C 1
ATOM 3270 O O . GLY B 1 127 ? -3.098 -15.258 -11.945 1 97.19 127 GLY B O 1
ATOM 3271 N N . CYS B 1 128 ? -4.664 -16.453 -10.945 1 95.94 128 CYS B N 1
ATOM 3272 C CA . CYS B 1 128 ? -4.887 -15.734 -9.695 1 95.94 128 CYS B CA 1
ATOM 3273 C C . CYS B 1 128 ? -5.199 -14.266 -9.969 1 95.94 128 CYS B C 1
ATOM 3275 O O . CYS B 1 128 ? -5.918 -13.945 -10.922 1 95.94 128 CYS B O 1
ATOM 3277 N N . ILE B 1 129 ? -4.844 -13.336 -9.156 1 96.5 129 ILE B N 1
ATOM 3278 C CA . ILE B 1 129 ? -5.383 -11.984 -9.086 1 96.5 129 ILE B CA 1
ATOM 3279 C C . ILE B 1 129 ? -4.863 -11.156 -10.266 1 96.5 129 ILE B C 1
ATOM 3281 O O . ILE B 1 129 ? -5.457 -10.148 -10.633 1 96.5 129 ILE B O 1
ATOM 3285 N N . SER B 1 130 ? -3.777 -11.609 -10.898 1 97.75 130 SER B N 1
ATOM 3286 C CA . SER B 1 130 ? -3.258 -10.891 -12.055 1 97.75 130 SER B CA 1
ATOM 3287 C C . SER B 1 130 ? -4.297 -10.805 -13.172 1 97.75 130 SER B C 1
ATOM 3289 O O . SER B 1 130 ? -4.273 -9.875 -13.984 1 97.75 130 SER B O 1
ATOM 3291 N N . LEU B 1 131 ? -5.25 -11.695 -13.117 1 97.62 131 LEU B N 1
ATOM 3292 C CA . LEU B 1 131 ? -6.25 -11.789 -14.172 1 97.62 131 LEU B CA 1
ATOM 3293 C C . LEU B 1 131 ? -7.449 -10.898 -13.875 1 97.62 131 LEU B C 1
ATOM 3295 O O . LEU B 1 131 ? -8.406 -10.859 -14.641 1 97.62 131 LEU B O 1
ATOM 3299 N N . THR B 1 132 ? -7.406 -10.18 -12.789 1 96.31 132 THR B N 1
ATOM 3300 C CA . THR B 1 132 ? -8.469 -9.242 -12.445 1 96.31 132 THR B CA 1
ATOM 3301 C C . THR B 1 132 ? -7.938 -7.812 -12.398 1 96.31 132 THR B C 1
ATOM 3303 O O . THR B 1 132 ? -8.648 -6.891 -12 1 96.31 132 THR B O 1
ATOM 3306 N N . ARG B 1 133 ? -6.762 -7.637 -12.781 1 96.5 133 ARG B N 1
ATOM 3307 C CA . ARG B 1 133 ? -6.113 -6.336 -12.633 1 96.5 133 ARG B CA 1
ATOM 3308 C C . ARG B 1 133 ? -5.711 -5.766 -13.992 1 96.5 133 ARG B C 1
ATOM 3310 O O . ARG B 1 133 ? -4.707 -6.18 -14.57 1 96.5 133 ARG B O 1
ATOM 3317 N N . GLU B 1 134 ? -6.504 -4.852 -14.43 1 96.31 134 GLU B N 1
ATOM 3318 C CA . GLU B 1 134 ? -6.191 -4.207 -15.703 1 96.31 134 GLU B CA 1
ATOM 3319 C C . GLU B 1 134 ? -5.09 -3.166 -15.539 1 96.31 134 GLU B C 1
ATOM 3321 O O . GLU B 1 134 ? -4.992 -2.518 -14.492 1 96.31 134 GLU B O 1
ATOM 3326 N N . PRO B 1 135 ? -4.234 -3.047 -16.562 1 97.56 135 PRO B N 1
ATOM 3327 C CA . PRO B 1 135 ? -4.262 -3.627 -17.906 1 97.56 135 PRO B CA 1
ATOM 3328 C C . PRO B 1 135 ? -3.574 -4.988 -17.969 1 97.56 135 PRO B C 1
ATOM 3330 O O . PRO B 1 135 ? -3.48 -5.586 -19.047 1 97.56 135 PRO B O 1
ATOM 3333 N N . LEU B 1 136 ? -3.068 -5.441 -16.891 1 98.38 136 LEU B N 1
ATOM 3334 C CA . LEU B 1 136 ? -2.318 -6.691 -16.859 1 98.38 136 LEU B CA 1
ATOM 3335 C C . LEU B 1 136 ? -3.18 -7.855 -17.344 1 98.38 136 LEU B C 1
ATOM 3337 O O . LEU B 1 136 ? -2.734 -8.672 -18.156 1 98.38 136 LEU B O 1
ATOM 3341 N N . ALA B 1 137 ? -4.387 -7.93 -16.891 1 98.06 137 ALA B N 1
ATOM 3342 C CA . ALA B 1 137 ? -5.309 -9.008 -17.234 1 98.06 137 ALA B CA 1
ATOM 3343 C C . ALA B 1 137 ? -5.449 -9.156 -18.75 1 98.06 137 ALA B C 1
ATOM 3345 O O . ALA B 1 137 ? -5.285 -10.25 -19.281 1 98.06 137 ALA B O 1
ATOM 3346 N N . SER B 1 138 ? -5.688 -8.047 -19.406 1 97.75 138 SER B N 1
ATOM 3347 C CA . SER B 1 138 ? -5.859 -8.055 -20.859 1 97.75 138 SER B CA 1
ATOM 3348 C C . SER B 1 138 ? -4.57 -8.461 -21.562 1 97.75 138 SER B C 1
ATOM 3350 O O . SER B 1 138 ? -4.605 -9.195 -22.547 1 97.75 138 SER B O 1
ATOM 3352 N N . ARG B 1 139 ? -3.441 -7.988 -21.047 1 98.25 139 ARG B N 1
ATOM 3353 C CA . ARG B 1 139 ? -2.145 -8.352 -21.609 1 98.25 139 ARG B CA 1
ATOM 3354 C C . ARG B 1 139 ? -1.901 -9.852 -21.5 1 98.25 139 ARG B C 1
ATOM 3356 O O . ARG B 1 139 ? -1.446 -10.484 -22.453 1 98.25 139 ARG B O 1
ATOM 3363 N N . LEU B 1 140 ? -2.225 -10.383 -20.406 1 98.62 140 LEU B N 1
ATOM 3364 C CA . LEU B 1 140 ? -1.989 -11.805 -20.156 1 98.62 140 LEU B CA 1
ATOM 3365 C C . LEU B 1 140 ? -2.9 -12.656 -21.031 1 98.62 140 LEU B C 1
ATOM 3367 O O . LEU B 1 140 ? -2.475 -13.695 -21.562 1 98.62 140 LEU B O 1
ATOM 3371 N N . LEU B 1 141 ? -4.133 -12.219 -21.156 1 98.38 141 LEU B N 1
ATOM 3372 C CA . LEU B 1 141 ? -5.047 -12.945 -22.031 1 98.38 141 LEU B CA 1
ATOM 3373 C C . LEU B 1 141 ? -4.539 -12.945 -23.469 1 98.38 141 LEU B C 1
ATOM 3375 O O . LEU B 1 141 ? -4.605 -13.961 -24.156 1 98.38 141 LEU B O 1
ATOM 3379 N N . GLN B 1 142 ? -4.043 -11.828 -23.906 1 98.44 142 GLN B N 1
ATOM 3380 C CA . GLN B 1 142 ? -3.496 -11.734 -25.25 1 98.44 142 GLN B CA 1
ATOM 3381 C C . GLN B 1 142 ? -2.316 -12.68 -25.438 1 98.44 142 GLN B C 1
ATOM 3383 O O . GLN B 1 142 ? -2.178 -13.312 -26.484 1 98.44 142 GLN B O 1
ATOM 3388 N N . ILE B 1 143 ? -1.499 -12.773 -24.469 1 98.75 143 ILE B N 1
ATOM 3389 C CA . ILE B 1 143 ? -0.356 -13.68 -24.516 1 98.75 143 ILE B CA 1
ATOM 3390 C C . ILE B 1 143 ? -0.846 -15.125 -24.609 1 98.75 143 ILE B C 1
ATOM 3392 O O . ILE B 1 143 ? -0.321 -15.914 -25.406 1 98.75 143 ILE B O 1
ATOM 3396 N N . ALA B 1 144 ? -1.818 -15.453 -23.828 1 98.69 144 ALA B N 1
ATOM 3397 C CA . ALA B 1 144 ? -2.385 -16.797 -23.844 1 98.69 144 ALA B CA 1
ATOM 3398 C C . ALA B 1 144 ? -2.936 -17.141 -25.234 1 98.69 144 ALA B C 1
ATOM 3400 O O . ALA B 1 144 ? -2.725 -18.234 -25.734 1 98.69 144 ALA B O 1
ATOM 3401 N N . GLN B 1 145 ? -3.6 -16.188 -25.781 1 98.38 145 GLN B N 1
ATOM 3402 C CA . GLN B 1 145 ? -4.184 -16.375 -27.109 1 98.38 145 GLN B CA 1
ATOM 3403 C C . GLN B 1 145 ? -3.098 -16.578 -28.156 1 98.38 145 GLN B C 1
ATOM 3405 O O . GLN B 1 145 ? -3.217 -17.469 -29.016 1 98.38 145 GLN B O 1
ATOM 3410 N N . GLU B 1 146 ? -2.125 -15.781 -28.078 1 98.19 146 GLU B N 1
ATOM 3411 C CA . GLU B 1 146 ? -1.008 -15.93 -29 1 98.19 146 GLU B CA 1
ATOM 3412 C C . GLU B 1 146 ? -0.332 -17.281 -28.844 1 98.19 146 GLU B C 1
ATOM 3414 O O . GLU B 1 146 ? 0.013 -17.938 -29.828 1 98.19 146 GLU B O 1
ATOM 3419 N N . ALA B 1 147 ? -0.108 -17.656 -27.641 1 98.25 147 ALA B N 1
ATOM 3420 C CA . ALA B 1 147 ? 0.511 -18.953 -27.344 1 98.25 147 ALA B CA 1
ATOM 3421 C C . ALA B 1 147 ? -0.322 -20.094 -27.906 1 98.25 147 ALA B C 1
ATOM 3423 O O . ALA B 1 147 ? 0.223 -21.047 -28.453 1 98.25 147 ALA B O 1
ATOM 3424 N N . ALA B 1 148 ? -1.619 -20.016 -27.719 1 96.88 148 ALA B N 1
ATOM 3425 C CA . ALA B 1 148 ? -2.529 -21.031 -28.234 1 96.88 148 ALA B CA 1
ATOM 3426 C C . ALA B 1 148 ? -2.42 -21.141 -29.75 1 96.88 148 ALA B C 1
ATOM 3428 O O . ALA B 1 148 ? -2.426 -22.25 -30.297 1 96.88 148 ALA B O 1
ATOM 3429 N N . ARG B 1 149 ? -2.281 -20.047 -30.375 1 96.56 149 ARG B N 1
ATOM 3430 C CA . ARG B 1 149 ? -2.152 -20.031 -31.828 1 96.56 149 ARG B CA 1
ATOM 3431 C C . ARG B 1 149 ? -0.862 -20.719 -32.281 1 96.56 149 ARG B C 1
ATOM 3433 O O . ARG B 1 149 ? -0.789 -21.266 -33.375 1 96.56 149 ARG B O 1
ATOM 3440 N N . ARG B 1 150 ? 0.037 -20.719 -31.422 1 96.44 150 ARG B N 1
ATOM 3441 C CA . ARG B 1 150 ? 1.327 -21.312 -31.734 1 96.44 150 ARG B CA 1
ATOM 3442 C C . ARG B 1 150 ? 1.432 -22.719 -31.141 1 96.44 150 ARG B C 1
ATOM 3444 O O . ARG B 1 150 ? 2.527 -23.266 -31.031 1 96.44 150 ARG B O 1
ATOM 3451 N N . ASN B 1 151 ? 0.37 -23.203 -30.672 1 95.62 151 ASN B N 1
ATOM 3452 C CA . ASN B 1 151 ? 0.218 -24.578 -30.188 1 95.62 151 ASN B CA 1
ATOM 3453 C C . ASN B 1 151 ? 1.044 -24.812 -28.922 1 95.62 151 ASN B C 1
ATOM 3455 O O . ASN B 1 151 ? 1.639 -25.891 -28.766 1 95.62 151 ASN B O 1
ATOM 3459 N N . LYS B 1 152 ? 1.253 -23.75 -28.156 1 97.75 152 LYS B N 1
ATOM 3460 C CA . LYS B 1 152 ? 1.844 -23.922 -26.828 1 97.75 152 LYS B CA 1
ATOM 3461 C C . LYS B 1 152 ? 0.808 -24.422 -25.828 1 97.75 152 LYS B C 1
ATOM 3463 O O . LYS B 1 152 ? -0.388 -24.172 -25.984 1 97.75 152 LYS B O 1
ATOM 3468 N N . LYS B 1 153 ? 1.302 -25.219 -24.875 1 98.44 153 LYS B N 1
ATOM 3469 C CA . LYS B 1 153 ? 0.387 -25.656 -23.828 1 98.44 153 LYS B CA 1
ATOM 3470 C C . LYS B 1 153 ? 0.126 -24.547 -22.812 1 98.44 153 LYS B C 1
ATOM 3472 O O . LYS B 1 153 ? 1.038 -23.797 -22.453 1 98.44 153 LYS B O 1
ATOM 3477 N N . ILE B 1 154 ? -1.118 -24.469 -22.391 1 98.75 154 ILE B N 1
ATOM 3478 C CA . ILE B 1 154 ? -1.532 -23.438 -21.438 1 98.75 154 ILE B CA 1
ATOM 3479 C C . ILE B 1 154 ? -1.994 -24.094 -20.141 1 98.75 154 ILE B C 1
ATOM 3481 O O . ILE B 1 154 ? -2.822 -25 -20.156 1 98.75 154 ILE B O 1
ATOM 3485 N N . ALA B 1 155 ? -1.362 -23.703 -19.078 1 98.88 155 ALA B N 1
ATOM 3486 C CA . ALA B 1 155 ? -1.757 -24.078 -17.719 1 98.88 155 ALA B CA 1
ATOM 3487 C C . ALA B 1 155 ? -2.479 -22.922 -17.016 1 98.88 155 ALA B C 1
ATOM 3489 O O . ALA B 1 155 ? -2.074 -21.766 -17.125 1 98.88 155 ALA B O 1
ATOM 3490 N N . PHE B 1 156 ? -3.57 -23.266 -16.312 1 98.81 156 PHE B N 1
ATOM 3491 C CA . PHE B 1 156 ? -4.406 -22.25 -15.695 1 98.81 156 PHE B CA 1
ATOM 3492 C C . PHE B 1 156 ? -4.797 -22.656 -14.281 1 98.81 156 PHE B C 1
ATOM 3494 O O . PHE B 1 156 ? -5.324 -23.75 -14.07 1 98.81 156 PHE B O 1
ATOM 3501 N N . ASP B 1 157 ? -4.465 -21.844 -13.312 1 98.56 157 ASP B N 1
ATOM 3502 C CA . ASP B 1 157 ? -4.895 -21.969 -11.922 1 98.56 157 ASP B CA 1
ATOM 3503 C C . ASP B 1 157 ? -5.652 -20.719 -11.477 1 98.56 157 ASP B C 1
ATOM 3505 O O . ASP B 1 157 ? -5.047 -19.719 -11.07 1 98.56 157 ASP B O 1
ATOM 3509 N N . PRO B 1 158 ? -6.988 -20.781 -11.523 1 96.81 158 PRO B N 1
ATOM 3510 C CA . PRO B 1 158 ? -7.742 -19.594 -11.125 1 96.81 158 PRO B CA 1
ATOM 3511 C C . PRO B 1 158 ? -7.387 -19.125 -9.719 1 96.81 158 PRO B C 1
ATOM 3513 O O . PRO B 1 158 ? -7.25 -17.922 -9.484 1 96.81 158 PRO B O 1
ATOM 3516 N N . ASN B 1 159 ? -7.273 -20.078 -8.719 1 95.12 159 ASN B N 1
ATOM 3517 C CA . ASN B 1 159 ? -6.938 -19.688 -7.352 1 95.12 159 ASN B CA 1
ATOM 3518 C C . ASN B 1 159 ? -7.762 -18.5 -6.891 1 95.12 159 ASN B C 1
ATOM 3520 O O . ASN B 1 159 ? -7.207 -17.438 -6.582 1 95.12 159 ASN B O 1
ATOM 3524 N N . TRP B 1 160 ? -9.047 -18.672 -6.68 1 93.44 160 TRP B N 1
ATOM 3525 C CA . TRP B 1 160 ? -10.047 -17.625 -6.512 1 93.44 160 TRP B CA 1
ATOM 3526 C C . TRP B 1 160 ? -9.734 -16.766 -5.301 1 93.44 160 TRP B C 1
ATOM 3528 O O . TRP B 1 160 ? -9.344 -17.266 -4.246 1 93.44 160 TRP B O 1
ATOM 3538 N N . ARG B 1 161 ? -9.914 -15.484 -5.48 1 91 161 ARG B N 1
ATOM 3539 C CA . ARG B 1 161 ? -9.797 -14.469 -4.438 1 91 161 ARG B CA 1
ATOM 3540 C C . ARG B 1 161 ? -10.945 -13.469 -4.512 1 91 161 ARG B C 1
ATOM 3542 O O . ARG B 1 161 ? -11.672 -13.43 -5.504 1 91 161 ARG B O 1
ATOM 3549 N N . LYS B 1 162 ? -11.039 -12.578 -3.494 1 82.88 162 LYS B N 1
ATOM 3550 C CA . LYS B 1 162 ? -12.133 -11.625 -3.324 1 82.88 162 LYS B CA 1
ATOM 3551 C C . LYS B 1 162 ? -12.266 -10.719 -4.543 1 82.88 162 LYS B C 1
ATOM 3553 O O . LYS B 1 162 ? -13.375 -10.328 -4.914 1 82.88 162 LYS B O 1
ATOM 3558 N N . LEU B 1 163 ? -11.273 -10.5 -5.207 1 80.94 163 LEU B N 1
ATOM 3559 C CA . LEU B 1 163 ? -11.25 -9.578 -6.336 1 80.94 163 LEU B CA 1
ATOM 3560 C C . LEU B 1 163 ? -11.945 -10.18 -7.547 1 80.94 163 LEU B C 1
ATOM 3562 O O . LEU B 1 163 ? -12.273 -9.469 -8.5 1 80.94 163 LEU B O 1
ATOM 3566 N N . MET B 1 164 ? -12.258 -11.383 -7.488 1 83.62 164 MET B N 1
ATOM 3567 C CA . MET B 1 164 ? -12.625 -12.109 -8.703 1 83.62 164 MET B CA 1
ATOM 3568 C C . MET B 1 164 ? -14.148 -12.211 -8.828 1 83.62 164 MET B C 1
ATOM 3570 O O . MET B 1 164 ? -14.656 -12.914 -9.703 1 83.62 164 MET B O 1
ATOM 3574 N N . ASP B 1 165 ? -14.852 -11.359 -8.039 1 81.88 165 ASP B N 1
ATOM 3575 C CA . ASP B 1 165 ? -16.297 -11.32 -8.125 1 81.88 165 ASP B CA 1
ATOM 3576 C C . ASP B 1 165 ? -16.766 -10.281 -9.148 1 81.88 165 ASP B C 1
ATOM 3578 O O . ASP B 1 165 ? -17.703 -9.516 -8.891 1 81.88 165 ASP B O 1
ATOM 3582 N N . SER B 1 166 ? -16.156 -10.148 -10.281 1 83.44 166 SER B N 1
ATOM 3583 C CA . SER B 1 166 ? -16.516 -9.156 -11.297 1 83.44 166 SER B CA 1
ATOM 3584 C C . SER B 1 166 ? -16.922 -9.828 -12.602 1 83.44 166 SER B C 1
ATOM 3586 O O . SER B 1 166 ? -16.406 -10.891 -12.953 1 83.44 166 SER B O 1
ATOM 3588 N N . PRO B 1 167 ? -17.844 -9.203 -13.289 1 83.75 167 PRO B N 1
ATOM 3589 C CA . PRO B 1 167 ? -18.25 -9.742 -14.586 1 83.75 167 PRO B CA 1
ATOM 3590 C C . PRO B 1 167 ? -17.094 -9.812 -15.578 1 83.75 167 PRO B C 1
ATOM 3592 O O . PRO B 1 167 ? -17.031 -10.734 -16.391 1 83.75 167 PRO B O 1
ATOM 3595 N N . SER B 1 168 ? -16.297 -8.867 -15.461 1 86.75 168 SER B N 1
ATOM 3596 C CA . SER B 1 168 ? -15.156 -8.836 -16.375 1 86.75 168 SER B CA 1
ATOM 3597 C C . SER B 1 168 ? -14.258 -10.055 -16.172 1 86.75 168 SER B C 1
ATOM 3599 O O . SER B 1 168 ? -13.734 -10.609 -17.141 1 86.75 168 SER B O 1
ATOM 3601 N N . TYR B 1 169 ? -14.133 -10.477 -14.984 1 91.81 169 TYR B N 1
ATOM 3602 C CA . TYR B 1 169 ? -13.312 -11.656 -14.727 1 91.81 169 TYR B CA 1
ATOM 3603 C C . TYR B 1 169 ? -13.953 -12.906 -15.312 1 91.81 169 TYR B C 1
ATOM 3605 O O . TYR B 1 169 ? -13.258 -13.789 -15.82 1 91.81 169 TYR B O 1
ATOM 3613 N N . ARG B 1 170 ? -15.234 -12.984 -15.312 1 91.19 170 ARG B N 1
ATOM 3614 C CA . ARG B 1 170 ? -15.938 -14.172 -15.781 1 91.19 170 ARG B CA 1
ATOM 3615 C C . ARG B 1 170 ? -15.656 -14.422 -17.266 1 91.19 170 ARG B C 1
ATOM 3617 O O . ARG B 1 170 ? -15.453 -15.562 -17.672 1 91.19 170 ARG B O 1
ATOM 3624 N N . LEU B 1 171 ? -15.711 -13.375 -18.031 1 93.25 171 LEU B N 1
ATOM 3625 C CA . LEU B 1 171 ? -15.453 -13.5 -19.453 1 93.25 171 LEU B CA 1
ATOM 3626 C C . LEU B 1 171 ? -14.016 -13.953 -19.719 1 93.25 171 LEU B C 1
ATOM 3628 O O . LEU B 1 171 ? -13.781 -14.828 -20.547 1 93.25 171 LEU B O 1
ATOM 3632 N N . LEU B 1 172 ? -13.102 -13.328 -19.016 1 95.81 172 LEU B N 1
ATOM 3633 C CA . LEU B 1 172 ? -11.695 -13.695 -19.141 1 95.81 172 LEU B CA 1
ATOM 3634 C C . LEU B 1 172 ? -11.453 -15.133 -18.703 1 95.81 172 LEU B C 1
ATOM 3636 O O . LEU B 1 172 ? -10.734 -15.883 -19.359 1 95.81 172 LEU B O 1
ATOM 3640 N N . PHE B 1 173 ? -12.117 -15.422 -17.656 1 96.62 173 PHE B N 1
ATOM 3641 C CA . PHE B 1 173 ? -12.039 -16.766 -17.078 1 96.62 173 PHE B CA 1
ATOM 3642 C C . PHE B 1 173 ? -12.477 -17.812 -18.094 1 96.62 173 PHE B C 1
ATOM 3644 O O . PHE B 1 173 ? -11.766 -18.797 -18.312 1 96.62 173 PHE B O 1
ATOM 3651 N N . GLN B 1 174 ? -13.508 -17.609 -18.719 1 96.69 174 GLN B N 1
ATOM 3652 C CA . GLN B 1 174 ? -14.039 -18.547 -19.688 1 96.69 174 GLN B CA 1
ATOM 3653 C C . GLN B 1 174 ? -13.117 -18.672 -20.906 1 96.69 174 GLN B C 1
ATOM 3655 O O . GLN B 1 174 ? -12.883 -19.766 -21.406 1 96.69 174 GLN B O 1
ATOM 3660 N N . GLN B 1 175 ? -12.672 -17.594 -21.312 1 97.5 175 GLN B N 1
ATOM 3661 C CA . GLN B 1 175 ? -11.766 -17.594 -22.469 1 97.5 175 GLN B CA 1
ATOM 3662 C C . GLN B 1 175 ? -10.492 -18.375 -22.156 1 97.5 175 GLN B C 1
ATOM 3664 O O . GLN B 1 175 ? -10.031 -19.172 -22.969 1 97.5 175 GLN B O 1
ATOM 3669 N N . LEU B 1 176 ? -9.977 -18.109 -21 1 98.12 176 LEU B N 1
ATOM 3670 C CA . LEU B 1 176 ? -8.734 -18.766 -20.625 1 98.12 176 LEU B CA 1
ATOM 3671 C C . LEU B 1 176 ? -8.961 -20.266 -20.438 1 98.12 176 LEU B C 1
ATOM 3673 O O . LEU B 1 176 ? -8.109 -21.078 -20.828 1 98.12 176 LEU B O 1
ATOM 3677 N N . LEU B 1 177 ? -10.07 -20.641 -19.906 1 98.12 177 LEU B N 1
ATOM 3678 C CA . LEU B 1 177 ? -10.406 -22.047 -19.75 1 98.12 177 LEU B CA 1
ATOM 3679 C C . LEU B 1 177 ? -10.461 -22.75 -21.109 1 98.12 177 LEU B C 1
ATOM 3681 O O . LEU B 1 177 ? -9.945 -23.859 -21.266 1 98.12 177 LEU B O 1
ATOM 3685 N N . SER B 1 178 ? -11.008 -22.078 -22.016 1 98.19 178 SER B N 1
ATOM 3686 C CA . SER B 1 178 ? -11.195 -22.672 -23.328 1 98.19 178 SER B CA 1
ATOM 3687 C C . SER B 1 178 ? -9.859 -22.922 -24.016 1 98.19 178 SER B C 1
ATOM 3689 O O . SER B 1 178 ? -9.758 -23.781 -24.906 1 98.19 178 SER B O 1
ATOM 3691 N N . LEU B 1 179 ? -8.852 -22.219 -23.594 1 98.25 179 LEU B N 1
ATOM 3692 C CA . LEU B 1 179 ? -7.531 -22.328 -24.203 1 98.25 179 LEU B CA 1
ATOM 3693 C C . LEU B 1 179 ? -6.641 -23.281 -23.406 1 98.25 179 LEU B C 1
ATOM 3695 O O . LEU B 1 179 ? -5.559 -23.656 -23.859 1 98.25 179 LEU B O 1
ATOM 3699 N N . SER B 1 180 ? -7.074 -23.766 -22.281 1 98.56 180 SER B N 1
ATOM 3700 C CA . SER B 1 180 ? -6.184 -24.391 -21.297 1 98.56 180 SER B CA 1
ATOM 3701 C C . SER B 1 180 ? -6.027 -25.875 -21.578 1 98.56 180 SER B C 1
ATOM 3703 O O . SER B 1 180 ? -6.988 -26.547 -21.938 1 98.56 180 SER B O 1
ATOM 3705 N N . HIS B 1 181 ? -4.824 -26.328 -21.359 1 98.44 181 HIS B N 1
ATOM 3706 C CA . HIS B 1 181 ? -4.492 -27.75 -21.438 1 98.44 181 HIS B CA 1
ATOM 3707 C C . HIS B 1 181 ? -4.398 -28.375 -20.047 1 98.44 181 HIS B C 1
ATOM 3709 O O . HIS B 1 181 ? -4.598 -29.578 -19.906 1 98.44 181 HIS B O 1
ATOM 3715 N N . TYR B 1 182 ? -3.994 -27.625 -19.094 1 98.75 182 TYR B N 1
ATOM 3716 C CA . TYR B 1 182 ? -3.881 -28 -17.688 1 98.75 182 TYR B CA 1
ATOM 3717 C C . TYR B 1 182 ? -4.633 -27.031 -16.797 1 98.75 182 TYR B C 1
ATOM 3719 O O . TYR B 1 182 ? -4.363 -25.828 -16.812 1 98.75 182 TYR B O 1
ATOM 3727 N N . VAL B 1 183 ? -5.633 -27.516 -16 1 98.81 183 VAL B N 1
ATOM 3728 C CA . VAL B 1 183 ? -6.391 -26.641 -15.109 1 98.81 183 VAL B CA 1
ATOM 3729 C C . VAL B 1 183 ? -6.348 -27.203 -13.695 1 98.81 183 VAL B C 1
ATOM 3731 O O . VAL B 1 183 ? -6.613 -28.391 -13.477 1 98.81 183 VAL B O 1
ATOM 3734 N N . LYS B 1 184 ? -5.957 -26.406 -12.781 1 98.88 184 LYS B N 1
ATOM 3735 C CA . LYS B 1 184 ? -6.035 -26.781 -11.375 1 98.88 184 LYS B CA 1
ATOM 3736 C C . LYS B 1 184 ? -7.137 -26.016 -10.656 1 98.88 184 LYS B C 1
ATOM 3738 O O . LYS B 1 184 ? -7.262 -24.797 -10.82 1 98.88 184 LYS B O 1
ATOM 3743 N N . VAL B 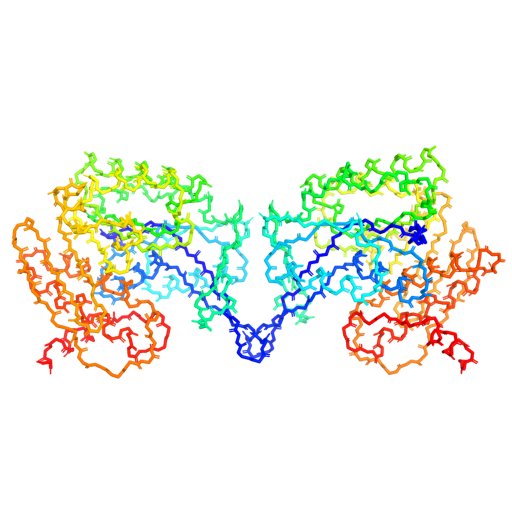1 185 ? -7.949 -26.703 -9.875 1 98.25 185 VAL B N 1
ATOM 3744 C CA . VAL B 1 185 ? -8.977 -26.094 -9.047 1 98.25 185 VAL B CA 1
ATOM 3745 C C . VAL B 1 185 ? -9.109 -26.859 -7.73 1 98.25 185 VAL B C 1
ATOM 3747 O O . VAL B 1 185 ? -8.922 -28.078 -7.695 1 98.25 185 VAL B O 1
ATOM 3750 N N . SER B 1 186 ? -9.398 -26.125 -6.703 1 97.25 186 SER B N 1
ATOM 3751 C CA . SER B 1 186 ? -9.789 -26.75 -5.445 1 97.25 186 SER B CA 1
ATOM 3752 C C . SER B 1 186 ? -11.305 -26.844 -5.324 1 97.25 186 SER B C 1
ATOM 3754 O O . SER B 1 186 ? -12.039 -26.219 -6.105 1 97.25 186 SER B O 1
ATOM 3756 N N . ASP B 1 187 ? -11.742 -27.609 -4.359 1 95.25 187 ASP B N 1
ATOM 3757 C CA . ASP B 1 187 ? -13.172 -27.672 -4.078 1 95.25 187 ASP B CA 1
ATOM 3758 C C . ASP B 1 187 ? -13.703 -26.297 -3.674 1 95.25 187 ASP B C 1
ATOM 3760 O O . ASP B 1 187 ? -14.781 -25.891 -4.105 1 95.25 187 ASP B O 1
ATOM 3764 N N . GLU B 1 188 ? -12.938 -25.562 -2.959 1 93.44 188 GLU B N 1
ATOM 3765 C CA . GLU B 1 188 ? -13.32 -24.203 -2.561 1 93.44 188 GLU B CA 1
ATOM 3766 C C . GLU B 1 188 ? -13.406 -23.281 -3.77 1 93.44 188 GLU B C 1
ATOM 3768 O O . GLU B 1 188 ? -14.328 -22.469 -3.869 1 93.44 188 GLU B O 1
ATOM 3773 N N . ASP B 1 189 ? -12.422 -23.391 -4.621 1 95.25 189 ASP B N 1
ATOM 3774 C CA . ASP B 1 189 ? -12.453 -22.609 -5.852 1 95.25 189 ASP B CA 1
ATOM 3775 C C . ASP B 1 189 ? -13.75 -22.828 -6.617 1 95.25 189 ASP B C 1
ATOM 3777 O O . ASP B 1 189 ? -14.391 -21.875 -7.066 1 95.25 189 ASP B O 1
ATOM 3781 N N . LEU B 1 190 ? -14.102 -24.094 -6.812 1 95.19 190 LEU B N 1
ATOM 3782 C CA . LEU B 1 190 ? -15.266 -24.438 -7.617 1 95.19 190 LEU B CA 1
ATOM 3783 C C . LEU B 1 190 ? -16.547 -23.844 -7.02 1 95.19 190 LEU B C 1
ATOM 3785 O O . LEU B 1 190 ? -17.406 -23.359 -7.75 1 95.19 190 LEU B O 1
ATOM 3789 N N . GLU B 1 191 ? -16.562 -23.906 -5.75 1 93.75 191 GLU B N 1
ATOM 3790 C CA . GLU B 1 191 ? -17.719 -23.344 -5.066 1 93.75 191 GLU B CA 1
ATOM 3791 C C . GLU B 1 191 ? -17.859 -21.844 -5.328 1 93.75 191 GLU B C 1
ATOM 3793 O O . GLU B 1 191 ? -18.969 -21.328 -5.469 1 93.75 191 GLU B O 1
ATOM 3798 N N . ARG B 1 192 ? -16.766 -21.188 -5.383 1 92.62 192 ARG B N 1
ATOM 3799 C CA . ARG B 1 192 ? -16.766 -19.734 -5.555 1 92.62 192 ARG B CA 1
ATOM 3800 C C . ARG B 1 192 ? -16.906 -19.359 -7.023 1 92.62 192 ARG B C 1
ATOM 3802 O O . ARG B 1 192 ? -17.469 -18.328 -7.352 1 92.62 192 ARG B O 1
ATOM 3809 N N . LEU B 1 193 ? -16.328 -20.156 -7.891 1 93.44 193 LEU B N 1
ATOM 3810 C CA . LEU B 1 193 ? -16.359 -19.891 -9.328 1 93.44 193 LEU B CA 1
ATOM 3811 C C . LEU B 1 193 ? -17.75 -20.188 -9.898 1 93.44 193 LEU B C 1
ATOM 3813 O O . LEU B 1 193 ? -18.172 -19.547 -10.867 1 93.44 193 LEU B O 1
ATOM 3817 N N . PHE B 1 194 ? -18.391 -21.188 -9.359 1 94.25 194 PHE B N 1
ATOM 3818 C CA . PHE B 1 194 ? -19.703 -21.609 -9.82 1 94.25 194 PHE B CA 1
ATOM 3819 C C . PHE B 1 194 ? -20.672 -21.703 -8.656 1 94.25 194 PHE B C 1
ATOM 3821 O O . PHE B 1 194 ? -21.188 -22.781 -8.359 1 94.25 194 PHE B O 1
ATOM 3828 N N . PRO B 1 195 ? -20.984 -20.5 -8.148 1 91.75 195 PRO B N 1
ATOM 3829 C CA . PRO B 1 195 ? -21.859 -20.547 -6.977 1 91.75 195 PRO B CA 1
ATOM 3830 C C . PRO B 1 195 ? -23.219 -21.156 -7.281 1 91.75 195 PRO B C 1
ATOM 3832 O O . PRO B 1 195 ? -23.875 -20.766 -8.242 1 91.75 195 PRO B O 1
ATOM 3835 N N . GLY B 1 196 ? -23.656 -22.125 -6.469 1 92.94 196 GLY B N 1
ATOM 3836 C CA . GLY B 1 196 ? -24.969 -22.734 -6.59 1 92.94 196 GLY B CA 1
ATOM 3837 C C . GLY B 1 196 ? -25.016 -23.859 -7.605 1 92.94 196 GLY B C 1
ATOM 3838 O O . GLY B 1 196 ? -26.047 -24.531 -7.754 1 92.94 196 GLY B O 1
ATOM 3839 N N . ASP B 1 197 ? -23.953 -24.047 -8.305 1 94.81 197 ASP B N 1
ATOM 3840 C CA . ASP B 1 197 ? -23.891 -25.109 -9.297 1 94.81 197 ASP B CA 1
ATOM 3841 C C . ASP B 1 197 ? -23.688 -26.469 -8.633 1 94.81 197 ASP B C 1
ATOM 3843 O O . ASP B 1 197 ? -22.656 -26.703 -8.008 1 94.81 197 ASP B O 1
ATOM 3847 N N . THR B 1 198 ? -24.594 -27.391 -8.781 1 93.94 198 THR B N 1
ATOM 3848 C CA . THR B 1 198 ? -24.547 -28.703 -8.125 1 93.94 198 THR B CA 1
ATOM 3849 C C . THR B 1 198 ? -23.594 -29.641 -8.859 1 93.94 198 THR B C 1
ATOM 3851 O O . THR B 1 198 ? -23.219 -30.688 -8.328 1 93.94 198 THR B O 1
ATOM 3854 N N . ASN B 1 199 ? -23.172 -29.328 -10.016 1 95.56 199 ASN B N 1
ATOM 3855 C CA . ASN B 1 199 ? -22.203 -30.094 -10.797 1 95.56 199 ASN B CA 1
ATOM 3856 C C . ASN B 1 199 ? -21.094 -29.188 -11.344 1 95.56 199 ASN B C 1
ATOM 3858 O O . ASN B 1 199 ? -20.844 -29.188 -12.547 1 95.56 199 ASN B O 1
ATOM 3862 N N . ALA B 1 200 ? -20.469 -28.484 -10.484 1 96.38 200 ALA B N 1
ATOM 3863 C CA . ALA B 1 200 ? -19.469 -27.484 -10.836 1 96.38 200 ALA B CA 1
ATOM 3864 C C . ALA B 1 200 ? -18.328 -28.094 -11.656 1 96.38 200 ALA B C 1
ATOM 3866 O O . ALA B 1 200 ? -17.812 -27.453 -12.57 1 96.38 200 ALA B O 1
ATOM 3867 N N . LEU B 1 201 ? -17.938 -29.297 -11.32 1 95.94 201 LEU B N 1
ATOM 3868 C CA . LEU B 1 201 ? -16.844 -29.953 -12.031 1 95.94 201 LEU B CA 1
ATOM 3869 C C . LEU B 1 201 ? -17.234 -30.219 -13.484 1 95.94 201 LEU B C 1
ATOM 3871 O O . LEU B 1 201 ? -16.406 -30.031 -14.383 1 95.94 201 LEU B O 1
ATOM 3875 N N . ALA B 1 202 ? -18.438 -30.656 -13.711 1 96.06 202 ALA B N 1
ATOM 3876 C CA . ALA B 1 202 ? -18.906 -30.875 -15.07 1 96.06 202 ALA B CA 1
ATOM 3877 C C . ALA B 1 202 ? -18.938 -29.578 -15.867 1 96.06 202 ALA B C 1
ATOM 3879 O O . ALA B 1 202 ? -18.625 -29.562 -17.062 1 96.06 202 ALA B O 1
ATOM 3880 N N . THR B 1 203 ? -19.422 -28.609 -15.172 1 97.31 203 THR B N 1
ATOM 3881 C CA . THR B 1 203 ? -19.438 -27.297 -15.805 1 97.31 203 THR B CA 1
ATOM 3882 C C . THR B 1 203 ? -18.031 -26.859 -16.203 1 97.31 203 THR B C 1
ATOM 3884 O O . THR B 1 203 ? -17.812 -26.359 -17.297 1 97.31 203 THR B O 1
ATOM 3887 N N . LEU B 1 204 ? -17.094 -27.031 -15.305 1 97.94 204 LEU B N 1
ATOM 3888 C CA . LEU B 1 204 ? -15.703 -26.703 -15.586 1 97.94 204 LEU B CA 1
ATOM 3889 C C . LEU B 1 204 ? -15.195 -27.484 -16.781 1 97.94 204 LEU B C 1
ATOM 3891 O O . LEU B 1 204 ? -14.531 -26.922 -17.656 1 97.94 204 LEU B O 1
ATOM 3895 N N . GLN B 1 205 ? -15.492 -28.734 -16.875 1 97.56 205 GLN B N 1
ATOM 3896 C CA . GLN B 1 205 ? -15.062 -29.594 -17.969 1 97.56 205 GLN B CA 1
ATOM 3897 C C . GLN B 1 205 ? -15.625 -29.109 -19.297 1 97.56 205 GLN B C 1
ATOM 3899 O O . GLN B 1 205 ? -14.953 -29.172 -20.328 1 97.56 205 GLN B O 1
ATOM 3904 N N . SER B 1 206 ? -16.844 -28.641 -19.203 1 97.25 206 SER B N 1
ATOM 3905 C CA . SER B 1 206 ? -17.484 -28.156 -20.422 1 97.25 206 SER B CA 1
ATOM 3906 C C . SER B 1 206 ? -16.812 -26.891 -20.938 1 97.25 206 SER B C 1
ATOM 3908 O O . SER B 1 206 ? -16.75 -26.656 -22.141 1 97.25 206 SER B O 1
ATOM 3910 N N . LEU B 1 207 ? -16.359 -26.094 -20.047 1 97.44 207 LEU B N 1
ATOM 3911 C CA . LEU B 1 207 ? -15.711 -24.828 -20.391 1 97.44 207 LEU B CA 1
ATOM 3912 C C . LEU B 1 207 ? -14.266 -25.062 -20.812 1 97.44 207 LEU B C 1
ATOM 3914 O O . LEU B 1 207 ? -13.664 -24.203 -21.469 1 97.44 207 LEU B O 1
ATOM 3918 N N . ALA B 1 208 ? -13.68 -26.188 -20.391 1 97.75 208 ALA B N 1
ATOM 3919 C CA . ALA B 1 208 ? -12.297 -26.531 -20.703 1 97.75 208 ALA B CA 1
ATOM 3920 C C . ALA B 1 208 ? -12.219 -27.906 -21.359 1 97.75 208 ALA B C 1
ATOM 3922 O O . ALA B 1 208 ? -11.609 -28.828 -20.812 1 97.75 208 ALA B O 1
ATOM 3923 N N . PRO B 1 209 ? -12.672 -28.031 -22.516 1 94.75 209 PRO B N 1
ATOM 3924 C CA . PRO B 1 209 ? -12.875 -29.359 -23.109 1 94.75 209 PRO B CA 1
ATOM 3925 C C . PRO B 1 209 ? -11.562 -30.094 -23.375 1 94.75 209 PRO B C 1
ATOM 3927 O O . PRO B 1 209 ? -11.539 -31.328 -23.406 1 94.75 209 PRO B O 1
ATOM 3930 N N . GLN B 1 210 ? -10.492 -29.484 -23.516 1 94.62 210 GLN B N 1
ATOM 3931 C CA . GLN B 1 210 ? -9.25 -30.172 -23.844 1 94.62 210 GLN B CA 1
ATOM 3932 C C . GLN B 1 210 ? -8.383 -30.359 -22.594 1 94.62 210 GLN B C 1
ATOM 3934 O O . GLN B 1 210 ? -7.328 -31 -22.656 1 94.62 210 GLN B O 1
ATOM 3939 N N . ALA B 1 211 ? -8.844 -29.875 -21.484 1 98 211 ALA B N 1
ATOM 3940 C CA . ALA B 1 211 ? -7.957 -29.75 -20.344 1 98 211 ALA B CA 1
ATOM 3941 C C . ALA B 1 211 ? -7.914 -31.031 -19.531 1 98 211 ALA B C 1
ATOM 3943 O O . ALA B 1 211 ? -8.938 -31.703 -19.359 1 98 211 ALA B O 1
ATOM 3944 N N . GLU B 1 212 ? -6.695 -31.375 -19.062 1 98.31 212 GLU B N 1
ATOM 3945 C CA . GLU B 1 212 ? -6.547 -32.188 -17.859 1 98.31 212 GLU B CA 1
ATOM 3946 C C . GLU B 1 212 ? -6.789 -31.328 -16.609 1 98.31 212 GLU B C 1
ATOM 3948 O O . GLU B 1 212 ? -6.312 -30.203 -16.516 1 98.31 212 GLU B O 1
ATOM 3953 N N . ILE B 1 213 ? -7.613 -31.938 -15.695 1 98.75 213 ILE B N 1
ATOM 3954 C CA . ILE B 1 213 ? -7.969 -31.172 -14.516 1 98.75 213 ILE B CA 1
ATOM 3955 C C . ILE B 1 213 ? -7.32 -31.781 -13.281 1 98.75 213 ILE B C 1
ATOM 3957 O O . ILE B 1 213 ? -7.414 -33 -13.062 1 98.75 213 ILE B O 1
ATOM 3961 N N . LEU B 1 214 ? -6.562 -31.031 -12.586 1 98.81 214 LEU B N 1
ATOM 3962 C CA . LEU B 1 214 ? -6.121 -31.359 -11.234 1 98.81 214 LEU B CA 1
ATOM 3963 C C . LEU B 1 214 ? -7.078 -30.797 -10.195 1 98.81 214 LEU B C 1
ATOM 3965 O O . LEU B 1 214 ? -7.082 -29.594 -9.938 1 98.81 214 LEU B O 1
ATOM 3969 N N . TYR B 1 215 ? -7.871 -31.625 -9.602 1 98.5 215 TYR B N 1
ATOM 3970 C CA . TYR B 1 215 ? -8.867 -31.266 -8.602 1 98.5 215 TYR B CA 1
ATOM 3971 C C . TYR B 1 215 ? -8.359 -31.547 -7.195 1 98.5 215 TYR B C 1
ATOM 3973 O O . TYR B 1 215 ? -8.203 -32.719 -6.809 1 98.5 215 TYR B O 1
ATOM 3981 N N . THR B 1 216 ? -8.07 -30.484 -6.461 1 98.12 216 THR B N 1
ATOM 3982 C CA . THR B 1 216 ? -7.465 -30.656 -5.141 1 98.12 216 THR B CA 1
ATOM 3983 C C . THR B 1 216 ? -8.531 -30.609 -4.051 1 98.12 216 THR B C 1
ATOM 3985 O O . THR B 1 216 ? -9.461 -29.797 -4.125 1 98.12 216 THR B O 1
ATOM 3988 N N . LEU B 1 217 ? -8.414 -31.469 -3.021 1 96.38 217 LEU B N 1
ATOM 3989 C CA . LEU B 1 217 ? -9.414 -31.656 -1.972 1 96.38 217 LEU B CA 1
ATOM 3990 C C . LEU B 1 217 ? -8.781 -31.531 -0.591 1 96.38 217 LEU B C 1
ATOM 3992 O O . LEU B 1 217 ? -9.172 -32.219 0.343 1 96.38 217 LEU B O 1
ATOM 3996 N N . GLY B 1 218 ? -7.758 -30.766 -0.483 1 92.69 218 GLY B N 1
ATOM 3997 C CA . GLY B 1 218 ? -7.082 -30.547 0.789 1 92.69 218 GLY B CA 1
ATOM 3998 C C . GLY B 1 218 ? -6.477 -31.828 1.355 1 92.69 218 GLY B C 1
ATOM 3999 O O . GLY B 1 218 ? -5.719 -32.5 0.671 1 92.69 218 GLY B O 1
ATOM 4000 N N . ALA B 1 219 ? -6.855 -32.094 2.586 1 92.44 219 ALA B N 1
ATOM 4001 C CA . ALA B 1 219 ? -6.289 -33.25 3.303 1 92.44 219 ALA B CA 1
ATOM 4002 C C . ALA B 1 219 ? -6.742 -34.562 2.684 1 92.44 219 ALA B C 1
ATOM 4004 O O . ALA B 1 219 ? -6.137 -35.594 2.928 1 92.44 219 ALA B O 1
ATOM 4005 N N . LYS B 1 220 ? -7.75 -34.531 1.868 1 95.38 220 LYS B N 1
ATOM 4006 C CA . LYS B 1 220 ? -8.273 -35.75 1.251 1 95.38 220 LYS B CA 1
ATOM 4007 C C . LYS B 1 220 ? -7.465 -36.125 0.019 1 95.38 220 LYS B C 1
ATOM 4009 O O . LYS B 1 220 ? -7.598 -37.25 -0.497 1 95.38 220 LYS B O 1
ATOM 4014 N N . GLY B 1 221 ? -6.637 -35.25 -0.446 1 97.44 221 GLY B N 1
ATOM 4015 C CA . GLY B 1 221 ? -5.812 -35.531 -1.61 1 97.44 221 GLY B CA 1
ATOM 4016 C C . GLY B 1 221 ? -6.238 -34.75 -2.846 1 97.44 221 GLY B C 1
ATOM 4017 O O . GLY B 1 221 ? -6.52 -33.562 -2.771 1 97.44 221 GLY B O 1
ATOM 4018 N N . MET B 1 222 ? -6.098 -35.438 -3.99 1 98.56 222 MET B N 1
ATOM 4019 C CA . MET B 1 222 ? -6.426 -34.781 -5.254 1 98.56 222 MET B CA 1
ATOM 4020 C C . MET B 1 222 ? -6.844 -35.812 -6.305 1 98.56 222 MET B C 1
ATOM 4022 O O . MET B 1 222 ? -6.676 -37 -6.102 1 98.56 222 MET B O 1
ATOM 4026 N N . GLN B 1 223 ? -7.43 -35.344 -7.316 1 98.5 223 GLN B N 1
ATOM 4027 C CA . GLN B 1 223 ? -7.859 -36.156 -8.445 1 98.5 223 GLN B CA 1
ATOM 4028 C C . GLN B 1 223 ? -7.363 -35.562 -9.766 1 98.5 223 GLN B C 1
ATOM 4030 O O . GLN B 1 223 ? -7.25 -34.344 -9.914 1 98.5 223 GLN B O 1
ATOM 4035 N N . TRP B 1 224 ? -6.953 -36.469 -10.602 1 98.62 224 TRP B N 1
ATOM 4036 C CA . TRP B 1 224 ? -6.73 -36.125 -12.008 1 98.62 224 TRP B CA 1
ATOM 4037 C C . TRP B 1 224 ? -7.938 -36.531 -12.852 1 98.62 224 TRP B C 1
ATOM 4039 O O . TRP B 1 224 ? -8.414 -37.656 -12.766 1 98.62 224 TRP B O 1
ATOM 4049 N N . ILE B 1 225 ? -8.445 -35.594 -13.633 1 98.38 225 ILE B N 1
ATOM 4050 C CA . ILE B 1 225 ? -9.664 -35.812 -14.398 1 98.38 225 ILE B CA 1
ATOM 4051 C C . ILE B 1 225 ? -9.438 -35.438 -15.859 1 98.38 225 ILE B C 1
ATOM 4053 O O . ILE B 1 225 ? -8.961 -34.344 -16.141 1 98.38 225 ILE B O 1
ATOM 4057 N N . LYS B 1 226 ? -9.742 -36.25 -16.75 1 96.81 226 LYS B N 1
ATOM 4058 C CA . LYS B 1 226 ? -9.773 -36 -18.188 1 96.81 226 LYS B CA 1
ATOM 4059 C C . LYS B 1 226 ? -10.922 -36.781 -18.844 1 96.81 226 LYS B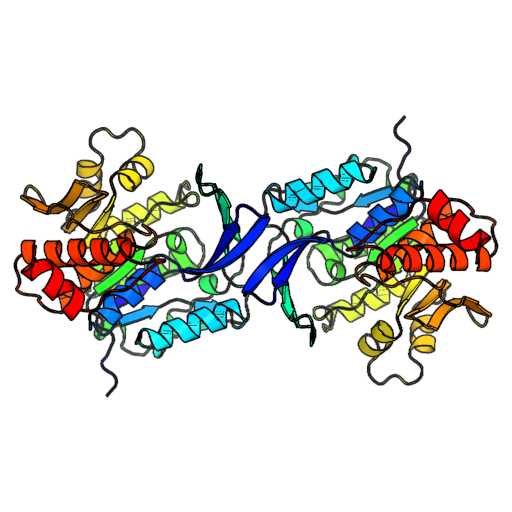 C 1
ATOM 4061 O O . LYS B 1 226 ? -10.898 -38 -18.922 1 96.81 226 LYS B O 1
ATOM 4066 N N . GLY B 1 227 ? -11.875 -35.96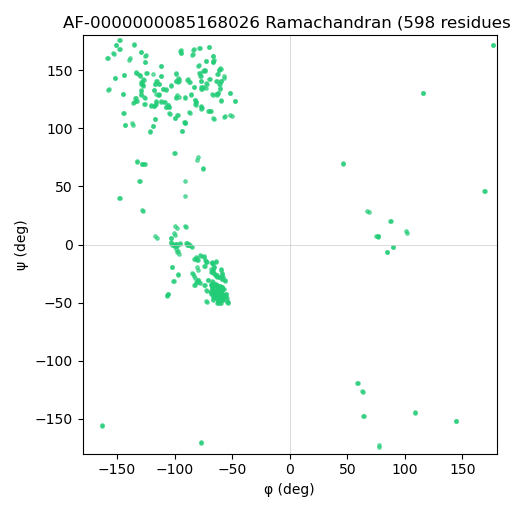9 -19.328 1 93.12 227 GLY B N 1
ATOM 4067 C CA . GLY B 1 227 ? -13.086 -36.625 -19.781 1 93.12 227 GLY B CA 1
ATOM 4068 C C . GLY B 1 227 ? -13.781 -37.438 -18.703 1 93.12 227 GLY B C 1
ATOM 4069 O O . GLY B 1 227 ? -14.086 -36.906 -17.625 1 93.12 227 GLY B O 1
ATOM 4070 N N . GLU B 1 228 ? -13.898 -38.719 -18.953 1 93.94 228 GLU B N 1
ATOM 4071 C CA . GLU B 1 228 ? -14.578 -39.594 -18 1 93.94 228 GLU B CA 1
ATOM 4072 C C . GLU B 1 228 ? -13.57 -40.281 -17.078 1 93.94 228 GLU B C 1
ATOM 4074 O O . GLU B 1 228 ? -13.961 -40.906 -16.094 1 93.94 228 GLU B O 1
ATOM 4079 N N . GLN B 1 229 ? -12.383 -40.125 -17.359 1 96.81 229 GLN B N 1
ATOM 4080 C CA . GLN B 1 229 ? -11.352 -40.781 -16.562 1 96.81 229 GLN B CA 1
ATOM 4081 C C . GLN B 1 229 ? -11.039 -39.969 -15.305 1 96.81 229 GLN B C 1
ATOM 4083 O O . GLN B 1 229 ? -10.898 -38.75 -15.359 1 96.81 229 GLN B O 1
ATOM 4088 N N . VAL B 1 230 ? -10.945 -40.688 -14.211 1 98 230 VAL B N 1
ATOM 4089 C CA . VAL B 1 230 ? -10.602 -40.094 -12.922 1 98 230 VAL B CA 1
ATOM 4090 C C . VAL B 1 230 ? -9.539 -40.938 -12.234 1 98 230 VAL B C 1
ATOM 4092 O O . VAL B 1 230 ? -9.68 -42.188 -12.148 1 98 230 VAL B O 1
ATOM 4095 N N . ILE B 1 231 ? -8.484 -40.344 -11.859 1 98.44 231 ILE B N 1
ATOM 4096 C CA . ILE B 1 231 ? -7.445 -40.969 -11.062 1 98.44 231 ILE B CA 1
ATOM 4097 C C . ILE B 1 231 ? -7.344 -40.312 -9.695 1 98.44 231 ILE B C 1
ATOM 4099 O O . ILE B 1 231 ? -7.227 -39.094 -9.609 1 98.44 231 ILE B O 1
ATOM 4103 N N . ASP B 1 232 ? -7.379 -41.094 -8.648 1 98.19 232 ASP B N 1
ATOM 4104 C CA . ASP B 1 232 ? -7.277 -40.594 -7.285 1 98.19 232 ASP B CA 1
ATOM 4105 C C . ASP B 1 232 ? -5.844 -40.688 -6.77 1 98.19 232 ASP B C 1
ATOM 4107 O O . ASP B 1 232 ? -5.137 -41.656 -7.062 1 98.19 232 ASP B O 1
ATOM 4111 N N . GLN B 1 233 ? -5.477 -39.719 -6.039 1 98.25 233 GLN B N 1
ATOM 4112 C CA . GLN B 1 233 ? -4.203 -39.656 -5.328 1 98.25 233 GLN B CA 1
ATOM 4113 C C . GLN B 1 233 ? -4.383 -39.156 -3.904 1 98.25 233 GLN B C 1
ATOM 4115 O O . GLN B 1 233 ? -4.574 -37.938 -3.697 1 98.25 233 GLN B O 1
ATOM 4120 N N . PRO B 1 234 ? -4.355 -40.031 -2.918 1 97.5 234 PRO B N 1
ATOM 4121 C CA . PRO B 1 234 ? -4.434 -39.562 -1.532 1 97.5 234 PRO B CA 1
ATOM 4122 C C . PRO B 1 234 ? -3.293 -38.625 -1.161 1 97.5 234 PRO B C 1
ATOM 4124 O O . PRO B 1 234 ? -2.195 -38.719 -1.716 1 97.5 234 PRO B O 1
ATOM 4127 N N . ALA B 1 235 ? -3.568 -37.719 -0.231 1 97.19 235 ALA B N 1
ATOM 4128 C CA . ALA B 1 235 ? -2.506 -36.875 0.277 1 97.19 235 ALA B CA 1
ATOM 4129 C C . ALA B 1 235 ? -1.428 -37.688 0.985 1 97.19 235 ALA B C 1
ATOM 4131 O O . ALA B 1 235 ? -1.732 -38.656 1.681 1 97.19 235 ALA B O 1
ATOM 4132 N N . TYR B 1 236 ? -0.183 -37.281 0.766 1 97.5 236 TYR B N 1
ATOM 4133 C CA . TYR B 1 236 ? 0.886 -37.906 1.547 1 97.5 236 TYR B CA 1
ATOM 4134 C C . TYR B 1 236 ? 0.843 -37.406 2.996 1 97.5 236 TYR B C 1
ATOM 4136 O O . TYR B 1 236 ? 0.57 -36.25 3.264 1 97.5 236 TYR B O 1
ATOM 4144 N N . ARG B 1 237 ? 1.046 -38.281 3.949 1 94.31 237 ARG B N 1
ATOM 4145 C CA . ARG B 1 237 ? 0.998 -37.938 5.367 1 94.31 237 ARG B CA 1
ATOM 4146 C C . ARG B 1 237 ? 2.266 -37.219 5.801 1 94.31 237 ARG B C 1
ATOM 4148 O O . ARG B 1 237 ? 3.365 -37.75 5.707 1 94.31 237 ARG B O 1
ATOM 4155 N N . VAL B 1 238 ? 2.09 -36.031 6.203 1 96.12 238 VAL B N 1
ATOM 4156 C CA . VAL B 1 238 ? 3.186 -35.25 6.762 1 96.12 238 VAL B CA 1
ATOM 4157 C C . VAL B 1 238 ? 2.695 -34.469 7.977 1 96.12 238 VAL B C 1
ATOM 4159 O O . VAL B 1 238 ? 1.488 -34.344 8.195 1 96.12 238 VAL B O 1
ATOM 4162 N N . GLU B 1 239 ? 3.648 -34.031 8.844 1 96.69 239 GLU B N 1
ATOM 4163 C CA . GLU B 1 239 ? 3.291 -33.062 9.875 1 96.69 239 GLU B CA 1
ATOM 4164 C C . GLU B 1 239 ? 3.031 -31.688 9.273 1 96.69 239 GLU B C 1
ATOM 4166 O O . GLU B 1 239 ? 3.947 -31.047 8.75 1 96.69 239 GLU B O 1
ATOM 4171 N N . VAL B 1 240 ? 1.854 -31.234 9.359 1 95.94 240 VAL B N 1
ATOM 4172 C CA . VAL B 1 240 ? 1.462 -29.984 8.727 1 95.94 240 VAL B CA 1
ATOM 4173 C C . VAL B 1 240 ? 1.883 -28.812 9.602 1 95.94 240 VAL B C 1
ATOM 4175 O O . VAL B 1 240 ? 1.466 -28.703 10.758 1 95.94 240 VAL B O 1
ATOM 4178 N N . ILE B 1 241 ? 2.631 -27.953 9.125 1 95.44 241 ILE B N 1
ATOM 4179 C CA . ILE B 1 241 ? 3.121 -26.75 9.805 1 95.44 241 ILE B CA 1
ATOM 4180 C C . ILE B 1 241 ? 2.414 -25.516 9.25 1 95.44 241 ILE B C 1
ATOM 4182 O O . ILE B 1 241 ? 1.975 -24.656 10.016 1 95.44 241 ILE B O 1
ATOM 4186 N N . ASP B 1 242 ? 2.268 -25.422 7.996 1 92.12 242 ASP B N 1
ATOM 4187 C CA . ASP B 1 242 ? 1.747 -24.25 7.289 1 92.12 242 ASP B CA 1
ATOM 4188 C C . ASP B 1 242 ? 1.193 -24.641 5.918 1 92.12 242 ASP B C 1
ATOM 4190 O O . ASP B 1 242 ? 1.855 -25.344 5.156 1 92.12 242 ASP B O 1
ATOM 4194 N N . THR B 1 243 ? 0.003 -24.141 5.633 1 91.06 243 THR B N 1
ATOM 4195 C CA . THR B 1 243 ? -0.598 -24.578 4.379 1 91.06 243 THR B CA 1
ATOM 4196 C C . THR B 1 243 ? -0.4 -23.531 3.289 1 91.06 243 THR B C 1
ATOM 4198 O O . THR B 1 243 ? -0.851 -23.703 2.156 1 91.06 243 THR B O 1
ATOM 4201 N N . VAL B 1 244 ? 0.236 -22.453 3.621 1 90.12 244 VAL B N 1
ATOM 4202 C CA . VAL B 1 244 ? 0.522 -21.391 2.654 1 90.12 244 VAL B CA 1
ATOM 4203 C C . VAL B 1 244 ? 1.372 -21.953 1.515 1 90.12 244 VAL B C 1
ATOM 4205 O O . VAL B 1 244 ? 2.406 -22.578 1.753 1 90.12 244 VAL B O 1
ATOM 4208 N N . GLY B 1 245 ? 0.875 -21.797 0.31 1 94.62 245 GLY B N 1
ATOM 4209 C CA . GLY B 1 245 ? 1.659 -22.156 -0.86 1 94.62 245 GLY B CA 1
ATOM 4210 C C . GLY B 1 245 ? 1.465 -23.594 -1.29 1 94.62 245 GLY B C 1
ATOM 4211 O O . GLY B 1 245 ? 2.01 -24.016 -2.309 1 94.62 245 GLY B O 1
ATOM 4212 N N . CYS B 1 246 ? 0.675 -24.391 -0.594 1 96.81 246 CYS B N 1
ATOM 4213 C CA . CYS B 1 246 ? 0.475 -25.797 -0.927 1 96.81 246 CYS B CA 1
ATOM 4214 C C . CYS B 1 246 ? -0.126 -25.953 -2.318 1 96.81 246 CYS B C 1
ATOM 4216 O O . CYS B 1 246 ? 0.297 -26.812 -3.094 1 96.81 246 CYS B O 1
ATOM 4218 N N . GLY B 1 247 ? -1.143 -25.109 -2.572 1 97.56 247 GLY B N 1
ATOM 4219 C CA . GLY B 1 247 ? -1.732 -25.141 -3.9 1 97.56 247 GLY B CA 1
ATOM 4220 C C . GLY B 1 247 ? -0.745 -24.797 -5 1 97.56 247 GLY B C 1
ATOM 4221 O O . GLY B 1 247 ? -0.717 -25.453 -6.043 1 97.56 247 GLY B O 1
ATOM 4222 N N . ASP B 1 248 ? 0.066 -23.812 -4.75 1 98.5 248 ASP B N 1
ATOM 4223 C CA . ASP B 1 248 ? 1.078 -23.391 -5.715 1 98.5 248 ASP B CA 1
ATOM 4224 C C . ASP B 1 248 ? 2.115 -24.5 -5.93 1 98.5 248 ASP B C 1
ATOM 4226 O O . ASP B 1 248 ? 2.555 -24.734 -7.059 1 98.5 248 ASP B O 1
ATOM 4230 N N . ALA B 1 249 ? 2.482 -25.125 -4.852 1 98.5 249 ALA B N 1
ATOM 4231 C CA . ALA B 1 249 ? 3.441 -26.219 -4.926 1 98.5 249 ALA B CA 1
ATOM 4232 C C . ALA B 1 249 ? 2.879 -27.391 -5.73 1 98.5 249 ALA B C 1
ATOM 4234 O O . ALA B 1 249 ? 3.605 -28.031 -6.484 1 98.5 249 ALA B O 1
ATOM 4235 N N . SER B 1 250 ? 1.615 -27.672 -5.531 1 98.62 250 SER B N 1
ATOM 4236 C CA . SER B 1 250 ? 0.967 -28.734 -6.297 1 98.62 250 SER B CA 1
ATOM 4237 C C . SER B 1 250 ? 0.945 -28.406 -7.785 1 98.62 250 SER B C 1
ATOM 4239 O O . SER B 1 250 ? 1.258 -29.266 -8.617 1 98.62 250 SER B O 1
ATOM 4241 N N . MET B 1 251 ? 0.597 -27.188 -8.125 1 98.81 251 MET B N 1
ATOM 4242 C CA . MET B 1 251 ? 0.561 -26.75 -9.516 1 98.81 251 MET B CA 1
ATOM 4243 C C . MET B 1 251 ? 1.949 -26.812 -10.141 1 98.81 251 MET B C 1
ATOM 4245 O O . MET B 1 251 ? 2.117 -27.359 -11.234 1 98.81 251 MET B O 1
ATOM 4249 N N . GLY B 1 252 ? 2.928 -26.25 -9.406 1 98.69 252 GLY B N 1
ATOM 4250 C CA . GLY B 1 252 ? 4.305 -26.312 -9.875 1 98.69 252 GLY B CA 1
ATOM 4251 C C . GLY B 1 252 ? 4.812 -27.734 -10.031 1 98.69 252 GLY B C 1
ATOM 4252 O O . GLY B 1 252 ? 5.469 -28.047 -11.023 1 98.69 252 GLY B O 1
ATOM 4253 N N . GLY B 1 253 ? 4.527 -28.547 -9.062 1 98.62 253 GLY B N 1
ATOM 4254 C CA . GLY B 1 253 ? 4.934 -29.953 -9.125 1 98.62 253 GLY B CA 1
ATOM 4255 C C . GLY B 1 253 ? 4.309 -30.703 -10.273 1 98.62 253 GLY B C 1
ATOM 4256 O O . GLY B 1 253 ? 4.973 -31.516 -10.922 1 98.62 253 GLY B O 1
ATOM 4257 N N . TRP B 1 254 ? 3.055 -30.453 -10.531 1 98.81 254 TRP B N 1
ATOM 4258 C CA . TRP B 1 254 ? 2.326 -31.109 -11.625 1 98.81 254 TRP B CA 1
ATOM 4259 C C . TRP B 1 254 ? 2.977 -30.797 -12.969 1 98.81 254 TRP B C 1
ATOM 4261 O O . TRP B 1 254 ? 3.326 -31.703 -13.719 1 98.81 254 TRP B O 1
ATOM 4271 N N . ILE B 1 255 ? 3.229 -29.547 -13.234 1 98.81 255 ILE B N 1
ATOM 4272 C CA . ILE B 1 255 ? 3.766 -29.125 -14.523 1 98.81 255 ILE B CA 1
ATOM 4273 C C . ILE B 1 255 ? 5.23 -29.531 -14.633 1 98.81 255 ILE B C 1
ATOM 4275 O O . ILE B 1 255 ? 5.688 -29.969 -15.695 1 98.81 255 ILE B O 1
ATOM 4279 N N . ALA B 1 256 ? 5.93 -29.391 -13.523 1 98.69 256 ALA B N 1
ATOM 4280 C CA . ALA B 1 256 ? 7.324 -29.812 -13.539 1 98.69 256 ALA B CA 1
ATOM 4281 C C . ALA B 1 256 ? 7.441 -31.297 -13.906 1 98.69 256 ALA B C 1
ATOM 4283 O O . ALA B 1 256 ? 8.312 -31.688 -14.688 1 98.69 256 ALA B O 1
ATOM 4284 N N . SER B 1 257 ? 6.613 -32.125 -13.312 1 98.69 257 SER B N 1
ATOM 4285 C CA . SER B 1 257 ? 6.629 -33.562 -13.617 1 98.69 257 SER B CA 1
ATOM 4286 C C . SER B 1 257 ? 6.344 -33.812 -15.094 1 98.69 257 SER B C 1
ATOM 4288 O O . SER B 1 257 ? 7.004 -34.625 -15.719 1 98.69 257 SER B O 1
ATOM 4290 N N . GLN B 1 258 ? 5.383 -33.062 -15.641 1 98.31 258 GLN B N 1
ATOM 4291 C CA . GLN B 1 258 ? 5.055 -33.188 -17.062 1 98.31 258 GLN B CA 1
ATOM 4292 C C . GLN B 1 258 ? 6.262 -32.875 -17.938 1 98.31 258 GLN B C 1
ATOM 4294 O O . GLN B 1 258 ? 6.512 -33.562 -18.938 1 98.31 258 GLN B O 1
ATOM 4299 N N . LEU B 1 259 ? 6.988 -31.875 -17.562 1 98.19 259 LEU B N 1
ATOM 4300 C CA . LEU B 1 259 ? 8.102 -31.391 -18.375 1 98.19 259 LEU B CA 1
ATOM 4301 C C . LEU B 1 259 ? 9.328 -32.281 -18.203 1 98.19 259 LEU B C 1
ATOM 4303 O O . LEU B 1 259 ? 10.07 -32.5 -19.156 1 98.19 259 LEU B O 1
ATOM 4307 N N . ARG B 1 260 ? 9.5 -32.844 -17.047 1 97.69 260 ARG B N 1
ATOM 4308 C CA . ARG B 1 260 ? 10.664 -33.688 -16.766 1 97.69 260 ARG B CA 1
ATOM 4309 C C . ARG B 1 260 ? 10.445 -35.094 -17.297 1 97.69 260 ARG B C 1
ATOM 4311 O O . ARG B 1 260 ? 11.406 -35.781 -17.672 1 97.69 260 ARG B O 1
ATOM 4318 N N . GLN B 1 261 ? 9.156 -35.469 -17.25 1 97.62 261 GLN B N 1
ATOM 4319 C CA . GLN B 1 261 ? 8.797 -36.844 -17.641 1 97.62 261 GLN B CA 1
ATOM 4320 C C . GLN B 1 261 ? 7.605 -36.844 -18.594 1 97.62 261 GLN B C 1
ATOM 4322 O O . GLN B 1 261 ? 6.551 -37.375 -18.266 1 97.62 261 GLN B O 1
ATOM 4327 N N . PRO B 1 262 ? 7.832 -36.406 -19.797 1 96.12 262 PRO B N 1
ATOM 4328 C CA . PRO B 1 262 ? 6.695 -36.188 -20.703 1 96.12 262 PRO B CA 1
ATOM 4329 C C . PRO B 1 262 ? 5.98 -37.469 -21.078 1 96.12 262 PRO B C 1
ATOM 4331 O O . PRO B 1 262 ? 4.793 -37.469 -21.406 1 96.12 262 PRO B O 1
ATOM 4334 N N . ASP B 1 263 ? 6.641 -38.625 -20.906 1 97.31 263 ASP B N 1
ATOM 4335 C CA . ASP B 1 263 ? 6.051 -39.906 -21.344 1 97.31 263 ASP B CA 1
ATOM 4336 C C . ASP B 1 263 ? 5.508 -40.688 -20.156 1 97.31 263 ASP B C 1
ATOM 4338 O O . ASP B 1 263 ? 4.953 -41.781 -20.344 1 97.31 263 ASP B O 1
ATOM 4342 N N . ALA B 1 264 ? 5.59 -40.156 -18.969 1 98 264 ALA B N 1
ATOM 4343 C CA . ALA B 1 264 ? 5.102 -40.844 -17.781 1 98 264 ALA B CA 1
ATOM 4344 C C . ALA B 1 264 ? 3.578 -40.844 -17.719 1 98 264 ALA B C 1
ATOM 4346 O O . ALA B 1 264 ? 2.938 -39.938 -18.281 1 98 264 ALA B O 1
ATOM 4347 N N . PRO B 1 265 ? 2.998 -41.906 -17.109 1 97.62 265 PRO B N 1
ATOM 4348 C CA . PRO B 1 265 ? 1.541 -41.906 -16.953 1 97.62 265 PRO B CA 1
ATOM 4349 C C . PRO B 1 265 ? 1.056 -40.812 -15.992 1 97.62 265 PRO B C 1
ATOM 4351 O O . PRO B 1 265 ? 1.828 -40.312 -15.156 1 97.62 265 PRO B O 1
ATOM 4354 N N . ALA B 1 266 ? -0.215 -40.5 -16.062 1 97.81 266 ALA B N 1
ATOM 4355 C CA . ALA B 1 266 ? -0.839 -39.438 -15.297 1 97.81 266 ALA B CA 1
ATOM 4356 C C . ALA B 1 266 ? -0.624 -39.625 -13.797 1 97.81 266 ALA B C 1
ATOM 4358 O O . ALA B 1 266 ? -0.472 -38.656 -13.047 1 97.81 266 ALA B O 1
ATOM 4359 N N . GLN B 1 267 ? -0.544 -40.844 -13.383 1 97.94 267 GLN B N 1
ATOM 4360 C CA . GL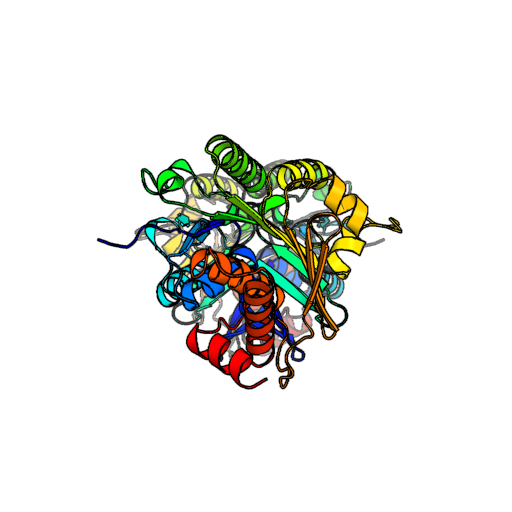N B 1 267 ? -0.376 -41.188 -11.969 1 97.94 267 GLN B CA 1
ATOM 4361 C C . GLN B 1 267 ? 0.941 -40.625 -11.43 1 97.94 267 GLN B C 1
ATOM 4363 O O . GLN B 1 267 ? 1.008 -40.188 -10.289 1 97.94 267 GLN B O 1
ATOM 4368 N N . VAL B 1 268 ? 1.932 -40.719 -12.234 1 98.06 268 VAL B N 1
ATOM 4369 C CA . VAL B 1 268 ? 3.252 -40.25 -11.828 1 98.06 268 VAL B CA 1
ATOM 4370 C C . VAL B 1 268 ? 3.209 -38.719 -11.594 1 98.06 268 VAL B C 1
ATOM 4372 O O . VAL B 1 268 ? 3.76 -38.25 -10.609 1 98.06 268 VAL B O 1
ATOM 4375 N N . HIS B 1 269 ? 2.568 -38 -12.492 1 98.44 269 HIS B N 1
ATOM 4376 C CA . HIS B 1 269 ? 2.453 -36.562 -12.375 1 98.44 269 HIS B CA 1
ATOM 4377 C C . HIS B 1 269 ? 1.631 -36.156 -11.156 1 98.44 269 HIS B C 1
ATOM 4379 O O . HIS B 1 269 ? 1.953 -35.188 -10.469 1 98.44 269 HIS B O 1
ATOM 4385 N N . LEU B 1 270 ? 0.611 -36.969 -10.859 1 98.38 270 LEU B N 1
ATOM 4386 C CA . LEU B 1 270 ? -0.231 -36.719 -9.688 1 98.38 270 LEU B CA 1
ATOM 4387 C C . LEU B 1 270 ? 0.559 -36.938 -8.398 1 98.38 270 LEU B C 1
ATOM 4389 O O . LEU B 1 270 ? 0.393 -36.188 -7.441 1 98.38 270 LEU B O 1
ATOM 4393 N N . GLN B 1 271 ? 1.332 -37.938 -8.406 1 98.62 271 GLN B N 1
ATOM 4394 C CA . GLN B 1 271 ? 2.168 -38.219 -7.246 1 98.62 271 GLN B CA 1
ATOM 4395 C C . GLN B 1 271 ? 3.129 -37.062 -6.977 1 98.62 271 GLN B C 1
ATOM 4397 O O . GLN B 1 271 ? 3.33 -36.656 -5.824 1 98.62 271 GLN B O 1
ATOM 4402 N N . CYS B 1 272 ? 3.719 -36.531 -8.008 1 98.62 272 CYS B N 1
ATOM 4403 C CA . CYS B 1 272 ? 4.637 -35.406 -7.871 1 98.62 272 CYS B CA 1
ATOM 4404 C C . CYS B 1 272 ? 3.908 -34.188 -7.34 1 98.62 272 CYS B C 1
ATOM 4406 O O . CYS B 1 272 ? 4.414 -33.5 -6.457 1 98.62 272 CYS B O 1
ATOM 4408 N N . ALA B 1 273 ? 2.703 -33.906 -7.875 1 98.75 273 ALA B N 1
ATOM 4409 C CA . ALA B 1 273 ? 1.895 -32.781 -7.41 1 98.75 273 ALA B CA 1
ATOM 4410 C C . ALA B 1 273 ? 1.555 -32.906 -5.93 1 98.75 273 ALA B C 1
ATOM 4412 O O . ALA B 1 273 ? 1.722 -31.969 -5.156 1 98.75 273 ALA B O 1
ATOM 4413 N N . ALA B 1 274 ? 1.133 -34.094 -5.555 1 98.62 274 ALA B N 1
ATOM 4414 C CA . ALA B 1 274 ? 0.741 -34.375 -4.172 1 98.62 274 ALA B CA 1
ATOM 4415 C C . ALA B 1 274 ? 1.939 -34.281 -3.234 1 98.62 274 ALA B C 1
ATOM 4417 O O . ALA B 1 274 ? 1.826 -33.75 -2.123 1 98.62 274 ALA B O 1
ATOM 4418 N N . ALA B 1 275 ? 3.043 -34.812 -3.682 1 98.69 275 ALA B N 1
ATOM 4419 C CA . ALA B 1 275 ? 4.254 -34.781 -2.865 1 98.69 275 ALA B CA 1
ATOM 4420 C C . ALA B 1 275 ? 4.73 -33.344 -2.66 1 98.69 275 ALA B C 1
ATOM 4422 O O . ALA B 1 275 ? 5.113 -32.938 -1.552 1 98.69 275 ALA B O 1
ATOM 4423 N N . GLY B 1 276 ? 4.738 -32.562 -3.742 1 98.31 276 GLY B N 1
ATOM 4424 C CA . GLY B 1 276 ? 5.09 -31.172 -3.619 1 98.31 276 GLY B CA 1
ATOM 4425 C C . GLY B 1 276 ? 4.234 -30.438 -2.605 1 98.31 276 GLY B C 1
ATOM 4426 O O . GLY B 1 276 ? 4.758 -29.688 -1.776 1 98.31 276 GLY B O 1
ATOM 4427 N N . ALA B 1 277 ? 2.936 -30.656 -2.652 1 98.38 277 ALA B N 1
ATOM 4428 C CA . ALA B 1 277 ? 2.008 -30.016 -1.727 1 98.38 277 ALA B CA 1
ATOM 4429 C C . ALA B 1 277 ? 2.275 -30.453 -0.29 1 98.38 277 ALA B C 1
ATOM 4431 O O . ALA B 1 277 ? 2.264 -29.625 0.628 1 98.38 277 ALA B O 1
ATOM 4432 N N . ALA B 1 278 ? 2.494 -31.703 -0.117 1 98.12 278 ALA B N 1
ATOM 4433 C CA . ALA B 1 278 ? 2.723 -32.25 1.217 1 98.12 278 ALA B CA 1
ATOM 4434 C C . ALA B 1 278 ? 4 -31.688 1.831 1 98.12 278 ALA B C 1
ATOM 4436 O O . ALA B 1 278 ? 4.027 -31.344 3.016 1 98.12 278 ALA B O 1
ATOM 4437 N N . ILE B 1 279 ? 5.023 -31.641 1.07 1 98.25 279 ILE B N 1
ATOM 4438 C CA . ILE B 1 279 ? 6.293 -31.109 1.562 1 98.25 279 ILE B CA 1
ATOM 4439 C C . ILE B 1 279 ? 6.137 -29.641 1.909 1 98.25 279 ILE B C 1
ATOM 4441 O O . ILE B 1 279 ? 6.621 -29.188 2.947 1 98.25 279 ILE B O 1
ATOM 4445 N N . ALA B 1 280 ? 5.48 -28.891 1.025 1 97.88 280 ALA B N 1
ATOM 4446 C CA . ALA B 1 280 ? 5.207 -27.484 1.321 1 97.88 280 ALA B CA 1
ATOM 4447 C C . ALA B 1 280 ? 4.465 -27.328 2.645 1 97.88 280 ALA B C 1
ATOM 4449 O O . ALA B 1 280 ? 4.781 -26.453 3.449 1 97.88 280 ALA B O 1
ATOM 4450 N N . ALA B 1 281 ? 3.506 -28.156 2.91 1 97.44 281 ALA B N 1
ATOM 4451 C CA . ALA B 1 281 ? 2.691 -28.109 4.121 1 97.44 281 ALA B CA 1
ATOM 4452 C C . ALA B 1 281 ? 3.539 -28.359 5.363 1 97.44 281 ALA B C 1
ATOM 4454 O O . ALA B 1 281 ? 3.197 -27.906 6.461 1 97.44 281 ALA B O 1
ATOM 4455 N N . SER B 1 282 ? 4.633 -29.078 5.199 1 97.44 282 SER B N 1
ATOM 4456 C CA . SER B 1 282 ? 5.457 -29.5 6.332 1 97.44 282 SER B CA 1
ATOM 4457 C C . SER B 1 282 ? 6.488 -28.422 6.68 1 97.44 282 SER B C 1
ATOM 4459 O O . SER B 1 282 ? 7.328 -28.625 7.559 1 97.44 282 SER B O 1
ATOM 4461 N N . LYS B 1 283 ? 6.531 -27.344 6 1 96.62 283 LYS B N 1
ATOM 4462 C CA . LYS B 1 283 ? 7.465 -26.25 6.203 1 96.62 283 LYS B CA 1
ATOM 4463 C C . LYS B 1 283 ? 6.719 -24.922 6.387 1 96.62 283 LYS B C 1
ATOM 4465 O O . LYS B 1 283 ? 5.559 -24.797 5.988 1 96.62 283 LYS B O 1
ATOM 4470 N N . ALA B 1 284 ? 7.398 -23.969 7.027 1 92.44 284 ALA B N 1
ATOM 4471 C CA . ALA B 1 284 ? 6.797 -22.656 7.18 1 92.44 284 ALA B CA 1
ATOM 4472 C C . ALA B 1 284 ? 6.887 -21.859 5.879 1 92.44 284 ALA B C 1
ATOM 4474 O O . ALA B 1 284 ? 7.938 -21.828 5.234 1 92.44 284 ALA B O 1
ATOM 4475 N N . GLY B 1 285 ? 5.773 -21.219 5.539 1 90.81 285 GLY B N 1
ATOM 4476 C CA . GLY B 1 285 ? 5.75 -20.391 4.348 1 90.81 285 GLY B CA 1
ATOM 4477 C C . GLY B 1 285 ? 5.633 -21.188 3.062 1 90.81 285 GLY B C 1
ATOM 4478 O O . GLY B 1 285 ? 5.395 -22.391 3.1 1 90.81 285 GLY B O 1
ATOM 4479 N N . ALA B 1 286 ? 5.723 -20.547 1.909 1 93 286 ALA B N 1
ATOM 4480 C CA . ALA B 1 286 ? 5.605 -21.172 0.594 1 93 286 ALA B CA 1
ATOM 4481 C C . ALA B 1 286 ? 6.906 -21.859 0.199 1 93 286 ALA B C 1
ATOM 4483 O O . ALA B 1 286 ? 7.586 -21.438 -0.734 1 93 286 ALA B O 1
ATOM 4484 N N . TYR B 1 287 ? 7.102 -23.016 0.855 1 95.81 287 TYR B N 1
ATOM 4485 C CA . TYR B 1 287 ? 8.32 -23.781 0.619 1 95.81 287 TYR B CA 1
ATOM 4486 C C . TYR B 1 287 ? 8.258 -24.484 -0.731 1 95.81 287 TYR B C 1
ATOM 4488 O O . TYR B 1 287 ? 7.219 -25.031 -1.114 1 95.81 287 TYR B O 1
ATOM 4496 N N . ALA B 1 288 ? 9.344 -24.422 -1.465 1 97.31 288 ALA B N 1
ATOM 4497 C CA . ALA B 1 288 ? 9.492 -25.125 -2.736 1 97.31 288 ALA B CA 1
ATOM 4498 C C . ALA B 1 288 ? 10.414 -26.344 -2.59 1 97.31 288 ALA B C 1
ATOM 4500 O O . ALA B 1 288 ? 11.594 -26.188 -2.285 1 97.31 288 ALA B O 1
ATOM 4501 N N . ALA B 1 289 ? 9.898 -27.484 -2.863 1 98.25 289 ALA B N 1
ATOM 4502 C CA . ALA B 1 289 ? 10.648 -28.734 -2.693 1 98.25 289 ALA B CA 1
ATOM 4503 C C . ALA B 1 289 ? 11.602 -28.969 -3.861 1 98.25 289 ALA B C 1
ATOM 4505 O O . ALA B 1 289 ? 11.344 -28.516 -4.98 1 98.25 289 ALA B O 1
ATOM 4506 N N . THR B 1 290 ? 12.664 -29.719 -3.574 1 98.44 290 THR B N 1
ATOM 4507 C CA . THR B 1 290 ? 13.531 -30.203 -4.648 1 98.44 290 THR B CA 1
ATOM 4508 C C . THR B 1 290 ? 12.977 -31.484 -5.27 1 98.44 290 THR B C 1
ATOM 4510 O O . THR B 1 290 ? 12.125 -32.156 -4.676 1 98.44 290 THR B O 1
ATOM 4513 N N . TRP B 1 291 ? 13.531 -31.766 -6.445 1 98.38 291 TRP B N 1
ATOM 4514 C CA . TRP B 1 291 ? 13.148 -33 -7.109 1 98.38 291 TRP B CA 1
ATOM 4515 C C . TRP B 1 291 ? 13.469 -34.219 -6.234 1 98.38 291 TRP B C 1
ATOM 4517 O O . TRP B 1 291 ? 12.664 -35.125 -6.129 1 98.38 291 TRP B O 1
ATOM 4527 N N . ASP B 1 292 ? 14.594 -34.125 -5.539 1 98.38 292 ASP B N 1
ATOM 4528 C CA . ASP B 1 292 ? 15.016 -35.25 -4.684 1 98.38 292 ASP B CA 1
ATOM 4529 C C . ASP B 1 292 ? 14.062 -35.406 -3.5 1 98.38 292 ASP B C 1
ATOM 4531 O O . ASP B 1 292 ? 13.742 -36.531 -3.117 1 98.38 292 ASP B O 1
ATOM 4535 N N . GLU B 1 293 ? 13.68 -34.344 -2.898 1 98.38 293 GLU B N 1
ATOM 4536 C CA . GLU B 1 293 ? 12.727 -34.375 -1.792 1 98.38 293 GLU B CA 1
ATOM 4537 C C . GLU B 1 293 ? 11.414 -35.031 -2.225 1 98.38 293 GLU B C 1
ATOM 4539 O O . GLU B 1 293 ? 10.867 -35.875 -1.507 1 98.38 293 GLU B O 1
ATOM 4544 N N . VAL B 1 294 ? 10.961 -34.656 -3.408 1 98.56 294 VAL B N 1
ATOM 4545 C CA . VAL B 1 294 ? 9.695 -35.188 -3.941 1 98.56 294 VAL B CA 1
ATOM 4546 C C . VAL B 1 294 ? 9.812 -36.656 -4.219 1 98.56 294 VAL B C 1
ATOM 4548 O O . VAL B 1 294 ? 8.961 -37.469 -3.789 1 98.56 294 VAL B O 1
ATOM 4551 N N . GLN B 1 295 ? 10.898 -37.062 -4.887 1 98.19 295 GLN B N 1
ATOM 4552 C CA . GLN B 1 295 ? 11.086 -38.469 -5.223 1 98.19 295 GLN B CA 1
ATOM 4553 C C . GLN B 1 295 ? 11.25 -39.312 -3.961 1 98.19 295 GLN B C 1
ATOM 4555 O O . GLN B 1 295 ? 10.758 -40.438 -3.896 1 98.19 295 GLN B O 1
ATOM 4560 N N . ALA B 1 296 ? 11.875 -38.75 -2.998 1 98.25 296 ALA B N 1
ATOM 4561 C CA . ALA B 1 296 ? 12.078 -39.438 -1.741 1 98.25 296 ALA B CA 1
ATOM 4562 C C . ALA B 1 296 ? 10.75 -39.688 -1.021 1 98.25 296 ALA B C 1
ATOM 4564 O O . ALA B 1 296 ? 10.516 -40.75 -0.476 1 98.25 296 ALA B O 1
ATOM 4565 N N . LEU B 1 297 ? 9.922 -38.719 -0.98 1 98.19 297 LEU B N 1
ATOM 4566 C CA . LEU B 1 297 ? 8.633 -38.844 -0.32 1 98.19 297 LEU B CA 1
ATOM 4567 C C . LEU B 1 297 ? 7.762 -39.875 -1.035 1 98.19 297 LEU B C 1
ATOM 4569 O O . LEU B 1 297 ? 7.102 -40.688 -0.39 1 98.19 297 LEU B O 1
ATOM 4573 N N . ILE B 1 298 ? 7.758 -39.875 -2.375 1 97.62 298 ILE B N 1
ATOM 4574 C CA . ILE B 1 298 ? 6.965 -40.812 -3.174 1 97.62 298 ILE B CA 1
ATOM 4575 C C . ILE B 1 298 ? 7.445 -42.25 -2.936 1 97.62 298 ILE B C 1
ATOM 4577 O O . ILE B 1 298 ? 6.637 -43.156 -2.789 1 97.62 298 ILE B O 1
ATOM 4581 N N . ALA B 1 299 ? 8.758 -42.344 -2.844 1 96.81 299 ALA B N 1
ATOM 4582 C CA . ALA B 1 299 ? 9.359 -43.656 -2.701 1 96.81 299 ALA B CA 1
ATOM 4583 C C . ALA B 1 299 ? 9.078 -44.25 -1.319 1 96.81 299 ALA B C 1
ATOM 4585 O O . ALA B 1 299 ? 8.992 -45.469 -1.158 1 96.81 299 ALA B O 1
ATOM 4586 N N . HIS B 1 300 ? 8.945 -43.438 -0.327 1 91.88 300 HIS B N 1
ATOM 4587 C CA . HIS B 1 300 ? 8.828 -43.906 1.048 1 91.88 300 HIS B CA 1
ATOM 4588 C C . HIS B 1 300 ? 7.371 -43.938 1.496 1 91.88 300 HIS B C 1
ATOM 4590 O O . HIS B 1 300 ? 7.074 -44.375 2.613 1 91.88 300 HIS B O 1
ATOM 4596 N N . ALA B 1 301 ? 6.523 -43.594 0.774 1 84.88 301 ALA B N 1
ATOM 4597 C CA . ALA B 1 301 ? 5.121 -43.562 1.186 1 84.88 301 ALA B CA 1
ATOM 4598 C C . ALA B 1 301 ? 4.461 -44.906 0.991 1 84.88 301 ALA B C 1
ATOM 4600 O O . ALA B 1 301 ? 4.867 -45.688 0.128 1 84.88 301 ALA B O 1
#